Protein AF-R1FIU6-F1 (afdb_monomer_lite)

Foldseek 3Di:
DDDDDDDDPDPLPDPDPPQDAADPCLVVVRDPCPSNDSHDNDDDPPDPPPPPDDQDPQLVVLVVVLVVLVVVLVVCVVVVHDPVSNVVSVVSNVVSVVSNVVSPPPPPPPVPPPVPPPCCVVVLVVVQVLLCVVCPPPLLPPDDPPPDDDPPVVVVVVVVVVVVVVVVVVVVVVVVVVVVVVVVVVVVVVVVVVVVCPPDDDDDDPPDPPPDDDDDDDDDDDDDDDPPPVVVVVVVVVQVVQWDQDPVGIDGPDDDDDDDDDDDPPDPDPPPDDDDSVRVLVCLLPDQAEEQDPSVPCQLSRLSCQVCQSPNRPFGHKYKYQDDQPQVVCVPDAAPVRDRQDDLVSVLVRSCVSDPPFWDWDADPDDDRGIMIIGDGPPPPPPPDDDDPPDPDDD

Radius of gyration: 35.11 Å; chains: 1; bounding box: 104×70×93 Å

Secondary structure (DSSP, 8-state):
-PPPPP-PPPPPPPP-TT--S--TTGGGT--TTGGG-SS---PPPPPPPPPPPPPPHHHHHHHHHHHHHHHHHHHHHHTT--HHHHHHHHHHHHHHHHHHHHHS------SS-------TTTHHHHHHHHHHHHHHHHHTT-----S-S-TTHHHHHHHHHHHHHHHHHHHHHHHHHHHHHHHHHHHHHHHHHHHHGGG--------SSSSS--------------THHHHHHHHHHHHHHTEEEETTEEEE---------------------PPPHHHHHHHHHH-S-EE-SS-TT-HHHHHHHHHTTTT-TTT---EEEE----TTT-TT-B-TTS-B--SHHHHHHHHHTTSTTTEEEEE-SSSSS-EEEEE--------------------

Sequence (395 aa):
MPSEPGTRPTAPRRLDPNRPAVCRHFRKGLCLYGTRCAFSHSEPPPPPPPPPPPPSADLVEAQARYSVLRDRCKSLAASGAPREHLLAAAAALREQGEAVRALRPAKSASRFTERPRVRNKERAGALRRFLIDTYGLERTTARPVAEGSTGVAAVVAVAVAAAVVMAARAVAAAERAVAVAEVAAMAVAAASCLRTLRHWPCLFVASLWEGLLPFLAEPSPCGEGPVGEEAAAAEAAAAASSLRWTDKGLVAVGEGGEEEERGEAAGVGPHSGQPGAAEVWRTLVHCSAVVGMHPDGATEAIVDFALAGGCRPASGKPFAVPCCVYSAYFPTRRDKRGKRVTSYTAFVKYLVDKAPGRIGTRTLPFEGKNIVVYSLPESGGGGEGEGAMLCEPCE

Organism: Emiliania huxleyi (NCBI:txid2903)

pLDDT: mean 71.85, std 21.23, range [31.39, 98.44]

InterPro domains:
  IPR000571 Zinc finger, CCCH-type [PF00642] (21-43)
  IPR000571 Zinc finger, CCCH-type [PS50103] (17-44)
  IPR000571 Zinc finger, CCCH-type [SM00356] (17-43)
  IPR036855 Zinc finger, CCCH-type superfamily [SSF90229] (19-44)

Structure (mmCIF, N/CA/C/O backbone):
data_AF-R1FIU6-F1
#
_entry.id   AF-R1FIU6-F1
#
loop_
_atom_site.group_PDB
_atom_site.id
_atom_site.type_symbol
_atom_site.label_atom_id
_atom_site.label_alt_id
_atom_site.label_comp_id
_atom_site.label_asym_id
_atom_site.label_entity_id
_atom_site.label_seq_id
_atom_site.pdbx_PDB_ins_code
_atom_site.Cartn_x
_atom_site.Cartn_y
_atom_site.Cartn_z
_atom_site.occupancy
_atom_site.B_iso_or_equiv
_atom_site.auth_seq_id
_atom_site.auth_comp_id
_atom_site.auth_asym_id
_atom_site.auth_atom_id
_atom_site.pdbx_PDB_model_num
ATOM 1 N N . MET A 1 1 ? 9.596 6.973 59.087 1.00 46.94 1 MET A N 1
ATOM 2 C CA . MET A 1 1 ? 10.423 5.990 58.357 1.00 46.94 1 MET A CA 1
ATOM 3 C C . MET A 1 1 ? 11.571 6.754 57.713 1.00 46.94 1 MET A C 1
ATOM 5 O O . MET A 1 1 ? 11.277 7.601 56.877 1.00 46.94 1 MET A O 1
ATOM 9 N N . PRO A 1 2 ? 12.825 6.585 58.160 1.00 52.22 2 PRO A N 1
ATOM 10 C CA . PRO A 1 2 ? 13.956 7.281 57.557 1.00 52.22 2 PRO A CA 1
ATOM 11 C C . PRO A 1 2 ? 14.254 6.694 56.172 1.00 52.22 2 PRO A C 1
ATOM 13 O O . PRO A 1 2 ? 14.311 5.481 55.997 1.00 52.22 2 PRO A O 1
ATOM 16 N N . SER A 1 3 ? 14.390 7.581 55.193 1.00 46.31 3 SER A N 1
ATOM 17 C CA . SER A 1 3 ? 14.677 7.293 53.790 1.00 46.31 3 SER A CA 1
ATOM 18 C C . SER A 1 3 ? 16.074 6.683 53.636 1.00 46.31 3 SER A C 1
ATOM 20 O O . SER A 1 3 ? 17.052 7.275 54.093 1.00 46.31 3 SER A O 1
ATOM 22 N N . GLU A 1 4 ? 16.182 5.523 52.985 1.00 52.41 4 GLU A N 1
ATOM 23 C CA . GLU A 1 4 ? 17.476 4.899 52.695 1.00 52.41 4 GLU A CA 1
ATOM 24 C C . GLU A 1 4 ? 18.321 5.759 51.730 1.00 52.41 4 GLU A C 1
ATOM 26 O O . GLU A 1 4 ? 17.792 6.316 50.759 1.00 52.41 4 GLU A O 1
ATOM 31 N N . PRO A 1 5 ? 19.643 5.875 51.957 1.00 59.97 5 PRO A N 1
ATOM 32 C CA . PRO A 1 5 ? 20.538 6.610 51.076 1.00 59.97 5 PRO A CA 1
ATOM 33 C C . PRO A 1 5 ? 20.734 5.855 49.754 1.00 59.97 5 PRO A C 1
ATOM 35 O O . PRO A 1 5 ? 21.245 4.736 49.714 1.00 59.97 5 PRO A O 1
ATOM 38 N N . GLY A 1 6 ? 20.343 6.505 48.655 1.00 50.66 6 GLY A N 1
ATOM 39 C CA . GLY A 1 6 ? 20.410 5.970 47.299 1.00 50.66 6 GLY A CA 1
ATOM 40 C C . GLY A 1 6 ? 21.803 5.472 46.903 1.00 50.66 6 GLY A C 1
ATOM 41 O O . GLY A 1 6 ? 22.773 6.232 46.831 1.00 50.66 6 GLY A O 1
ATOM 42 N N . THR A 1 7 ? 21.879 4.185 46.574 1.00 52.72 7 THR A N 1
ATOM 43 C CA . THR A 1 7 ? 23.019 3.563 45.902 1.00 52.72 7 THR A CA 1
ATOM 44 C C . THR A 1 7 ? 23.144 4.161 44.503 1.00 52.72 7 THR A C 1
ATOM 46 O O . THR A 1 7 ? 22.313 3.933 43.625 1.00 52.72 7 THR A O 1
ATOM 49 N N . ARG A 1 8 ? 24.186 4.971 44.283 1.00 51.91 8 ARG A N 1
ATOM 50 C CA . ARG A 1 8 ? 24.486 5.515 42.953 1.00 51.91 8 ARG A CA 1
ATOM 51 C C . ARG A 1 8 ? 24.735 4.350 41.984 1.00 51.91 8 ARG A C 1
ATOM 53 O O . ARG A 1 8 ? 25.571 3.498 42.296 1.00 51.91 8 ARG A O 1
ATOM 60 N N . PRO A 1 9 ? 24.075 4.306 40.813 1.00 51.12 9 PRO A N 1
ATOM 61 C CA . PRO A 1 9 ? 24.374 3.307 39.799 1.00 51.12 9 PRO A CA 1
ATOM 62 C C . PRO A 1 9 ? 25.833 3.480 39.380 1.00 51.12 9 PRO A C 1
ATOM 64 O O . PRO A 1 9 ? 26.248 4.535 38.895 1.00 51.12 9 PRO A O 1
ATOM 67 N N . THR A 1 10 ? 26.636 2.452 39.636 1.00 57.34 10 THR A N 1
ATOM 68 C CA . THR A 1 10 ? 28.027 2.409 39.199 1.00 57.34 10 THR A CA 1
ATOM 69 C C . THR A 1 10 ? 28.032 2.462 37.678 1.00 57.34 10 THR A C 1
ATOM 71 O O . THR A 1 10 ? 27.415 1.630 37.014 1.00 57.34 10 THR A O 1
ATOM 74 N N . ALA A 1 11 ? 28.683 3.489 37.127 1.00 52.16 11 ALA A N 1
ATOM 75 C CA . ALA A 1 11 ? 28.799 3.672 35.689 1.00 52.16 11 ALA A CA 1
ATOM 76 C C . ALA A 1 11 ? 29.289 2.365 35.035 1.00 52.16 11 ALA A C 1
ATOM 78 O O . ALA A 1 11 ? 30.198 1.723 35.579 1.00 52.16 11 ALA A O 1
ATOM 79 N N . PRO A 1 12 ? 28.712 1.947 33.893 1.00 53.75 12 PRO A N 1
ATOM 80 C CA . PRO A 1 12 ? 29.118 0.720 33.229 1.00 53.75 12 PRO A CA 1
ATOM 81 C C . PRO A 1 12 ? 30.611 0.810 32.911 1.00 53.75 12 PRO A C 1
ATOM 83 O O . PRO A 1 12 ? 31.051 1.690 32.167 1.00 53.75 12 PRO A O 1
ATOM 86 N N . ARG A 1 13 ? 31.407 -0.080 33.520 1.00 57.00 13 ARG A N 1
ATOM 87 C CA . ARG A 1 13 ? 32.837 -0.196 33.220 1.00 57.00 13 ARG A CA 1
ATOM 88 C C . ARG A 1 13 ? 32.971 -0.405 31.713 1.00 57.00 13 ARG A C 1
ATOM 90 O O . ARG A 1 13 ? 32.426 -1.371 31.181 1.00 57.00 13 ARG A O 1
ATOM 97 N N . ARG A 1 14 ? 33.676 0.510 31.038 1.00 52.62 14 ARG A N 1
ATOM 98 C CA . ARG A 1 14 ? 34.052 0.352 29.628 1.00 52.62 14 ARG A CA 1
ATOM 99 C C . ARG A 1 14 ? 34.718 -1.018 29.484 1.00 52.62 14 ARG A C 1
ATOM 101 O O . ARG A 1 14 ? 35.628 -1.337 30.249 1.00 52.62 14 ARG A O 1
ATOM 108 N N . LEU A 1 15 ? 34.194 -1.841 28.576 1.00 58.03 15 LEU A N 1
ATOM 109 C CA . LEU A 1 15 ? 34.738 -3.162 28.279 1.00 58.03 15 LEU A CA 1
ATOM 110 C C . LEU A 1 15 ? 36.184 -2.976 27.822 1.00 58.03 15 LEU A C 1
ATOM 112 O O . LEU A 1 15 ? 36.435 -2.257 26.858 1.00 58.03 15 LEU A O 1
ATOM 116 N N . ASP A 1 16 ? 37.116 -3.573 28.557 1.00 63.19 16 ASP A N 1
ATOM 117 C CA . ASP A 1 16 ? 38.531 -3.558 28.211 1.00 63.19 16 ASP A CA 1
ATOM 118 C C . ASP A 1 16 ? 38.711 -4.331 26.888 1.00 63.19 16 ASP A C 1
ATOM 120 O O . ASP A 1 16 ? 38.405 -5.531 26.850 1.00 63.19 16 ASP A O 1
ATOM 124 N N . PRO A 1 17 ? 39.131 -3.667 25.791 1.00 63.41 17 PRO A N 1
ATOM 125 C CA . PRO A 1 17 ? 39.247 -4.286 24.471 1.00 63.41 17 PRO A CA 1
ATOM 126 C C . PRO A 1 17 ? 40.320 -5.378 24.423 1.00 63.41 17 PRO A C 1
ATOM 128 O O . PRO A 1 17 ? 40.380 -6.120 23.447 1.00 63.41 17 PRO A O 1
ATOM 131 N N . ASN A 1 18 ? 41.134 -5.508 25.475 1.00 67.06 18 ASN A N 1
ATOM 132 C CA . ASN A 1 18 ? 42.192 -6.502 25.575 1.00 67.06 18 ASN A CA 1
ATOM 133 C C . ASN A 1 18 ? 41.809 -7.720 26.436 1.00 67.06 18 ASN A C 1
ATOM 135 O O . ASN A 1 18 ? 42.676 -8.477 26.877 1.00 67.06 18 ASN A O 1
ATOM 139 N N . ARG A 1 19 ? 40.512 -7.920 26.724 1.00 67.62 19 ARG A N 1
ATOM 140 C CA . ARG A 1 19 ? 40.065 -9.094 27.487 1.00 67.62 19 ARG A CA 1
ATOM 141 C C . ARG A 1 19 ? 40.339 -10.397 26.716 1.00 67.62 19 ARG A C 1
ATOM 143 O O . ARG A 1 19 ? 39.987 -10.493 25.541 1.00 67.62 19 ARG A O 1
ATOM 150 N N . PRO A 1 20 ? 40.909 -11.420 27.379 1.00 67.69 20 PRO A N 1
ATOM 151 C CA . PRO A 1 20 ? 41.254 -12.691 26.754 1.00 67.69 20 PRO A CA 1
ATOM 152 C C . PRO A 1 20 ? 40.014 -13.493 26.320 1.00 67.69 20 PRO A C 1
ATOM 154 O O . PRO A 1 20 ? 38.877 -13.145 26.648 1.00 67.69 20 PRO A O 1
ATOM 157 N N . ALA A 1 21 ? 40.290 -14.570 25.570 1.00 78.25 21 ALA A N 1
ATOM 158 C CA . ALA A 1 21 ? 39.394 -15.558 24.956 1.00 78.25 21 ALA A CA 1
ATOM 159 C C . ALA A 1 21 ? 37.959 -15.667 25.522 1.00 78.25 21 ALA A C 1
ATOM 161 O O . ALA A 1 21 ? 37.725 -15.618 26.728 1.00 78.25 21 ALA A O 1
ATOM 162 N N . VAL A 1 22 ? 36.996 -15.908 24.623 1.00 87.38 22 VAL A N 1
ATOM 163 C CA . VAL A 1 22 ? 35.562 -16.081 24.930 1.00 87.38 22 VAL A CA 1
ATOM 164 C C . VAL A 1 22 ? 35.347 -17.036 26.110 1.00 87.38 22 VAL A C 1
ATOM 166 O O . VAL A 1 22 ? 35.902 -18.138 26.151 1.00 87.38 22 VAL A O 1
ATOM 169 N N . CYS A 1 23 ? 34.507 -16.631 27.065 1.00 89.31 23 CYS A N 1
ATOM 170 C CA . CYS A 1 23 ? 34.202 -17.413 28.259 1.00 89.31 23 CYS A CA 1
ATOM 171 C C . CYS A 1 23 ? 33.615 -18.784 27.883 1.00 89.31 23 CYS A C 1
ATOM 173 O O . CYS A 1 23 ? 32.515 -18.878 27.331 1.00 89.31 23 CYS A O 1
ATOM 175 N N . ARG A 1 24 ? 34.308 -19.876 28.237 1.00 90.31 24 ARG A N 1
ATOM 176 C CA . ARG A 1 24 ? 33.847 -21.248 27.941 1.00 90.31 24 ARG A CA 1
ATOM 177 C C . ARG A 1 24 ? 32.496 -21.574 28.590 1.00 90.31 24 ARG A C 1
ATOM 179 O O . ARG A 1 24 ? 31.711 -22.305 27.993 1.00 90.31 24 ARG A O 1
ATOM 186 N N . HIS A 1 25 ? 32.216 -21.036 29.781 1.00 92.88 25 HIS A N 1
ATOM 187 C CA . HIS A 1 25 ? 30.933 -21.225 30.470 1.00 92.88 25 HIS A CA 1
ATOM 188 C C . HIS A 1 25 ? 29.813 -20.392 29.845 1.00 92.88 25 HIS A C 1
ATOM 190 O O . HIS A 1 25 ? 28.683 -20.861 29.771 1.00 92.88 25 HIS A O 1
ATOM 196 N N . PHE A 1 26 ? 30.125 -19.199 29.329 1.00 90.75 26 PHE A N 1
ATOM 197 C CA . PHE A 1 26 ? 29.151 -18.375 28.612 1.00 90.75 26 PHE A CA 1
ATOM 198 C C . PHE A 1 26 ? 28.699 -19.046 27.318 1.00 90.75 26 PHE A C 1
ATOM 200 O O . PHE A 1 26 ? 27.504 -19.148 27.078 1.00 90.75 26 PHE A O 1
ATOM 207 N N . ARG A 1 27 ? 29.636 -19.619 26.548 1.00 86.56 27 ARG A N 1
ATOM 208 C CA . ARG A 1 27 ? 29.319 -20.362 25.316 1.00 86.56 27 ARG A CA 1
ATOM 209 C C . ARG A 1 27 ? 28.417 -21.584 25.551 1.00 86.56 27 ARG A C 1
ATOM 211 O O . ARG A 1 27 ? 27.795 -22.070 24.619 1.00 86.56 27 ARG A O 1
ATOM 218 N N . LYS A 1 28 ? 28.364 -22.096 26.784 1.00 90.38 28 LYS A N 1
ATOM 219 C CA . LYS A 1 28 ? 27.483 -23.200 27.199 1.00 90.38 28 LYS A CA 1
ATOM 220 C C . LYS A 1 28 ? 26.193 -22.727 27.889 1.00 90.38 28 LYS A C 1
ATOM 222 O O . LYS A 1 28 ? 25.416 -23.568 28.315 1.00 90.38 28 LYS A O 1
ATOM 227 N N . GLY A 1 29 ? 25.986 -21.417 28.056 1.00 89.25 29 GLY A N 1
ATOM 228 C CA . GLY A 1 29 ? 24.841 -20.857 28.787 1.00 89.25 29 GLY A CA 1
ATOM 229 C C . GLY A 1 29 ? 24.913 -20.993 30.316 1.00 89.25 29 GLY A C 1
ATOM 230 O O . GLY A 1 29 ? 23.913 -20.788 30.989 1.00 89.25 29 GLY A O 1
ATOM 231 N N . LEU A 1 30 ? 26.080 -21.324 30.883 1.00 94.69 30 LEU A N 1
ATOM 232 C CA . LEU A 1 30 ? 26.264 -21.645 32.311 1.00 94.69 30 LEU A CA 1
ATOM 233 C C . LEU A 1 30 ? 27.061 -20.579 33.089 1.00 94.69 30 LEU A C 1
ATOM 235 O O . LEU A 1 30 ? 27.501 -20.818 34.212 1.00 94.69 30 LEU A O 1
ATOM 239 N N . CYS A 1 31 ? 27.332 -19.410 32.501 1.00 93.31 31 CYS A N 1
ATOM 240 C CA . CYS A 1 31 ? 28.132 -18.387 33.178 1.00 93.31 31 CYS A CA 1
ATOM 241 C C . CYS A 1 31 ? 27.316 -17.636 34.241 1.00 93.31 31 CYS A C 1
ATOM 243 O O . CYS A 1 31 ? 26.487 -16.794 33.908 1.00 93.31 31 CYS A O 1
ATOM 245 N N . LEU A 1 32 ? 27.631 -17.862 35.520 1.00 93.81 32 LEU A N 1
ATOM 246 C CA . LEU A 1 32 ? 26.980 -17.188 36.655 1.00 93.81 32 LEU A CA 1
ATOM 247 C C . LEU A 1 32 ? 27.484 -15.753 36.901 1.00 93.81 32 LEU A C 1
ATOM 249 O O . LEU A 1 32 ? 26.868 -14.986 37.636 1.00 93.81 32 LEU A O 1
ATOM 253 N N . TYR A 1 33 ? 28.611 -15.367 36.296 1.00 90.81 33 TYR A N 1
ATOM 254 C CA . TYR A 1 33 ? 29.261 -14.079 36.565 1.00 90.81 33 TYR A CA 1
ATOM 255 C C . TYR A 1 33 ? 28.715 -12.920 35.719 1.00 90.81 33 TYR A C 1
ATOM 257 O O . TYR A 1 33 ? 29.055 -11.765 35.984 1.00 90.81 33 TYR A O 1
ATOM 265 N N . GLY A 1 34 ? 27.870 -13.195 34.717 1.00 85.50 34 GLY A N 1
ATOM 266 C CA . GLY A 1 34 ? 27.252 -12.171 33.868 1.00 85.50 34 GLY A CA 1
ATOM 267 C C . GLY A 1 34 ? 28.276 -11.180 33.301 1.00 85.50 34 GLY A C 1
ATOM 268 O O . GLY A 1 34 ? 29.336 -11.566 32.817 1.00 85.50 34 GLY A O 1
ATOM 269 N N . THR A 1 35 ? 27.999 -9.883 33.419 1.00 83.69 35 THR A N 1
ATOM 270 C CA . THR A 1 35 ? 28.900 -8.800 32.977 1.00 83.69 35 THR A CA 1
ATOM 271 C C . THR A 1 35 ? 30.177 -8.665 33.816 1.00 83.69 35 THR A C 1
ATOM 273 O O . THR A 1 35 ? 31.130 -8.008 33.392 1.00 83.69 35 THR A O 1
ATOM 276 N N . ARG A 1 36 ? 30.234 -9.307 34.991 1.00 87.50 36 ARG A N 1
ATOM 277 C CA . ARG A 1 36 ? 31.423 -9.356 35.857 1.00 87.50 36 ARG A CA 1
ATOM 278 C C . ARG A 1 36 ? 32.389 -10.476 35.475 1.00 87.50 36 ARG A C 1
ATOM 280 O O . ARG A 1 36 ? 33.444 -10.581 36.093 1.00 87.50 36 ARG A O 1
ATOM 287 N N . CYS A 1 37 ? 32.062 -11.302 34.478 1.00 86.94 37 CYS A N 1
ATOM 288 C CA . CYS A 1 37 ? 32.972 -12.340 34.012 1.00 86.94 37 CYS A CA 1
ATOM 289 C C . CYS A 1 37 ? 34.294 -11.722 33.525 1.00 86.94 37 CYS A C 1
ATOM 291 O O . CYS A 1 37 ? 34.298 -10.699 32.836 1.00 86.94 37 CYS A O 1
ATOM 293 N N . ALA A 1 38 ? 35.418 -12.348 33.885 1.00 87.94 38 ALA A N 1
ATOM 294 C CA . ALA A 1 38 ? 36.751 -11.920 33.456 1.00 87.94 38 ALA A CA 1
ATOM 295 C C . ALA A 1 38 ? 37.009 -12.163 31.952 1.00 87.94 38 ALA A C 1
ATOM 297 O O . ALA A 1 38 ? 37.929 -11.583 31.383 1.00 87.94 38 ALA A O 1
ATOM 298 N N . PHE A 1 39 ? 36.182 -12.992 31.310 1.00 87.44 39 PHE A N 1
ATOM 299 C CA . PHE A 1 39 ? 36.308 -13.428 29.919 1.00 87.44 39 PHE A CA 1
ATOM 300 C C . PHE A 1 39 ? 35.225 -12.794 29.032 1.00 87.44 39 PHE A C 1
ATOM 302 O O . PHE A 1 39 ? 34.170 -12.393 29.529 1.00 87.44 39 PHE A O 1
ATOM 309 N N . SER A 1 40 ? 35.457 -12.710 27.716 1.00 85.25 40 SER A N 1
ATOM 310 C CA . SER A 1 40 ? 34.486 -12.083 26.807 1.00 85.25 40 SER A CA 1
ATOM 311 C C . SER A 1 40 ? 33.185 -12.889 26.672 1.00 85.25 40 SER A C 1
ATOM 313 O O . SER A 1 40 ? 33.207 -14.114 26.538 1.00 85.25 40 SER A O 1
ATOM 315 N N . HIS A 1 41 ? 32.054 -12.179 26.688 1.00 86.31 41 HIS A N 1
ATOM 316 C CA . HIS A 1 41 ? 30.709 -12.680 26.375 1.00 86.31 41 HIS A CA 1
ATOM 317 C C . HIS A 1 41 ? 30.224 -12.208 24.991 1.00 86.31 41 HIS A C 1
ATOM 319 O O . HIS A 1 41 ? 29.053 -12.362 24.656 1.00 86.31 41 HIS A O 1
ATOM 325 N N . SER A 1 42 ? 31.099 -11.614 24.174 1.00 79.56 42 SER A N 1
ATOM 326 C CA . SER A 1 42 ? 30.802 -11.454 22.755 1.00 79.56 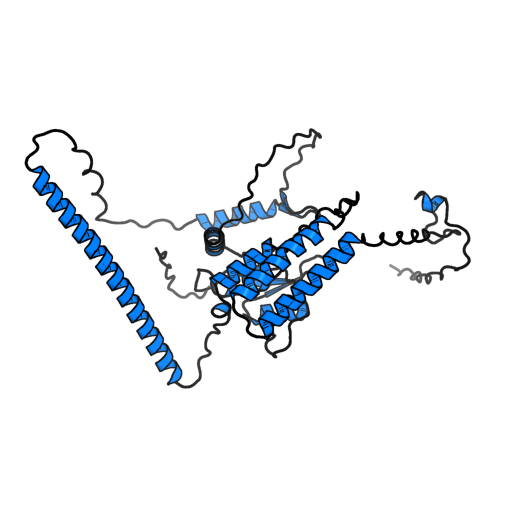42 SER A CA 1
ATOM 327 C C . SER A 1 42 ? 31.108 -12.772 22.056 1.00 79.56 42 SER A C 1
ATOM 329 O O . SER A 1 42 ? 32.257 -13.219 22.005 1.00 79.56 42 SER A O 1
ATOM 331 N N . GLU A 1 43 ? 30.070 -13.425 21.538 1.00 71.94 43 GLU A N 1
ATOM 332 C CA . GLU A 1 43 ? 30.280 -14.424 20.501 1.00 71.94 43 GLU A CA 1
ATOM 333 C C . GLU A 1 43 ? 30.978 -13.699 19.338 1.00 71.94 43 GLU A C 1
ATOM 335 O O . GLU A 1 43 ? 30.530 -12.608 18.959 1.00 71.94 43 GLU A O 1
ATOM 340 N N . PRO A 1 44 ? 32.123 -14.199 18.834 1.00 69.19 44 PRO A N 1
ATOM 341 C CA . PRO A 1 44 ? 32.723 -13.613 17.649 1.00 69.19 44 PRO A CA 1
ATOM 342 C C . PRO A 1 44 ? 31.636 -13.605 16.574 1.00 69.19 44 PRO A C 1
ATOM 344 O O . PRO A 1 44 ? 30.935 -14.614 16.439 1.00 69.19 44 PRO A O 1
ATOM 347 N N . PRO A 1 45 ? 31.436 -12.478 15.867 1.00 76.31 45 PRO A N 1
ATOM 348 C CA . PRO A 1 45 ? 30.396 -12.413 14.857 1.00 76.31 45 PRO A CA 1
ATOM 349 C C . PRO A 1 45 ? 30.582 -13.610 13.921 1.00 76.31 45 PRO A C 1
ATOM 351 O O . PRO A 1 45 ? 31.732 -13.924 13.581 1.00 76.31 45 PRO A O 1
ATOM 354 N N . PRO A 1 46 ? 29.497 -14.316 13.551 1.00 80.12 46 PRO A N 1
ATOM 355 C CA . PRO A 1 46 ? 29.618 -15.415 12.610 1.00 80.12 46 PRO A CA 1
ATOM 356 C C . PRO A 1 46 ? 30.390 -14.903 11.387 1.00 80.12 46 PRO A C 1
ATOM 358 O O . PRO A 1 46 ? 30.186 -13.744 10.996 1.00 80.12 46 PRO A O 1
ATOM 361 N N . PRO A 1 47 ? 31.301 -15.709 10.808 1.00 84.25 47 PRO A N 1
ATOM 362 C CA . PRO A 1 47 ? 31.994 -15.295 9.599 1.00 84.25 47 PRO A CA 1
ATOM 363 C C . PRO A 1 47 ? 30.941 -14.840 8.581 1.00 84.25 47 PRO A C 1
ATOM 365 O O . PRO A 1 47 ? 29.865 -15.452 8.518 1.00 84.25 47 PRO A O 1
ATOM 368 N N . PRO A 1 48 ? 31.196 -13.749 7.834 1.00 86.44 48 PRO A N 1
ATOM 369 C CA . PRO A 1 48 ? 30.230 -13.270 6.860 1.00 86.44 48 PRO A CA 1
ATOM 370 C C . PRO A 1 48 ? 29.846 -14.439 5.945 1.00 86.44 48 PRO A C 1
ATOM 372 O O . PRO A 1 48 ? 30.721 -15.241 5.595 1.00 86.44 48 PRO A O 1
ATOM 375 N N . PRO A 1 49 ? 28.555 -14.583 5.591 1.00 87.31 49 PRO A N 1
ATOM 376 C CA . PRO A 1 49 ? 28.147 -15.648 4.691 1.00 87.31 49 PRO A CA 1
ATOM 377 C C . PRO A 1 49 ? 29.002 -15.570 3.419 1.00 87.31 49 PRO A C 1
ATOM 379 O O . PRO A 1 49 ? 29.312 -14.456 2.974 1.00 87.31 49 PRO A O 1
ATOM 382 N N . PRO A 1 50 ? 29.413 -16.716 2.842 1.00 90.38 50 PRO A N 1
ATOM 383 C CA . PRO A 1 50 ? 30.176 -16.700 1.604 1.00 90.38 50 PRO A CA 1
ATOM 384 C C . PRO A 1 50 ? 29.406 -15.888 0.552 1.00 90.38 50 PRO A C 1
ATOM 386 O O . PRO A 1 50 ? 28.167 -15.923 0.544 1.00 90.38 50 PRO A O 1
ATOM 389 N N . PRO A 1 51 ? 30.104 -15.134 -0.317 1.00 90.06 51 PRO A N 1
ATOM 390 C CA . PRO A 1 51 ? 29.435 -14.389 -1.369 1.00 90.06 51 PRO A CA 1
ATOM 391 C C . PRO A 1 51 ? 28.576 -15.355 -2.199 1.00 90.06 51 PRO A C 1
ATOM 393 O O . PRO A 1 51 ? 28.980 -16.504 -2.409 1.00 90.06 51 PRO A O 1
ATOM 396 N N . PRO A 1 52 ? 27.381 -14.931 -2.651 1.00 88.38 52 PRO A N 1
ATOM 397 C CA . PRO A 1 52 ? 26.559 -15.777 -3.500 1.00 88.38 52 PRO A CA 1
ATOM 398 C C . PRO A 1 52 ? 27.361 -16.178 -4.748 1.00 88.38 52 PRO A C 1
ATOM 400 O O . PRO A 1 52 ? 28.144 -15.362 -5.247 1.00 88.38 52 PRO A O 1
ATOM 403 N N . PRO A 1 53 ? 27.184 -17.409 -5.262 1.00 91.19 53 PRO A N 1
ATOM 404 C CA . PRO A 1 53 ? 27.858 -17.817 -6.484 1.00 91.19 53 PRO A CA 1
ATOM 405 C C . PRO A 1 53 ? 27.488 -16.854 -7.624 1.00 91.19 53 PRO A C 1
ATOM 407 O O . PRO A 1 53 ? 26.357 -16.347 -7.652 1.00 91.19 53 PRO A O 1
ATOM 410 N N . PRO A 1 54 ? 28.414 -16.584 -8.561 1.00 94.12 54 PRO A N 1
ATOM 411 C CA . PRO A 1 54 ? 28.096 -15.772 -9.725 1.00 94.12 54 PRO A CA 1
ATOM 412 C C . PRO A 1 54 ? 26.926 -16.401 -10.506 1.00 94.12 54 PRO A C 1
ATOM 414 O O . PRO A 1 54 ? 26.775 -17.628 -10.505 1.00 94.12 54 PRO A O 1
ATOM 417 N N . PRO A 1 55 ? 26.074 -15.589 -11.161 1.00 94.44 55 PRO A N 1
ATOM 418 C CA . PRO A 1 55 ? 25.018 -16.117 -12.019 1.00 94.44 55 PRO A CA 1
ATOM 419 C C . PRO A 1 55 ? 25.625 -16.967 -13.143 1.00 94.44 55 PRO A C 1
ATOM 421 O O . PRO A 1 55 ? 26.723 -16.677 -13.619 1.00 94.44 55 PRO A O 1
ATOM 424 N N . SER A 1 56 ? 24.903 -17.998 -13.588 1.00 95.88 56 SER A N 1
ATOM 425 C CA . SER A 1 56 ? 25.329 -18.793 -14.743 1.00 95.88 56 SER A CA 1
ATOM 426 C C . SER A 1 56 ? 25.421 -17.925 -16.002 1.00 95.88 56 SER A C 1
ATOM 428 O O . SER A 1 56 ? 24.679 -16.947 -16.144 1.00 95.88 56 SER A O 1
ATOM 430 N N . ALA A 1 57 ? 26.308 -18.298 -16.930 1.00 97.06 57 ALA A N 1
ATOM 431 C CA . ALA A 1 57 ? 26.461 -17.610 -18.213 1.00 97.06 57 ALA A CA 1
ATOM 432 C C . ALA A 1 57 ? 25.119 -17.505 -18.963 1.00 97.06 57 ALA A C 1
ATOM 434 O O . ALA A 1 57 ? 24.754 -16.419 -19.410 1.00 97.06 57 ALA A O 1
ATOM 435 N N . ASP A 1 58 ? 24.329 -18.583 -18.968 1.00 96.94 58 ASP A N 1
ATOM 436 C CA . ASP A 1 58 ? 22.998 -18.621 -19.588 1.00 96.94 58 ASP A CA 1
ATOM 437 C C . ASP A 1 58 ? 22.038 -17.599 -18.971 1.00 96.94 58 ASP A C 1
ATOM 439 O O . ASP A 1 58 ? 21.281 -16.929 -19.675 1.00 96.94 58 ASP A O 1
ATOM 443 N N . LEU A 1 59 ? 22.063 -17.442 -17.642 1.00 96.12 59 LEU A N 1
ATOM 444 C CA . LEU A 1 59 ? 21.222 -16.466 -16.956 1.00 96.12 59 LEU A CA 1
ATOM 445 C C . LEU A 1 59 ? 21.644 -15.035 -17.310 1.00 96.12 59 LEU A C 1
ATOM 447 O O . LEU A 1 59 ? 20.777 -14.175 -17.481 1.00 96.12 59 LEU A O 1
ATOM 451 N N . VAL A 1 60 ? 22.950 -14.776 -17.424 1.00 97.31 60 VAL A N 1
ATOM 452 C CA . VAL A 1 60 ? 23.478 -13.471 -17.848 1.00 97.31 60 VAL A CA 1
ATOM 453 C C . VAL A 1 60 ? 23.044 -13.157 -19.279 1.00 97.31 60 VAL A C 1
ATOM 455 O O . VAL A 1 60 ? 22.507 -12.078 -19.537 1.00 97.31 60 VAL A O 1
ATOM 458 N N . GLU A 1 61 ? 23.190 -14.109 -20.198 1.00 97.88 61 GLU A N 1
ATOM 459 C CA . GLU A 1 61 ? 22.773 -13.943 -21.589 1.00 97.88 61 GLU A CA 1
ATOM 460 C C . GLU A 1 61 ? 21.256 -13.732 -21.706 1.00 97.88 61 GLU A C 1
ATOM 462 O O . GLU A 1 61 ? 20.790 -12.805 -22.377 1.00 97.88 61 GLU A O 1
ATOM 467 N N . ALA A 1 62 ? 20.462 -14.529 -20.990 1.00 97.06 62 ALA A N 1
ATOM 468 C CA . ALA A 1 62 ? 19.013 -14.394 -20.986 1.00 97.06 62 ALA A CA 1
ATOM 469 C C . ALA A 1 62 ? 18.555 -13.026 -20.444 1.00 97.06 62 ALA A C 1
ATOM 471 O O . ALA A 1 62 ? 17.598 -12.442 -20.964 1.00 97.06 62 ALA A O 1
ATOM 472 N N . GLN A 1 63 ? 19.240 -12.485 -19.430 1.00 97.81 63 GLN A N 1
ATOM 473 C CA . GLN A 1 63 ? 18.982 -11.143 -18.896 1.00 97.81 63 GLN A CA 1
ATOM 474 C C . GLN A 1 63 ? 19.367 -10.032 -19.880 1.00 97.81 63 GLN A C 1
ATOM 476 O O . GLN A 1 63 ? 18.651 -9.027 -19.979 1.00 97.81 63 GLN A O 1
ATOM 481 N N . ALA A 1 64 ? 20.458 -10.207 -20.629 1.00 98.00 64 ALA A N 1
ATOM 482 C CA . ALA A 1 64 ? 20.857 -9.276 -21.679 1.00 98.00 64 ALA A CA 1
ATOM 483 C C . ALA A 1 64 ? 19.792 -9.216 -22.786 1.00 98.00 64 ALA A C 1
ATOM 485 O O . ALA A 1 64 ? 19.289 -8.134 -23.098 1.00 98.00 64 ALA A O 1
ATOM 486 N N . ARG A 1 65 ? 19.343 -10.377 -23.289 1.00 98.25 65 ARG A N 1
ATOM 487 C CA . ARG A 1 65 ? 18.252 -10.474 -24.279 1.00 98.25 65 ARG A CA 1
ATOM 488 C C . ARG A 1 65 ? 16.957 -9.829 -23.777 1.00 98.25 65 ARG A C 1
ATOM 490 O O . ARG A 1 65 ? 16.331 -9.054 -24.499 1.00 98.25 65 ARG A O 1
ATOM 497 N N . TYR A 1 66 ? 16.579 -10.084 -22.521 1.00 98.12 66 TYR A N 1
ATOM 498 C CA . TYR A 1 66 ? 15.406 -9.456 -21.901 1.00 98.12 66 TYR A CA 1
ATOM 499 C C . TYR A 1 66 ? 15.512 -7.925 -21.885 1.00 98.12 66 TYR A C 1
ATOM 501 O O . TYR A 1 66 ? 14.541 -7.226 -22.178 1.00 98.12 66 TYR A O 1
ATOM 509 N N . SER A 1 67 ? 16.693 -7.392 -21.562 1.00 97.81 67 SER A N 1
ATOM 510 C CA . SER A 1 67 ? 16.929 -5.945 -21.508 1.00 97.81 67 SER A CA 1
ATOM 511 C C . SER A 1 67 ? 16.786 -5.298 -22.887 1.00 97.81 67 SER A C 1
ATOM 513 O O . SER A 1 67 ? 16.071 -4.306 -23.009 1.00 97.81 67 SER A O 1
ATOM 515 N N . VAL A 1 68 ? 17.345 -5.920 -23.932 1.00 98.12 68 VAL A N 1
ATOM 516 C CA . VAL A 1 68 ? 17.189 -5.473 -25.328 1.00 98.12 68 VAL A CA 1
ATOM 517 C C . VAL A 1 68 ? 15.715 -5.452 -25.748 1.00 98.12 68 VAL A C 1
ATOM 519 O O . VAL A 1 68 ? 15.237 -4.452 -26.286 1.00 98.12 68 VAL A O 1
ATOM 522 N N . LEU A 1 69 ? 14.956 -6.516 -25.463 1.00 97.81 69 LEU A N 1
ATOM 523 C CA . LEU A 1 69 ? 13.523 -6.582 -25.788 1.00 97.81 69 LEU A CA 1
ATOM 524 C C . LEU A 1 69 ? 12.702 -5.532 -25.034 1.00 97.81 69 LEU A C 1
ATOM 526 O O . LEU A 1 69 ? 11.785 -4.929 -25.599 1.00 97.81 69 LEU A O 1
ATOM 530 N N . ARG A 1 70 ? 13.039 -5.279 -23.767 1.00 98.38 70 ARG A N 1
ATOM 531 C CA . ARG A 1 70 ? 12.386 -4.248 -22.956 1.00 98.38 70 ARG A CA 1
ATOM 532 C C . ARG A 1 70 ? 12.614 -2.864 -23.555 1.00 98.38 70 ARG A C 1
ATOM 534 O O . ARG A 1 70 ? 11.673 -2.076 -23.639 1.00 98.38 70 ARG A O 1
ATOM 541 N N . ASP A 1 71 ? 13.841 -2.571 -23.968 1.00 97.94 71 ASP A N 1
ATOM 542 C CA . ASP A 1 71 ? 14.193 -1.270 -24.530 1.00 97.94 71 ASP A CA 1
ATOM 543 C C . ASP A 1 71 ? 13.582 -1.092 -25.930 1.00 97.94 71 ASP A C 1
ATOM 545 O O . ASP A 1 71 ? 13.071 -0.015 -26.242 1.00 97.94 71 ASP A O 1
ATOM 549 N N . ARG A 1 72 ? 13.465 -2.173 -26.715 1.00 98.12 72 ARG A N 1
ATOM 550 C CA . ARG A 1 72 ? 12.674 -2.194 -27.957 1.00 98.12 72 ARG A CA 1
ATOM 551 C C . ARG A 1 72 ? 11.199 -1.864 -27.714 1.00 98.12 72 ARG A C 1
ATOM 553 O O . ARG A 1 72 ? 10.653 -1.026 -28.426 1.00 98.12 72 ARG A O 1
ATOM 560 N N . CYS A 1 73 ? 10.558 -2.473 -26.711 1.00 97.81 73 CYS A N 1
ATOM 561 C CA . CYS A 1 73 ? 9.163 -2.164 -26.364 1.00 97.81 73 CYS A CA 1
ATOM 562 C C . CYS A 1 73 ? 8.985 -0.680 -26.015 1.00 97.81 73 CYS A C 1
ATOM 564 O O . CYS A 1 73 ? 8.042 -0.045 -26.480 1.00 97.81 73 CYS A O 1
ATOM 566 N N . LYS A 1 74 ? 9.909 -0.116 -25.225 1.00 97.38 74 LYS A N 1
ATOM 567 C CA . LYS A 1 74 ? 9.894 1.310 -24.867 1.00 97.38 74 LYS A CA 1
ATOM 568 C C . LYS A 1 74 ? 10.068 2.214 -26.086 1.00 97.38 74 LYS A C 1
ATOM 570 O O . LYS A 1 74 ? 9.334 3.186 -26.214 1.00 97.38 74 LYS A O 1
ATOM 575 N N . SER A 1 75 ? 11.011 1.886 -26.969 1.00 97.94 75 SER A N 1
ATOM 576 C CA . SER A 1 75 ? 11.278 2.657 -28.187 1.00 97.94 75 SER A CA 1
ATOM 577 C C . SER A 1 75 ? 10.065 2.680 -29.123 1.00 97.94 75 SER A C 1
ATOM 579 O O . SER A 1 75 ? 9.633 3.753 -29.533 1.00 97.94 75 SER A O 1
ATOM 581 N N . LEU A 1 76 ? 9.439 1.521 -29.366 1.00 98.19 76 LEU A N 1
ATOM 582 C CA . LEU A 1 76 ? 8.210 1.423 -30.164 1.00 98.19 76 LEU A CA 1
ATOM 583 C C . LEU A 1 76 ? 7.053 2.230 -29.559 1.00 98.19 76 LEU A C 1
ATOM 585 O O . LEU A 1 76 ? 6.282 2.849 -30.287 1.00 98.19 76 LEU A O 1
ATOM 589 N N . ALA A 1 77 ? 6.924 2.229 -28.230 1.00 97.12 77 ALA A N 1
ATOM 590 C CA . ALA A 1 77 ? 5.879 2.995 -27.558 1.00 97.12 77 ALA A CA 1
ATOM 591 C C . ALA A 1 77 ? 6.121 4.504 -27.690 1.00 97.12 77 ALA A C 1
ATOM 593 O O . ALA A 1 77 ? 5.182 5.259 -27.921 1.00 97.12 77 ALA A O 1
ATOM 594 N N . ALA A 1 78 ? 7.380 4.936 -27.583 1.00 96.88 78 ALA A N 1
ATOM 595 C CA . ALA A 1 78 ? 7.763 6.338 -27.709 1.00 96.88 78 ALA A CA 1
ATOM 596 C C . ALA A 1 78 ? 7.615 6.874 -29.141 1.00 96.88 78 ALA A C 1
ATOM 598 O O . ALA A 1 78 ? 7.271 8.038 -29.317 1.00 96.88 78 ALA A O 1
ATOM 599 N N . SER A 1 79 ? 7.848 6.042 -30.160 1.00 98.00 79 SER A N 1
ATOM 600 C CA . SER A 1 79 ? 7.731 6.446 -31.566 1.00 98.00 79 SER A CA 1
ATOM 601 C C . SER A 1 79 ? 6.301 6.420 -32.114 1.00 98.00 79 SER A C 1
ATOM 603 O O . SER A 1 79 ? 6.098 6.759 -33.277 1.00 98.00 79 SER A O 1
ATOM 605 N N . GLY A 1 80 ? 5.312 6.004 -31.314 1.00 97.44 80 GLY A N 1
ATOM 606 C CA . GLY A 1 80 ? 3.938 5.830 -31.788 1.00 97.44 80 GLY A CA 1
ATOM 607 C C . GLY A 1 80 ? 3.801 4.689 -32.799 1.00 97.44 80 GLY A C 1
ATOM 608 O O . GLY A 1 80 ? 2.995 4.778 -33.723 1.00 97.44 80 GLY A O 1
ATOM 609 N N . ALA A 1 81 ? 4.606 3.629 -32.659 1.00 97.75 81 ALA A N 1
ATOM 610 C CA . ALA A 1 81 ? 4.564 2.489 -33.565 1.00 97.75 81 ALA A CA 1
ATOM 611 C C . ALA A 1 81 ? 3.159 1.850 -33.625 1.00 97.75 81 ALA A C 1
ATOM 613 O O . ALA A 1 81 ? 2.426 1.873 -32.628 1.00 97.75 81 ALA A O 1
ATOM 614 N N . PRO A 1 82 ? 2.795 1.211 -34.755 1.00 98.44 82 PRO A N 1
ATOM 615 C CA . PRO A 1 82 ? 1.535 0.490 -34.876 1.00 98.44 82 PRO A CA 1
ATOM 616 C C . PRO A 1 82 ? 1.323 -0.502 -33.728 1.00 98.44 82 PRO A C 1
ATOM 618 O O . PRO A 1 82 ? 2.257 -1.177 -33.279 1.00 98.44 82 PRO A O 1
ATOM 621 N N . ARG A 1 83 ? 0.070 -0.629 -33.276 1.00 97.44 83 ARG A N 1
ATOM 622 C CA . ARG A 1 83 ? -0.318 -1.488 -32.144 1.00 97.44 83 ARG A CA 1
ATOM 623 C C . ARG A 1 83 ? 0.175 -2.930 -32.299 1.00 97.44 83 ARG A C 1
ATOM 625 O O . ARG A 1 83 ? 0.584 -3.541 -31.316 1.00 97.44 83 ARG A O 1
ATOM 632 N N . GLU A 1 84 ? 0.168 -3.461 -33.515 1.00 98.12 84 GLU A N 1
ATOM 633 C CA . GLU A 1 84 ? 0.630 -4.819 -33.818 1.00 98.12 84 GLU A CA 1
ATOM 634 C C . GLU A 1 84 ? 2.108 -5.024 -33.459 1.00 98.12 84 GLU A C 1
ATOM 636 O O . GLU A 1 84 ? 2.460 -6.017 -32.821 1.00 98.12 84 GLU A O 1
ATOM 641 N N . HIS A 1 85 ? 2.969 -4.045 -33.757 1.00 98.06 85 HIS A N 1
ATOM 642 C CA . HIS A 1 85 ? 4.391 -4.102 -33.410 1.00 98.06 85 HIS A CA 1
ATOM 643 C C . HIS A 1 85 ? 4.612 -4.069 -31.895 1.00 98.06 85 HIS A C 1
ATOM 645 O O . HIS A 1 85 ? 5.480 -4.778 -31.380 1.00 98.06 85 HIS A O 1
ATOM 651 N N . LEU A 1 86 ? 3.816 -3.277 -31.169 1.00 97.75 86 LEU A N 1
ATOM 652 C CA . LEU A 1 86 ? 3.853 -3.236 -29.706 1.00 97.75 86 LEU A CA 1
ATOM 653 C C . LEU A 1 86 ? 3.435 -4.574 -29.093 1.00 97.75 86 LEU A C 1
ATOM 655 O O . LEU A 1 86 ? 4.093 -5.055 -28.171 1.00 97.75 86 LEU A O 1
ATOM 659 N N . LEU A 1 87 ? 2.372 -5.190 -29.615 1.00 96.75 87 LEU A N 1
ATOM 660 C CA . LEU A 1 87 ? 1.892 -6.488 -29.142 1.00 96.75 87 LEU A CA 1
ATOM 661 C C . LEU A 1 87 ? 2.911 -7.602 -29.406 1.00 96.75 87 LEU A C 1
ATOM 663 O O . LEU A 1 87 ? 3.182 -8.392 -28.501 1.00 96.75 87 LEU A O 1
ATOM 667 N N . ALA A 1 88 ? 3.521 -7.626 -30.592 1.00 97.88 88 ALA A N 1
ATOM 668 C CA . ALA A 1 88 ? 4.566 -8.590 -30.931 1.00 97.88 88 ALA A CA 1
ATOM 669 C C . ALA A 1 88 ? 5.805 -8.430 -30.031 1.00 97.88 88 ALA A C 1
ATOM 671 O O . ALA A 1 88 ? 6.310 -9.408 -29.479 1.00 97.88 88 ALA A O 1
ATOM 672 N N . ALA A 1 89 ? 6.264 -7.193 -29.809 1.00 97.56 89 ALA A N 1
ATOM 673 C CA . ALA A 1 89 ? 7.391 -6.925 -28.916 1.00 97.56 89 ALA A CA 1
ATOM 674 C C . ALA A 1 89 ? 7.079 -7.306 -27.456 1.00 97.56 89 ALA A C 1
ATOM 676 O O . ALA A 1 89 ? 7.916 -7.906 -26.779 1.00 97.56 89 ALA A O 1
ATOM 677 N N . ALA A 1 90 ? 5.862 -7.021 -26.979 1.00 97.25 90 ALA A N 1
ATOM 678 C CA . ALA A 1 90 ? 5.419 -7.398 -25.640 1.00 97.25 90 ALA A CA 1
ATOM 679 C C . ALA A 1 90 ? 5.316 -8.922 -25.461 1.00 97.25 90 ALA A C 1
ATOM 681 O O . ALA A 1 90 ? 5.652 -9.429 -24.390 1.00 97.25 90 ALA A O 1
ATOM 682 N N . ALA A 1 91 ? 4.881 -9.660 -26.488 1.00 97.81 91 ALA A N 1
ATOM 683 C CA . ALA A 1 91 ? 4.855 -11.120 -26.469 1.00 97.81 91 ALA A CA 1
ATOM 684 C C . ALA A 1 91 ? 6.270 -11.705 -26.331 1.00 97.81 91 ALA A C 1
ATOM 686 O O . ALA A 1 91 ? 6.509 -12.469 -25.396 1.00 97.81 91 ALA A O 1
ATOM 687 N N . ALA A 1 92 ? 7.218 -11.250 -27.157 1.00 98.06 92 ALA A N 1
ATOM 688 C CA . ALA A 1 92 ? 8.620 -11.669 -27.072 1.00 98.06 92 ALA A CA 1
ATOM 689 C C . ALA A 1 92 ? 9.247 -11.344 -25.703 1.00 98.06 92 ALA A C 1
ATOM 691 O O . ALA A 1 92 ? 9.986 -12.145 -25.132 1.00 98.06 92 ALA A O 1
ATOM 692 N N . LEU A 1 93 ? 8.927 -10.177 -25.127 1.00 98.25 93 LEU A N 1
ATOM 693 C CA . LEU A 1 93 ? 9.402 -9.803 -23.793 1.00 98.25 93 LEU A CA 1
ATOM 694 C C . LEU A 1 93 ? 8.868 -10.741 -22.696 1.00 98.25 93 LEU A C 1
ATOM 696 O O . LEU A 1 93 ? 9.601 -11.055 -21.755 1.00 98.25 93 LEU A O 1
ATOM 700 N N . ARG A 1 94 ? 7.606 -11.185 -22.795 1.00 97.56 94 ARG A N 1
ATOM 701 C CA . ARG A 1 94 ? 7.011 -12.137 -21.840 1.00 97.56 94 ARG A CA 1
ATOM 702 C C . ARG A 1 94 ? 7.692 -13.497 -21.907 1.00 97.56 94 ARG A C 1
ATOM 704 O O . ARG A 1 94 ? 8.104 -13.989 -20.859 1.00 97.56 94 ARG A O 1
ATOM 711 N N . GLU A 1 95 ? 7.859 -14.036 -23.111 1.00 97.94 95 GLU A N 1
ATOM 712 C CA . GLU A 1 95 ? 8.539 -15.312 -23.360 1.00 97.94 95 GLU A CA 1
ATOM 713 C C . GLU A 1 95 ? 9.974 -15.289 -22.811 1.00 97.94 95 GLU A C 1
ATOM 715 O O . GLU A 1 95 ? 10.363 -16.132 -22.002 1.00 97.94 95 GLU A O 1
ATOM 720 N N . GLN A 1 96 ? 10.740 -14.237 -23.115 1.00 98.06 96 GLN A N 1
ATOM 721 C CA . GLN A 1 96 ? 12.089 -14.090 -22.568 1.00 98.06 96 GLN A CA 1
ATOM 722 C C . GLN A 1 96 ? 12.085 -13.929 -21.036 1.00 98.06 96 GLN A C 1
ATOM 724 O O . GLN A 1 96 ? 13.002 -14.376 -20.345 1.00 98.06 96 GLN A O 1
ATOM 729 N N . GLY A 1 97 ? 11.048 -13.301 -20.477 1.00 97.06 97 GLY A N 1
ATOM 730 C CA . GLY A 1 97 ? 10.847 -13.210 -19.033 1.00 97.06 97 GLY A CA 1
ATOM 731 C C . GLY A 1 97 ? 10.620 -14.573 -18.370 1.00 97.06 97 GLY A C 1
ATOM 732 O O . GLY A 1 97 ? 11.041 -14.767 -17.228 1.00 97.06 97 GLY A O 1
ATOM 733 N N . GLU A 1 98 ? 9.986 -15.518 -19.064 1.00 96.44 98 GLU A N 1
ATOM 734 C CA . GLU A 1 98 ? 9.832 -16.908 -18.619 1.00 96.44 98 GLU A CA 1
ATOM 735 C C . GLU A 1 98 ? 11.157 -17.661 -18.678 1.00 96.44 98 GLU A C 1
ATOM 737 O O . GLU A 1 98 ? 11.525 -18.286 -17.685 1.00 96.44 98 GLU A O 1
ATOM 742 N N . ALA A 1 99 ? 11.934 -17.497 -19.752 1.00 96.56 99 ALA A N 1
ATOM 743 C CA . ALA A 1 99 ? 13.275 -18.073 -19.858 1.00 96.56 99 ALA A CA 1
ATOM 744 C C . ALA A 1 99 ? 14.198 -17.609 -18.712 1.00 96.56 99 ALA A C 1
ATOM 746 O O . ALA A 1 99 ? 14.842 -18.422 -18.048 1.00 96.56 99 ALA A O 1
ATOM 747 N N . VAL A 1 100 ? 14.199 -16.308 -18.388 1.00 97.19 100 VAL A N 1
ATOM 748 C CA . VAL A 1 100 ? 14.954 -15.775 -17.236 1.00 97.19 100 VAL A CA 1
ATOM 749 C C . VAL A 1 100 ? 14.459 -16.364 -15.910 1.00 97.19 100 VAL A C 1
ATOM 751 O O . VAL A 1 100 ? 15.263 -16.584 -15.003 1.00 97.19 100 VAL A O 1
ATOM 754 N N . ARG A 1 101 ? 13.149 -16.607 -15.755 1.00 95.69 101 ARG A N 1
ATOM 755 C CA . ARG A 1 101 ? 12.597 -17.243 -14.546 1.00 95.69 101 ARG A CA 1
ATOM 756 C C . ARG A 1 101 ? 13.008 -18.709 -14.435 1.00 95.69 101 ARG A C 1
ATOM 758 O O . ARG A 1 101 ? 13.346 -19.118 -13.331 1.00 95.69 101 ARG A O 1
ATOM 765 N N . ALA A 1 102 ? 13.014 -19.449 -15.540 1.00 95.69 102 ALA A N 1
ATOM 766 C CA . ALA A 1 102 ? 13.410 -20.854 -15.581 1.00 95.69 102 ALA A CA 1
ATOM 767 C C . ALA A 1 102 ? 14.897 -21.055 -15.240 1.00 95.69 102 ALA A C 1
ATOM 769 O O . ALA A 1 102 ? 15.245 -22.010 -14.556 1.00 95.69 102 ALA A O 1
ATOM 770 N N . LEU A 1 103 ? 15.765 -20.125 -15.659 1.00 95.75 103 LEU A N 1
ATOM 771 C CA . LEU A 1 103 ? 17.209 -20.175 -15.389 1.00 95.75 103 LEU A CA 1
ATOM 772 C C . LEU A 1 103 ? 17.605 -19.676 -13.995 1.00 95.75 103 LEU A C 1
ATOM 774 O O . LEU A 1 103 ? 18.744 -19.871 -13.567 1.00 95.75 103 LEU A O 1
ATOM 778 N N . ARG A 1 104 ? 16.710 -18.992 -13.272 1.00 94.19 104 ARG A N 1
ATOM 779 C CA . ARG A 1 104 ? 17.013 -18.598 -11.895 1.00 94.19 104 ARG A CA 1
ATOM 780 C C . ARG A 1 104 ? 17.049 -19.860 -11.043 1.00 94.19 104 ARG A C 1
ATOM 782 O O . ARG A 1 104 ? 16.046 -20.573 -11.027 1.00 94.19 104 ARG A O 1
ATOM 789 N N . PRO A 1 105 ? 18.140 -20.111 -10.293 1.00 88.56 105 PRO A N 1
ATOM 790 C CA . PRO A 1 105 ? 18.160 -21.233 -9.374 1.00 88.56 105 PRO A CA 1
ATOM 791 C C . PRO A 1 105 ? 16.938 -21.098 -8.474 1.00 88.56 105 PRO A C 1
ATOM 793 O O . PRO A 1 105 ? 16.681 -20.008 -7.939 1.00 88.56 105 PRO A O 1
ATOM 796 N N . ALA A 1 106 ? 16.160 -22.181 -8.358 1.00 81.94 106 ALA A N 1
ATOM 797 C CA . ALA A 1 106 ? 15.101 -22.260 -7.368 1.00 81.94 106 ALA A CA 1
ATOM 798 C C . ALA A 1 106 ? 15.745 -21.800 -6.069 1.00 81.94 106 ALA A C 1
ATOM 800 O O . ALA A 1 106 ? 16.744 -22.394 -5.658 1.00 81.94 106 ALA A O 1
ATOM 801 N N . LYS A 1 107 ? 15.279 -20.667 -5.516 1.00 78.44 107 LYS A N 1
ATOM 802 C CA . LYS A 1 107 ? 15.839 -20.127 -4.276 1.00 78.44 107 LYS A CA 1
ATOM 803 C C . LYS A 1 107 ? 15.886 -21.311 -3.339 1.00 78.44 107 LYS A C 1
ATOM 805 O O . LYS A 1 107 ? 14.814 -21.834 -3.033 1.00 78.44 107 LYS A O 1
ATOM 810 N N . SER A 1 108 ? 17.096 -21.772 -3.005 1.00 58.31 108 SER A N 1
ATOM 811 C CA . SER A 1 108 ? 17.280 -22.930 -2.142 1.00 58.31 108 SER A CA 1
ATOM 812 C C . SER A 1 108 ? 16.324 -22.695 -0.997 1.00 58.31 108 SER A C 1
ATOM 814 O O . SER A 1 108 ? 16.398 -21.614 -0.401 1.00 58.31 108 SER A O 1
ATOM 816 N N . ALA A 1 109 ? 15.362 -23.598 -0.807 1.00 51.97 109 ALA A N 1
ATOM 817 C CA . ALA A 1 109 ? 14.433 -23.523 0.299 1.00 51.97 109 ALA A CA 1
ATOM 818 C C . ALA A 1 109 ? 15.314 -23.530 1.543 1.00 51.97 109 ALA A C 1
ATOM 820 O O . ALA A 1 109 ? 15.786 -24.576 1.983 1.00 51.97 109 ALA A O 1
ATOM 821 N N . SER A 1 110 ? 15.686 -22.332 1.988 1.00 52.72 110 SER A N 1
ATOM 822 C CA . SER A 1 110 ? 16.521 -22.113 3.143 1.00 52.72 110 SER A CA 1
ATOM 823 C C . SER A 1 110 ? 15.809 -22.889 4.230 1.00 52.72 110 SER A C 1
ATOM 825 O O . SER A 1 110 ? 14.647 -22.618 4.513 1.00 52.72 110 SER A O 1
ATOM 827 N N . ARG A 1 111 ? 16.468 -23.920 4.762 1.00 48.41 111 ARG A N 1
ATOM 828 C CA . ARG A 1 111 ? 15.913 -24.799 5.799 1.00 48.41 111 ARG A CA 1
ATOM 829 C C . ARG A 1 111 ? 15.532 -24.046 7.071 1.00 48.41 111 ARG A C 1
ATOM 831 O O . ARG A 1 111 ? 14.864 -24.615 7.923 1.00 48.41 111 ARG A O 1
ATOM 838 N N . PHE A 1 112 ? 15.893 -22.770 7.189 1.00 46.78 112 PHE A N 1
ATOM 839 C CA . PHE A 1 112 ? 15.122 -21.869 8.022 1.00 46.78 112 PHE A CA 1
ATOM 840 C C . PHE A 1 112 ? 13.797 -21.602 7.334 1.00 46.78 112 PHE A C 1
ATOM 842 O O . PHE A 1 112 ? 13.732 -20.802 6.402 1.00 46.78 112 PHE A O 1
ATOM 849 N N . THR A 1 113 ? 12.762 -22.270 7.834 1.00 47.12 113 THR A N 1
ATOM 850 C CA . THR A 1 113 ? 11.371 -21.844 7.759 1.00 47.12 113 THR A CA 1
ATOM 851 C C . THR A 1 113 ? 11.282 -20.351 8.092 1.00 47.12 113 THR A C 1
ATOM 853 O O . THR A 1 113 ? 10.913 -19.957 9.200 1.00 47.12 113 THR A O 1
ATOM 856 N N . GLU A 1 114 ? 11.579 -19.480 7.129 1.00 43.91 114 GLU A N 1
ATOM 857 C CA . GLU A 1 114 ? 10.818 -18.263 6.980 1.00 43.91 114 GLU A CA 1
ATOM 858 C C . GLU A 1 114 ? 9.405 -18.788 6.786 1.00 43.91 114 GLU A C 1
ATOM 860 O O . GLU A 1 114 ? 9.011 -19.151 5.676 1.00 43.91 114 GLU A O 1
ATOM 865 N N . ARG A 1 115 ? 8.666 -18.918 7.905 1.00 46.69 115 ARG A N 1
ATOM 866 C CA . ARG A 1 115 ? 7.207 -18.971 7.884 1.00 46.69 115 ARG A CA 1
ATOM 867 C C . ARG A 1 115 ? 6.831 -18.002 6.781 1.00 46.69 115 ARG A C 1
ATOM 869 O O . ARG A 1 115 ? 7.297 -16.859 6.889 1.00 46.69 115 ARG A O 1
ATOM 876 N N . PRO A 1 116 ? 6.143 -18.442 5.709 1.00 45.91 116 PRO A N 1
ATOM 877 C CA . PRO A 1 116 ? 5.841 -17.570 4.593 1.00 45.91 116 PRO A CA 1
ATOM 878 C C . PRO A 1 116 ? 5.302 -16.311 5.234 1.00 45.91 116 PRO A C 1
ATOM 880 O O . PRO A 1 116 ? 4.286 -16.376 5.927 1.00 45.91 116 PRO A O 1
ATOM 883 N N . ARG A 1 117 ? 6.060 -15.205 5.151 1.00 47.38 117 ARG A N 1
ATOM 884 C CA . ARG A 1 117 ? 5.562 -13.915 5.612 1.00 47.38 117 ARG A CA 1
ATOM 885 C C . ARG A 1 117 ? 4.259 -13.820 4.868 1.00 47.38 117 ARG A C 1
ATOM 887 O O . ARG A 1 117 ? 4.321 -13.736 3.640 1.00 47.38 117 ARG A O 1
ATOM 894 N N . VAL A 1 118 ? 3.137 -13.966 5.578 1.00 43.06 118 VAL A N 1
ATOM 895 C CA . VAL A 1 118 ? 1.812 -13.910 4.982 1.00 43.06 118 VAL A CA 1
ATOM 896 C C . VAL A 1 118 ? 1.857 -12.606 4.225 1.00 43.06 118 VAL A C 1
ATOM 898 O O . VAL A 1 118 ? 1.967 -11.532 4.821 1.00 43.06 118 VAL A O 1
ATOM 901 N N . ARG A 1 119 ? 1.979 -12.697 2.898 1.00 47.66 119 ARG A N 1
ATOM 902 C CA . ARG A 1 119 ? 2.058 -11.525 2.046 1.00 47.66 119 ARG A CA 1
ATOM 903 C C . ARG A 1 119 ? 0.625 -11.042 2.021 1.00 47.66 119 ARG A C 1
ATOM 905 O O . ARG A 1 119 ? -0.091 -11.250 1.057 1.00 47.66 119 ARG A O 1
ATOM 912 N N . ASN A 1 120 ? 0.225 -10.362 3.089 1.00 49.03 120 ASN A N 1
ATOM 913 C CA . ASN A 1 120 ? -1.069 -9.715 3.257 1.00 49.03 120 ASN A CA 1
ATOM 914 C C . ASN A 1 120 ? -1.242 -8.531 2.284 1.00 49.03 120 ASN A C 1
ATOM 916 O O . ASN A 1 120 ? -2.111 -7.688 2.457 1.00 49.03 120 ASN A O 1
ATOM 920 N N . LYS A 1 121 ? -0.407 -8.462 1.236 1.00 49.97 121 LYS A N 1
ATOM 921 C CA . LYS A 1 121 ? -0.461 -7.459 0.179 1.00 49.97 121 LYS A CA 1
ATOM 922 C C . LYS A 1 121 ? -1.758 -7.546 -0.625 1.00 49.97 121 LYS A C 1
ATOM 924 O O . LYS A 1 121 ? -2.141 -6.542 -1.208 1.00 49.97 121 LYS A O 1
ATOM 929 N N . GLU A 1 122 ? -2.431 -8.698 -0.640 1.00 50.50 122 GLU A N 1
ATOM 930 C CA . GLU A 1 122 ? -3.622 -8.882 -1.477 1.00 50.50 122 GLU A CA 1
ATOM 931 C C . GLU A 1 122 ? -4.946 -8.778 -0.718 1.00 50.50 122 GLU A C 1
ATOM 933 O O . GLU A 1 122 ? -5.896 -8.235 -1.268 1.00 50.50 122 GLU A O 1
ATOM 938 N N . ARG A 1 123 ? -5.035 -9.194 0.554 1.00 54.44 123 ARG A N 1
ATOM 939 C CA . ARG A 1 123 ? -6.329 -9.206 1.270 1.00 54.44 123 ARG A CA 1
ATOM 940 C C . ARG A 1 123 ? -6.849 -7.801 1.577 1.00 54.44 123 ARG A C 1
ATOM 942 O O . ARG A 1 123 ? -7.971 -7.458 1.215 1.00 54.44 123 ARG A O 1
ATOM 949 N N . ALA A 1 124 ? -6.013 -6.952 2.168 1.00 56.19 124 ALA A N 1
ATOM 950 C CA . ALA A 1 124 ? -6.381 -5.555 2.394 1.00 56.19 124 ALA A CA 1
ATOM 951 C C . ALA A 1 124 ? -6.392 -4.727 1.103 1.00 56.19 124 ALA A C 1
ATOM 953 O O . ALA A 1 124 ? -7.159 -3.772 0.984 1.00 56.19 124 ALA A O 1
ATOM 954 N N . GLY A 1 125 ? -5.577 -5.119 0.116 1.00 62.53 125 GLY A N 1
ATOM 955 C CA . GLY A 1 125 ? -5.609 -4.550 -1.227 1.00 62.53 125 GLY A CA 1
ATOM 956 C C . GLY A 1 125 ? -6.960 -4.767 -1.911 1.00 62.53 125 GLY A C 1
ATOM 957 O O . GLY A 1 125 ? -7.494 -3.818 -2.478 1.00 62.53 125 GLY A O 1
ATOM 958 N N . ALA A 1 126 ? -7.534 -5.968 -1.796 1.00 68.62 126 ALA A N 1
ATOM 959 C CA . ALA A 1 126 ? -8.837 -6.320 -2.352 1.00 68.62 126 ALA A CA 1
ATOM 960 C C . ALA A 1 126 ? -9.980 -5.549 -1.679 1.00 68.62 126 ALA A C 1
ATOM 962 O O . ALA A 1 126 ? -10.757 -4.913 -2.384 1.00 68.62 126 ALA A O 1
ATOM 963 N N . LEU A 1 127 ? -10.034 -5.501 -0.337 1.00 69.00 127 LEU A N 1
ATOM 964 C CA . LEU A 1 127 ? -11.040 -4.699 0.378 1.00 69.00 127 LEU A CA 1
ATOM 965 C C . LEU A 1 127 ? -10.924 -3.212 0.020 1.00 69.00 127 LEU A C 1
ATOM 967 O O . LEU A 1 127 ? -11.917 -2.558 -0.280 1.00 69.00 127 LEU A O 1
ATOM 971 N N . ARG A 1 128 ? -9.701 -2.673 -0.007 1.00 72.50 128 ARG A N 1
ATOM 972 C CA . ARG A 1 128 ? -9.455 -1.292 -0.434 1.00 72.50 128 ARG A CA 1
ATOM 973 C C . ARG A 1 128 ? -9.927 -1.058 -1.866 1.00 72.50 128 ARG A C 1
ATOM 975 O O . ARG A 1 128 ? -10.551 -0.036 -2.128 1.00 72.50 128 ARG A O 1
ATOM 982 N N . ARG A 1 129 ? -9.582 -1.950 -2.797 1.00 75.12 129 ARG A N 1
ATOM 983 C CA . ARG A 1 129 ? -9.954 -1.819 -4.207 1.00 75.12 129 ARG A CA 1
ATOM 984 C C . ARG A 1 129 ? -11.468 -1.876 -4.370 1.00 75.12 129 ARG A C 1
ATOM 986 O O . ARG A 1 129 ? -12.005 -1.005 -5.032 1.00 75.12 129 ARG A O 1
ATOM 993 N N . PHE A 1 130 ? -12.134 -2.798 -3.681 1.00 76.62 130 PHE A N 1
ATOM 994 C CA . PHE A 1 130 ? -13.588 -2.880 -3.616 1.00 76.62 130 PHE A CA 1
ATOM 995 C C . PHE A 1 130 ? -14.218 -1.579 -3.097 1.00 76.62 130 PHE A C 1
ATOM 997 O O . PHE A 1 130 ? -15.094 -1.030 -3.756 1.00 76.62 130 PHE A O 1
ATOM 1004 N N . LEU A 1 131 ? -13.749 -1.038 -1.967 1.00 71.44 131 LEU A N 1
ATOM 1005 C CA . LEU A 1 131 ? -14.282 0.215 -1.420 1.00 71.44 131 LEU A CA 1
ATOM 1006 C C . LEU A 1 131 ? -14.055 1.398 -2.378 1.00 71.44 131 LEU A C 1
ATOM 1008 O O . LEU A 1 131 ? -14.957 2.200 -2.594 1.00 71.44 131 LEU A O 1
ATOM 1012 N N . ILE A 1 132 ? -12.876 1.495 -2.998 1.00 69.44 132 ILE A N 1
ATOM 1013 C CA . ILE A 1 132 ? -12.582 2.554 -3.977 1.00 69.44 132 ILE A CA 1
ATOM 1014 C C . ILE A 1 132 ? -13.449 2.411 -5.231 1.00 69.44 132 ILE A C 1
ATOM 1016 O O . ILE A 1 132 ? -13.986 3.409 -5.700 1.00 69.44 132 ILE A O 1
ATOM 1020 N N . ASP A 1 133 ? -13.585 1.202 -5.769 1.00 70.88 133 ASP A N 1
ATOM 1021 C CA . ASP A 1 133 ? -14.324 0.951 -7.008 1.00 70.88 133 ASP A CA 1
ATOM 1022 C C . ASP A 1 133 ? -15.840 1.108 -6.800 1.00 70.88 133 ASP A C 1
ATOM 1024 O O . ASP A 1 133 ? -16.533 1.564 -7.703 1.00 70.88 133 ASP A O 1
ATOM 1028 N N . THR A 1 134 ? -16.352 0.793 -5.604 1.00 66.62 134 THR A N 1
ATOM 1029 C CA . THR A 1 134 ? -17.795 0.847 -5.309 1.00 66.62 134 THR A CA 1
ATOM 1030 C C . THR A 1 134 ? -18.267 2.244 -4.911 1.00 66.62 134 THR A C 1
ATOM 1032 O O . THR A 1 134 ? -19.354 2.664 -5.304 1.00 66.62 134 THR A O 1
ATOM 1035 N N . TYR A 1 135 ? -17.467 2.990 -4.145 1.00 54.22 135 TYR A N 1
ATOM 1036 C CA . TYR A 1 135 ? -17.861 4.322 -3.671 1.00 54.22 135 TYR A CA 1
ATOM 1037 C C . TYR A 1 135 ? -17.245 5.463 -4.485 1.00 54.22 135 TYR A C 1
ATOM 1039 O O . TYR A 1 135 ? -17.772 6.573 -4.462 1.00 54.22 135 TYR A O 1
ATOM 1047 N N . GLY A 1 136 ? -16.183 5.206 -5.252 1.00 44.22 136 GLY A N 1
ATOM 1048 C CA . GLY A 1 136 ? -15.443 6.235 -5.975 1.00 44.22 136 GLY A CA 1
ATOM 1049 C C . GLY A 1 136 ? -14.701 7.194 -5.036 1.00 44.22 136 GLY A C 1
ATOM 1050 O O . GLY A 1 136 ? -15.069 7.402 -3.882 1.00 44.22 136 GLY A O 1
ATOM 1051 N N . LEU A 1 137 ? -13.637 7.826 -5.537 1.00 49.94 137 LEU A N 1
ATOM 1052 C CA . LEU A 1 137 ? -12.950 8.900 -4.804 1.00 49.94 137 LEU A CA 1
ATOM 1053 C C . LEU A 1 137 ? -13.829 10.155 -4.653 1.00 49.94 137 LEU A C 1
ATOM 1055 O O . LEU A 1 137 ? -13.587 10.974 -3.775 1.00 49.94 137 LEU A O 1
ATOM 1059 N N . GLU A 1 138 ? -14.825 10.311 -5.527 1.00 43.09 138 GLU A N 1
ATOM 1060 C CA . GLU A 1 138 ? -15.591 11.548 -5.689 1.00 43.09 138 GLU A CA 1
ATOM 1061 C C . GLU A 1 138 ? -16.795 11.636 -4.739 1.00 43.09 138 GLU A C 1
ATOM 1063 O O . GLU A 1 138 ? -17.091 12.722 -4.236 1.00 43.09 138 GLU A O 1
ATOM 1068 N N . ARG A 1 139 ? -17.446 10.508 -4.399 1.00 42.94 139 ARG A N 1
ATOM 1069 C CA . ARG A 1 139 ? -18.581 10.510 -3.452 1.00 42.94 139 ARG A CA 1
ATOM 1070 C C . ARG A 1 139 ? -18.141 10.669 -1.996 1.00 42.94 139 ARG A C 1
ATOM 1072 O O . ARG A 1 139 ? -18.904 11.196 -1.197 1.00 42.94 139 ARG A O 1
ATOM 1079 N N . THR A 1 140 ? -16.910 10.291 -1.646 1.00 39.50 140 THR A N 1
ATOM 1080 C CA . THR A 1 140 ? -16.361 10.466 -0.286 1.00 39.50 140 THR A CA 1
ATOM 1081 C C . THR A 1 140 ? -15.848 11.885 -0.021 1.00 39.50 140 THR A C 1
ATOM 1083 O O . THR A 1 140 ? -15.649 12.267 1.131 1.00 39.50 140 THR A O 1
ATOM 1086 N N . THR A 1 141 ? -15.664 12.697 -1.068 1.00 41.69 141 THR A N 1
ATOM 1087 C CA . THR A 1 141 ? -15.255 14.109 -0.968 1.00 41.69 141 THR A CA 1
ATOM 1088 C C . THR A 1 141 ? -16.405 15.106 -1.076 1.00 41.69 141 THR A C 1
ATOM 1090 O O . THR A 1 141 ? -16.152 16.312 -1.020 1.00 41.69 141 THR A O 1
ATOM 1093 N N . ALA A 1 142 ? -17.651 14.639 -1.217 1.00 35.94 142 ALA A N 1
ATOM 1094 C CA . ALA A 1 142 ? -18.834 15.493 -1.200 1.00 35.94 142 ALA A CA 1
ATOM 1095 C C . ALA A 1 142 ? -19.003 16.111 0.198 1.00 35.94 142 ALA A C 1
ATOM 1097 O O . ALA A 1 142 ? -19.651 15.581 1.094 1.00 35.94 142 ALA A O 1
ATOM 1098 N N . ARG A 1 143 ? -18.326 17.240 0.391 1.00 38.47 143 ARG A N 1
ATOM 1099 C CA . ARG A 1 143 ? -18.443 18.120 1.546 1.00 38.47 143 ARG A CA 1
ATOM 1100 C C . ARG A 1 143 ? -19.896 18.619 1.598 1.00 38.47 143 ARG A C 1
ATOM 1102 O O . ARG A 1 143 ? -20.388 19.033 0.547 1.00 38.47 143 ARG A O 1
ATOM 1109 N N . PRO A 1 144 ? -20.578 18.641 2.758 1.00 39.34 144 PRO A N 1
ATOM 1110 C CA . PRO A 1 144 ? -21.816 19.399 2.866 1.00 39.34 144 PRO A CA 1
ATOM 1111 C C . PRO A 1 144 ? -21.479 20.846 2.497 1.00 39.34 144 PRO A C 1
ATOM 1113 O O . PRO A 1 144 ? -20.557 21.446 3.062 1.00 39.34 144 PRO A O 1
ATOM 1116 N N . VAL A 1 145 ? -22.136 21.353 1.455 1.00 39.84 145 VAL A N 1
ATOM 1117 C CA . VAL A 1 145 ? -21.991 22.737 1.011 1.00 39.84 145 VAL A CA 1
ATOM 1118 C C . VAL A 1 145 ? -22.428 23.600 2.185 1.00 39.84 145 VAL A C 1
ATOM 1120 O O . VAL A 1 145 ? -23.584 23.558 2.590 1.00 39.84 145 VAL A O 1
ATOM 1123 N N . ALA A 1 146 ? -21.477 24.324 2.773 1.00 40.72 146 ALA A N 1
ATOM 1124 C CA . ALA A 1 146 ? -21.785 25.331 3.769 1.00 40.72 146 ALA A CA 1
ATOM 1125 C C . ALA A 1 146 ? -22.691 26.378 3.110 1.00 40.72 146 ALA A C 1
ATOM 1127 O O . ALA A 1 146 ? -22.327 26.952 2.080 1.00 40.72 146 ALA A O 1
ATOM 1128 N N . GLU A 1 147 ? -23.872 26.577 3.689 1.00 47.72 147 GLU A N 1
ATOM 1129 C CA . GLU A 1 147 ? -24.807 27.628 3.312 1.00 47.72 147 GLU A CA 1
ATOM 1130 C C . GLU A 1 147 ? -24.096 28.981 3.337 1.00 47.72 147 GLU A C 1
ATOM 1132 O O . GLU A 1 147 ? -23.588 29.422 4.367 1.00 47.72 147 GLU A O 1
ATOM 1137 N N . GLY A 1 148 ? -24.043 29.629 2.174 1.00 52.69 148 GLY A N 1
ATOM 1138 C CA . GLY A 1 14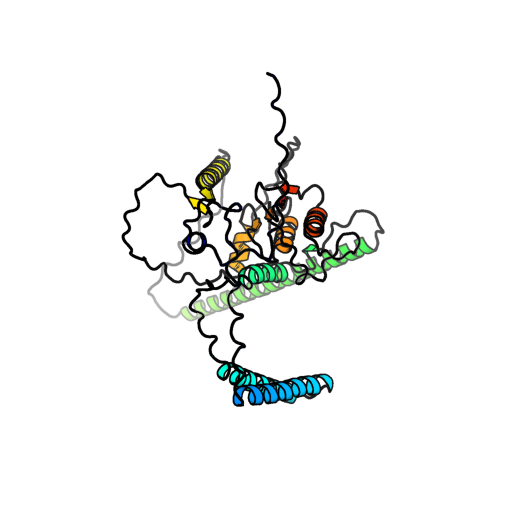8 ? -23.550 30.995 2.054 1.00 52.69 148 GLY A CA 1
ATOM 1139 C C . GLY A 1 148 ? -22.630 31.230 0.863 1.00 52.69 148 GLY A C 1
ATOM 1140 O O . GLY A 1 148 ? -21.459 31.543 1.047 1.00 52.69 148 GLY A O 1
ATOM 1141 N N . SER A 1 149 ? -23.136 31.118 -0.369 1.00 43.56 149 SER A N 1
ATOM 1142 C CA . SER A 1 149 ? -22.826 32.090 -1.438 1.00 43.56 149 SER A CA 1
ATOM 1143 C C . SER A 1 149 ? -23.579 31.806 -2.749 1.00 43.56 149 SER A C 1
ATOM 1145 O O . SER A 1 149 ? -23.590 30.696 -3.266 1.00 43.56 149 SER A O 1
ATOM 1147 N N . THR A 1 150 ? -24.203 32.884 -3.241 1.00 50.44 150 THR A N 1
ATOM 1148 C CA . THR A 1 150 ? -24.664 33.202 -4.608 1.00 50.44 150 THR A CA 1
ATOM 1149 C C . THR A 1 150 ? -25.650 32.239 -5.301 1.00 50.44 150 THR A C 1
ATOM 1151 O O . THR A 1 150 ? -25.307 31.313 -6.035 1.00 50.44 150 THR A O 1
ATOM 1154 N N . GLY A 1 151 ? -26.938 32.570 -5.147 1.00 52.09 151 GLY A N 1
ATOM 1155 C CA . GLY A 1 151 ? -28.128 31.837 -5.602 1.00 52.09 151 GLY A CA 1
ATOM 1156 C C . GLY A 1 151 ? -28.349 31.652 -7.109 1.00 52.09 151 GLY A C 1
ATOM 1157 O O . GLY A 1 151 ? -29.470 31.367 -7.502 1.00 52.09 151 GLY A O 1
ATOM 1158 N N . VAL A 1 152 ? -27.330 31.760 -7.962 1.00 57.34 152 VAL A N 1
ATOM 1159 C CA . VAL A 1 152 ? -27.463 31.408 -9.392 1.00 57.34 152 VAL A CA 1
ATOM 1160 C C . VAL A 1 152 ? -26.894 30.014 -9.661 1.00 57.34 152 VAL A C 1
ATOM 1162 O O . VAL A 1 152 ? -27.533 29.207 -10.331 1.00 57.34 152 VAL A O 1
ATOM 1165 N N . ALA A 1 153 ? -25.750 29.667 -9.063 1.00 51.91 153 ALA A N 1
ATOM 1166 C CA . ALA A 1 153 ? -25.151 28.342 -9.236 1.00 51.91 153 ALA A CA 1
ATOM 1167 C C . ALA A 1 153 ? -25.966 27.239 -8.537 1.00 51.91 153 ALA A C 1
ATOM 1169 O O . ALA A 1 153 ? -26.121 26.149 -9.082 1.00 51.91 153 ALA A O 1
ATOM 1170 N N . ALA A 1 154 ? -26.549 27.540 -7.370 1.00 51.81 154 ALA A N 1
ATOM 1171 C CA . ALA A 1 154 ? -27.421 26.613 -6.650 1.00 51.81 154 ALA A CA 1
ATOM 1172 C C . ALA A 1 154 ? -28.727 26.330 -7.413 1.00 51.81 154 ALA A C 1
ATOM 1174 O O . ALA A 1 154 ? -29.146 25.181 -7.500 1.00 51.81 154 ALA A O 1
ATOM 1175 N N . VAL A 1 155 ? -29.332 27.349 -8.034 1.00 61.09 155 VAL A N 1
ATOM 1176 C CA . VAL A 1 155 ? -30.555 27.182 -8.839 1.00 61.09 155 VAL A CA 1
ATOM 1177 C C . VAL A 1 155 ? -30.274 26.352 -10.092 1.00 61.09 155 VAL A C 1
ATOM 1179 O O . VAL A 1 155 ? -31.051 25.457 -10.412 1.00 61.09 155 VAL A O 1
ATOM 1182 N N . VAL A 1 156 ? -29.132 26.570 -10.755 1.00 65.31 156 VAL A N 1
ATOM 1183 C CA . VAL A 1 156 ? -28.715 25.747 -11.903 1.00 65.31 156 VAL A CA 1
ATOM 1184 C C . VAL A 1 156 ? -28.429 24.304 -11.475 1.00 65.31 156 VAL A C 1
ATOM 1186 O O . VAL A 1 156 ? -28.875 23.378 -12.146 1.00 65.31 156 VAL A O 1
ATOM 1189 N N . ALA A 1 157 ? -27.758 24.083 -10.341 1.00 58.16 157 ALA A N 1
ATOM 1190 C CA . ALA A 1 157 ? -27.485 22.736 -9.838 1.00 58.16 157 ALA A CA 1
ATOM 1191 C C . ALA A 1 157 ? -28.770 21.978 -9.460 1.00 58.16 157 ALA A C 1
ATOM 1193 O O . ALA A 1 157 ? -28.916 20.809 -9.817 1.00 58.16 157 ALA A O 1
ATOM 1194 N N . VAL A 1 158 ? -29.728 22.645 -8.804 1.00 63.75 158 VAL A N 1
ATOM 1195 C CA . VAL A 1 158 ? -31.038 22.063 -8.470 1.00 63.75 158 VAL A CA 1
ATOM 1196 C C . VAL A 1 158 ? -31.853 21.780 -9.734 1.00 63.75 158 VAL A C 1
ATOM 1198 O O . VAL A 1 158 ? -32.446 20.710 -9.842 1.00 63.75 158 VAL A O 1
ATOM 1201 N N . ALA A 1 159 ? -31.835 22.675 -10.726 1.00 68.00 159 ALA A N 1
ATOM 1202 C CA . ALA A 1 159 ? -32.525 22.465 -12.000 1.00 68.00 159 ALA A CA 1
ATOM 1203 C C . ALA A 1 159 ? -31.933 21.289 -12.799 1.00 68.00 159 ALA A C 1
ATOM 1205 O O . ALA A 1 159 ? -32.680 20.471 -13.335 1.00 68.00 159 ALA A O 1
ATOM 1206 N N . VAL A 1 160 ? -30.602 21.156 -12.836 1.00 70.06 160 VAL A N 1
ATOM 1207 C CA . VAL A 1 160 ? -29.922 20.025 -13.488 1.00 70.06 160 VAL A CA 1
ATOM 1208 C C . VAL A 1 160 ? -30.214 18.718 -12.748 1.00 70.06 160 VAL A C 1
ATOM 1210 O O . VAL A 1 160 ? -30.543 17.722 -13.388 1.00 70.06 160 VAL A O 1
ATOM 1213 N N . ALA A 1 161 ? -30.177 18.714 -11.413 1.00 63.03 161 ALA A N 1
ATOM 1214 C CA . ALA A 1 161 ? -30.533 17.540 -10.619 1.00 63.03 161 ALA A CA 1
ATOM 1215 C C . ALA A 1 161 ? -31.998 17.122 -10.841 1.00 63.03 161 ALA A C 1
ATOM 1217 O O . ALA A 1 161 ? -32.276 15.942 -11.052 1.00 63.03 161 ALA A O 1
ATOM 1218 N N . ALA A 1 162 ? -32.927 18.081 -10.883 1.00 70.12 162 ALA A N 1
ATOM 1219 C CA . ALA A 1 162 ? -34.331 17.823 -11.187 1.00 70.12 162 ALA A CA 1
ATOM 1220 C C . ALA A 1 162 ? -34.518 17.257 -12.606 1.00 70.12 162 ALA A C 1
ATOM 1222 O O . ALA A 1 162 ? -35.247 16.283 -12.778 1.00 70.12 162 ALA A O 1
ATOM 1223 N N . ALA A 1 163 ? -33.818 17.794 -13.611 1.00 71.00 163 ALA A N 1
ATOM 1224 C CA . ALA A 1 163 ? -33.864 17.284 -14.982 1.00 71.00 163 ALA A CA 1
ATOM 1225 C C . ALA A 1 163 ? -33.318 15.849 -15.093 1.00 71.00 163 ALA A C 1
ATOM 1227 O O . ALA A 1 163 ? -33.912 15.020 -15.779 1.00 71.00 163 ALA A O 1
ATOM 1228 N N . VAL A 1 164 ? -32.238 15.526 -14.372 1.00 67.50 164 VAL A N 1
ATOM 1229 C CA . VAL A 1 164 ? -31.679 14.165 -14.315 1.00 67.50 164 VAL A CA 1
ATOM 1230 C C . VAL A 1 164 ? -32.653 13.195 -13.643 1.00 67.50 164 VAL A C 1
ATOM 1232 O O . VAL A 1 164 ? -32.862 12.097 -14.155 1.00 67.50 164 VAL A O 1
ATOM 1235 N N . VAL A 1 165 ? -33.308 13.594 -12.548 1.00 67.88 165 VAL A N 1
ATOM 1236 C CA . VAL A 1 165 ? -34.332 12.765 -11.888 1.00 67.88 165 VAL A CA 1
ATOM 1237 C C . VAL A 1 165 ? -35.548 12.560 -12.796 1.00 67.88 165 VAL A C 1
ATOM 1239 O O . VAL A 1 165 ? -36.067 11.448 -12.880 1.00 67.88 165 VAL A O 1
ATOM 1242 N N . MET A 1 166 ? -35.988 13.593 -13.519 1.00 73.75 166 MET A N 1
ATOM 1243 C CA . MET A 1 166 ? -37.087 13.485 -14.485 1.00 73.75 166 MET A CA 1
ATOM 1244 C C . MET A 1 166 ? -36.725 12.573 -15.665 1.00 73.75 166 MET A C 1
ATOM 1246 O O . MET A 1 166 ? -37.542 11.743 -16.057 1.00 73.75 166 MET A O 1
ATOM 1250 N N . ALA A 1 167 ? -35.494 12.654 -16.178 1.00 63.41 167 ALA A N 1
ATOM 1251 C CA . ALA A 1 167 ? -34.997 11.759 -17.220 1.00 63.41 167 ALA A CA 1
ATOM 1252 C C . ALA A 1 167 ? -34.897 10.307 -16.726 1.00 63.41 167 ALA A C 1
ATOM 1254 O O . ALA A 1 167 ? -35.355 9.398 -17.412 1.00 63.41 167 ALA A O 1
ATOM 1255 N N . ALA A 1 168 ? -34.388 10.077 -15.512 1.00 61.62 168 ALA A N 1
ATOM 1256 C CA . ALA A 1 168 ? -34.329 8.745 -14.910 1.00 61.62 168 ALA A CA 1
ATOM 1257 C C . ALA A 1 168 ? -35.731 8.150 -14.692 1.00 61.62 168 ALA A C 1
ATOM 1259 O O . ALA A 1 168 ? -35.960 6.977 -14.976 1.00 61.62 168 ALA A O 1
ATOM 1260 N N . ARG A 1 169 ? -36.702 8.969 -14.261 1.00 76.44 169 ARG A N 1
ATOM 1261 C CA . ARG A 1 169 ? -38.111 8.560 -14.151 1.00 76.44 169 ARG A CA 1
ATOM 1262 C C . ARG A 1 169 ? -38.730 8.245 -15.511 1.00 76.44 169 ARG A C 1
ATOM 1264 O O . ARG A 1 169 ? -39.487 7.285 -15.600 1.00 76.44 169 ARG A O 1
ATOM 1271 N N . ALA A 1 170 ? -38.397 9.004 -16.555 1.00 71.94 170 ALA A N 1
ATOM 1272 C CA . ALA A 1 170 ? -38.851 8.737 -17.918 1.00 71.94 170 ALA A CA 1
ATOM 1273 C C . ALA A 1 170 ? -38.255 7.435 -18.479 1.00 71.94 170 ALA A C 1
ATOM 1275 O O . ALA A 1 170 ? -38.984 6.656 -19.086 1.00 71.94 170 ALA A O 1
ATOM 1276 N N . VAL A 1 171 ? -36.975 7.150 -18.213 1.00 71.12 171 VAL A N 1
ATOM 1277 C CA . VAL A 1 171 ? -36.331 5.876 -18.580 1.00 71.12 171 VAL A CA 1
ATOM 1278 C C . VAL A 1 171 ? -36.975 4.709 -17.829 1.00 71.12 171 VAL A C 1
ATOM 1280 O O . VAL A 1 171 ? -37.398 3.751 -18.462 1.00 71.12 171 VAL A O 1
ATOM 1283 N N . ALA A 1 172 ? -37.182 4.823 -16.515 1.00 68.00 172 ALA A N 1
ATOM 1284 C CA . ALA A 1 172 ? -37.863 3.790 -15.729 1.00 68.00 172 ALA A CA 1
ATOM 1285 C C . ALA A 1 172 ? -39.349 3.613 -16.112 1.00 68.00 172 ALA A C 1
ATOM 1287 O O . ALA A 1 172 ? -39.932 2.547 -15.911 1.00 68.00 172 ALA A O 1
ATOM 1288 N N . ALA A 1 173 ? -40.006 4.657 -16.626 1.00 72.44 173 ALA A N 1
ATOM 1289 C CA . ALA A 1 173 ? -41.353 4.562 -17.188 1.00 72.44 173 ALA A CA 1
ATOM 1290 C C . ALA A 1 173 ? -41.342 3.884 -18.567 1.00 72.44 173 ALA A C 1
ATOM 1292 O O . ALA A 1 173 ? -42.226 3.079 -18.846 1.00 72.44 173 ALA A O 1
ATOM 1293 N N . ALA A 1 174 ? -40.329 4.150 -19.397 1.00 69.44 174 ALA A N 1
ATOM 1294 C CA . ALA A 1 174 ? -40.138 3.491 -20.685 1.00 69.44 174 ALA A CA 1
ATOM 1295 C C . ALA A 1 174 ? -39.804 2.000 -20.518 1.00 69.44 174 ALA A C 1
ATOM 1297 O O . ALA A 1 174 ? -40.406 1.173 -21.192 1.00 69.44 174 ALA A O 1
ATOM 1298 N N . GLU A 1 175 ? -38.934 1.635 -19.573 1.00 75.38 175 GLU A N 1
ATOM 1299 C CA . GLU A 1 175 ? -38.635 0.235 -19.239 1.00 75.38 175 GLU A CA 1
ATOM 1300 C C . GLU A 1 175 ? -39.878 -0.502 -18.727 1.00 75.38 175 GLU A C 1
ATOM 1302 O O . GLU A 1 175 ? -40.157 -1.621 -19.153 1.00 75.38 175 GLU A O 1
ATOM 1307 N N . ARG A 1 176 ? -40.698 0.153 -17.890 1.00 75.56 176 ARG A N 1
ATOM 1308 C CA . ARG A 1 176 ? -41.998 -0.393 -17.472 1.00 75.56 176 ARG A CA 1
ATOM 1309 C C . ARG A 1 176 ? -42.978 -0.528 -18.635 1.00 75.56 176 ARG A C 1
ATOM 1311 O O . ARG A 1 176 ? -43.695 -1.520 -18.693 1.00 75.56 176 ARG A O 1
ATOM 1318 N N . ALA A 1 177 ? -43.002 0.415 -19.574 1.00 71.62 177 ALA A N 1
ATOM 1319 C CA . ALA A 1 177 ? -43.839 0.318 -20.769 1.00 71.62 177 ALA A CA 1
ATOM 1320 C C . ALA A 1 177 ? -43.399 -0.835 -21.688 1.00 71.62 177 ALA A C 1
ATOM 1322 O O . ALA A 1 177 ? -44.256 -1.528 -22.232 1.00 71.62 177 ALA A O 1
ATOM 1323 N N . VAL A 1 178 ? -42.090 -1.087 -21.810 1.00 75.44 178 VAL A N 1
ATOM 1324 C CA . VAL A 1 178 ? -41.543 -2.242 -22.542 1.00 75.44 178 VAL A CA 1
ATOM 1325 C C . VAL A 1 178 ? -41.915 -3.550 -21.843 1.00 75.44 178 VAL A C 1
ATOM 1327 O O . VAL A 1 178 ? -42.434 -4.447 -22.499 1.00 75.44 178 VAL A O 1
ATOM 1330 N N . ALA A 1 179 ? -41.773 -3.636 -20.517 1.00 67.50 179 ALA A N 1
ATOM 1331 C CA . ALA A 1 179 ? -42.179 -4.819 -19.755 1.00 67.50 179 ALA A CA 1
ATOM 1332 C C . ALA A 1 179 ? -43.693 -5.091 -19.859 1.00 67.50 179 ALA A C 1
ATOM 1334 O O . ALA A 1 179 ? -44.113 -6.230 -20.045 1.00 67.50 179 ALA A O 1
ATOM 1335 N N . VAL A 1 180 ? -44.532 -4.048 -19.807 1.00 72.69 180 VAL A N 1
ATOM 1336 C CA . VAL A 1 180 ? -45.986 -4.178 -20.007 1.00 72.69 180 VAL A CA 1
ATOM 1337 C C . VAL A 1 180 ? -46.312 -4.600 -21.442 1.00 72.69 180 VAL A C 1
ATOM 1339 O O . VAL A 1 180 ? -47.214 -5.413 -21.637 1.00 72.69 180 VAL A O 1
ATOM 1342 N N . ALA A 1 181 ? -45.576 -4.113 -22.444 1.00 73.38 181 ALA A N 1
ATOM 1343 C CA . ALA A 1 181 ? -45.741 -4.534 -23.833 1.00 73.38 181 ALA A CA 1
ATOM 1344 C C . ALA A 1 181 ? -45.326 -6.000 -24.053 1.00 73.38 181 ALA A C 1
ATOM 1346 O O . ALA A 1 181 ? -46.015 -6.714 -24.779 1.00 73.38 181 ALA A O 1
ATOM 1347 N N . GLU A 1 182 ? -44.265 -6.476 -23.396 1.00 74.44 182 GLU A N 1
ATOM 1348 C CA . GLU A 1 182 ? -43.851 -7.885 -23.429 1.00 74.44 182 GLU A CA 1
ATOM 1349 C C . GLU A 1 182 ? -44.868 -8.794 -22.733 1.00 74.44 182 GLU A C 1
ATOM 1351 O O . GLU A 1 182 ? -45.261 -9.815 -23.296 1.00 74.44 182 GLU A O 1
ATOM 1356 N N . VAL A 1 183 ? -45.382 -8.398 -21.564 1.00 68.56 183 VAL A N 1
ATOM 1357 C CA . VAL A 1 183 ? -46.450 -9.136 -20.868 1.00 68.56 183 VAL A CA 1
ATOM 1358 C C . VAL A 1 183 ? -47.742 -9.137 -21.691 1.00 68.56 183 VAL A C 1
ATOM 1360 O O . VAL A 1 183 ? -48.401 -10.170 -21.796 1.00 68.56 183 VAL A O 1
ATOM 1363 N N . ALA A 1 184 ? -48.088 -8.025 -22.345 1.00 72.25 184 ALA A N 1
ATOM 1364 C CA . ALA A 1 184 ? -49.228 -7.957 -23.255 1.00 72.25 184 ALA A CA 1
ATOM 1365 C C . ALA A 1 184 ? -49.022 -8.842 -24.496 1.00 72.25 184 ALA A C 1
ATOM 1367 O O . ALA A 1 184 ? -49.944 -9.549 -24.899 1.00 72.25 184 ALA A O 1
ATOM 1368 N N . ALA A 1 185 ? -47.818 -8.875 -25.074 1.00 72.81 185 ALA A N 1
ATOM 1369 C CA . ALA A 1 185 ? -47.482 -9.759 -26.188 1.00 72.81 185 ALA A CA 1
ATOM 1370 C C . ALA A 1 185 ? -47.542 -11.239 -25.778 1.00 72.81 185 ALA A C 1
ATOM 1372 O O . ALA A 1 185 ? -48.102 -12.053 -26.514 1.00 72.81 185 ALA A O 1
ATOM 1373 N N . MET A 1 186 ? -47.057 -11.584 -24.580 1.00 71.56 186 MET A N 1
ATOM 1374 C CA . MET A 1 186 ? -47.200 -12.922 -24.000 1.00 71.56 186 MET A CA 1
ATOM 1375 C C . MET A 1 186 ? -48.669 -13.279 -23.751 1.00 71.56 186 MET A C 1
ATOM 1377 O O . MET A 1 186 ? -49.076 -14.400 -24.048 1.00 71.56 186 MET A O 1
ATOM 1381 N N . ALA A 1 187 ? -49.489 -12.336 -23.282 1.00 66.94 187 ALA A N 1
ATOM 1382 C CA . ALA A 1 187 ? -50.921 -12.547 -23.080 1.00 66.94 187 ALA A CA 1
ATOM 1383 C C . ALA A 1 187 ? -51.674 -12.742 -24.408 1.00 66.94 187 ALA A C 1
ATOM 1385 O O . ALA A 1 187 ? -52.534 -13.617 -24.504 1.00 66.94 187 ALA A O 1
ATOM 1386 N N . VAL A 1 188 ? -51.327 -11.993 -25.463 1.00 76.00 188 VAL A N 1
ATOM 1387 C CA . VAL A 1 188 ? -51.892 -12.185 -26.811 1.00 76.00 188 VAL A CA 1
ATOM 1388 C C . VAL A 1 188 ? -51.436 -13.517 -27.412 1.00 76.00 188 VAL A C 1
ATOM 1390 O O . VAL A 1 188 ? -52.256 -14.230 -27.993 1.00 76.00 188 VAL A O 1
ATOM 1393 N N . ALA A 1 189 ? -50.169 -13.899 -27.234 1.00 67.50 189 ALA A N 1
ATOM 1394 C CA . ALA A 1 189 ? -49.655 -15.198 -27.664 1.00 67.50 189 ALA A CA 1
ATOM 1395 C C . ALA A 1 189 ? -50.354 -16.353 -26.927 1.00 67.50 189 ALA A C 1
ATOM 1397 O O . ALA A 1 189 ? -50.797 -17.307 -27.567 1.00 67.50 189 ALA A O 1
ATOM 1398 N N . ALA A 1 190 ? -50.550 -16.232 -25.610 1.00 65.25 190 ALA A N 1
ATOM 1399 C CA . ALA A 1 190 ? -51.300 -17.192 -24.804 1.00 65.25 190 ALA A CA 1
ATOM 1400 C C . ALA A 1 190 ? -52.771 -17.284 -25.247 1.00 65.25 190 ALA A C 1
ATOM 1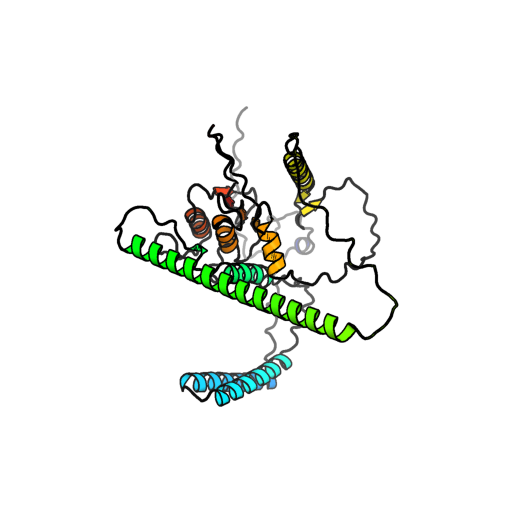402 O O . ALA A 1 190 ? -53.290 -18.383 -25.434 1.00 65.25 190 ALA A O 1
ATOM 1403 N N . ALA A 1 191 ? -53.432 -16.153 -25.511 1.00 67.06 191 ALA A N 1
ATOM 1404 C CA . ALA A 1 191 ? -54.807 -16.119 -26.011 1.00 67.06 191 ALA A CA 1
ATOM 1405 C C . ALA A 1 191 ? -54.947 -16.708 -27.428 1.00 67.06 191 ALA A C 1
ATOM 1407 O O . ALA A 1 191 ? -55.963 -17.333 -27.742 1.00 67.06 191 ALA A O 1
ATOM 1408 N N . SER A 1 192 ? -53.932 -16.540 -28.282 1.00 68.81 192 SER A N 1
ATOM 1409 C CA . SER A 1 192 ? -53.869 -17.163 -29.610 1.00 68.81 192 SER A CA 1
ATOM 1410 C C . SER A 1 192 ? -53.677 -18.681 -29.505 1.00 68.81 192 SER A C 1
ATOM 1412 O O . SER A 1 192 ? -54.380 -19.437 -30.173 1.00 68.81 192 SER A O 1
ATOM 1414 N N . CYS A 1 193 ? -52.824 -19.130 -28.577 1.00 58.53 193 CYS A N 1
ATOM 1415 C CA . CYS A 1 193 ? -52.612 -20.545 -28.265 1.00 58.53 193 CYS A CA 1
ATOM 1416 C C . CYS A 1 193 ? -53.891 -21.210 -27.714 1.00 58.53 193 CYS A C 1
ATOM 1418 O O . CYS A 1 193 ? -54.252 -22.319 -28.096 1.00 58.53 193 CYS A O 1
ATOM 1420 N N . LEU A 1 194 ? -54.662 -20.496 -26.888 1.00 62.16 194 LEU A N 1
ATOM 1421 C CA . LEU A 1 194 ? -55.965 -20.965 -26.399 1.00 62.16 194 LEU A CA 1
ATOM 1422 C C . LEU A 1 194 ? -57.037 -21.041 -27.503 1.00 62.16 194 LEU A C 1
ATOM 1424 O O . LEU A 1 194 ? -57.965 -21.843 -27.396 1.00 62.16 194 LEU A O 1
ATOM 1428 N N . ARG A 1 195 ? -56.926 -20.253 -28.586 1.00 63.97 195 ARG A N 1
ATOM 1429 C CA . ARG A 1 195 ? -57.828 -20.363 -29.750 1.00 63.97 195 ARG A CA 1
ATOM 1430 C C . ARG A 1 195 ? -57.496 -21.553 -30.641 1.00 63.97 195 ARG A C 1
ATOM 1432 O O . ARG A 1 195 ? -58.426 -22.170 -31.154 1.00 63.97 195 ARG A O 1
ATOM 1439 N N . THR A 1 196 ? -56.223 -21.904 -30.807 1.00 57.59 196 THR A N 1
ATOM 1440 C CA . THR A 1 196 ? -55.815 -23.100 -31.564 1.00 57.59 196 THR A CA 1
ATOM 1441 C C . THR A 1 196 ? -56.102 -24.404 -30.815 1.00 57.59 196 THR A C 1
ATOM 1443 O O . THR A 1 196 ? -56.287 -25.438 -31.450 1.00 57.59 196 THR A O 1
ATOM 1446 N N . LEU A 1 197 ? -56.256 -24.358 -29.488 1.00 54.25 197 LEU A N 1
ATOM 1447 C CA . LEU A 1 197 ? -56.630 -25.511 -28.658 1.00 54.25 197 LEU A CA 1
ATOM 1448 C C . LEU A 1 197 ? -58.139 -25.850 -28.663 1.00 54.25 197 LEU A C 1
ATOM 1450 O O . LEU A 1 197 ? -58.540 -26.847 -28.068 1.00 54.25 197 LEU A O 1
ATOM 1454 N N . ARG A 1 198 ? -58.992 -25.099 -29.381 1.00 50.06 198 ARG A N 1
ATOM 1455 C CA . ARG A 1 198 ? -60.449 -25.364 -29.476 1.00 50.06 198 ARG A CA 1
ATOM 1456 C C . ARG A 1 198 ? -60.853 -26.624 -30.264 1.00 50.06 198 ARG A C 1
ATOM 1458 O O . ARG A 1 198 ? -62.045 -26.905 -30.354 1.00 50.06 198 ARG A O 1
ATOM 1465 N N . HIS A 1 199 ? -59.907 -27.395 -30.802 1.00 50.97 199 HIS A N 1
ATOM 1466 C CA . HIS A 1 199 ? -60.193 -28.639 -31.534 1.00 50.97 199 HIS A CA 1
ATOM 1467 C C . HIS A 1 199 ? -59.661 -29.920 -30.876 1.00 50.97 199 HIS A C 1
ATOM 1469 O O . HIS A 1 199 ? -59.652 -30.966 -31.519 1.00 50.97 199 HIS A O 1
ATOM 1475 N N . TRP A 1 200 ? -59.256 -29.882 -29.604 1.00 42.12 200 TRP A N 1
ATOM 1476 C CA . TRP A 1 200 ? -58.834 -31.084 -28.874 1.00 42.12 200 TRP A CA 1
ATOM 1477 C C . TRP A 1 200 ? -59.818 -31.412 -27.743 1.00 42.12 200 TRP A C 1
ATOM 1479 O O . TRP A 1 200 ? -59.954 -30.613 -26.814 1.00 42.12 200 TRP A O 1
ATOM 1489 N N . PRO A 1 201 ? -60.530 -32.555 -27.790 1.00 44.62 201 PRO A N 1
ATOM 1490 C CA . PRO A 1 201 ? -61.385 -32.958 -26.692 1.00 44.62 201 PRO A CA 1
ATOM 1491 C C . PRO A 1 201 ? -60.549 -33.623 -25.589 1.00 44.62 201 PRO A C 1
ATOM 1493 O O . PRO A 1 201 ? -59.815 -34.571 -25.838 1.00 44.62 201 PRO A O 1
ATOM 1496 N N . CYS A 1 202 ? -60.736 -33.115 -24.369 1.00 39.53 202 CYS A N 1
ATOM 1497 C CA . CYS A 1 202 ? -60.720 -33.843 -23.098 1.00 39.53 202 CYS A CA 1
ATOM 1498 C C . CYS A 1 202 ? -59.482 -34.700 -22.760 1.00 39.53 202 CYS A C 1
ATOM 1500 O O . CYS A 1 202 ? -59.388 -35.843 -23.192 1.00 39.53 202 CYS A O 1
ATOM 1502 N N . LEU A 1 203 ? -58.635 -34.199 -21.847 1.00 40.94 203 LEU A N 1
ATOM 1503 C CA . LEU A 1 203 ? -58.247 -34.817 -20.557 1.00 40.94 203 LEU A CA 1
ATOM 1504 C C . LEU A 1 203 ? -57.017 -34.083 -19.981 1.00 40.94 203 LEU A C 1
ATOM 1506 O O . LEU A 1 203 ? -56.048 -33.888 -20.704 1.00 40.94 203 LEU A O 1
ATOM 1510 N N . PHE A 1 204 ? -57.053 -33.748 -18.678 1.00 39.31 204 PHE A N 1
ATOM 1511 C CA . PHE A 1 204 ? -55.966 -33.143 -17.870 1.00 39.31 204 PHE A CA 1
ATOM 1512 C C . PHE A 1 204 ? -55.587 -31.696 -18.278 1.00 39.31 204 PHE A C 1
ATOM 1514 O O . PHE A 1 204 ? -55.198 -31.439 -19.403 1.00 39.31 204 PHE A O 1
ATOM 1521 N N . VAL A 1 205 ? -55.671 -30.652 -17.447 1.00 37.81 205 VAL A N 1
ATOM 1522 C CA . VAL A 1 205 ? -55.135 -30.495 -16.087 1.00 37.81 205 VAL A CA 1
ATOM 1523 C C . VAL A 1 205 ? -55.937 -29.406 -15.356 1.00 37.81 205 VAL A C 1
ATOM 1525 O O . VAL A 1 205 ? -55.963 -28.254 -15.781 1.00 37.81 205 VAL A O 1
ATOM 1528 N N . ALA A 1 206 ? -56.550 -29.768 -14.230 1.00 38.97 206 ALA A N 1
ATOM 1529 C CA . ALA A 1 206 ? -57.257 -28.881 -13.304 1.00 38.97 206 ALA A CA 1
ATOM 1530 C C . ALA A 1 206 ? -56.451 -28.695 -12.001 1.00 38.97 206 ALA A C 1
ATOM 1532 O O . ALA A 1 206 ? -56.932 -29.002 -10.916 1.00 38.97 206 ALA A O 1
ATOM 1533 N N . SER A 1 207 ? -55.193 -28.247 -12.082 1.00 43.47 207 SER A N 1
ATOM 1534 C CA . SER A 1 207 ? -54.331 -28.141 -10.883 1.00 43.47 207 SER A CA 1
ATOM 1535 C C . SER A 1 207 ? -53.420 -26.913 -10.841 1.00 43.47 207 SER A C 1
ATOM 1537 O O . SER A 1 207 ? -52.372 -26.953 -10.211 1.00 43.47 207 SER A O 1
ATOM 1539 N N . LEU A 1 208 ? -53.799 -25.807 -11.485 1.00 36.59 208 LEU A N 1
ATOM 1540 C CA . LEU A 1 208 ? -52.972 -24.589 -11.488 1.00 36.59 208 LEU A CA 1
ATOM 1541 C C . LEU A 1 208 ? -53.719 -23.299 -11.121 1.00 36.59 208 LEU A C 1
ATOM 1543 O O . LEU A 1 208 ? -53.158 -22.220 -11.275 1.00 36.59 208 LEU A O 1
ATOM 1547 N N . TRP A 1 209 ? -54.951 -23.389 -10.603 1.00 38.88 209 TRP A N 1
ATOM 1548 C CA . TRP A 1 209 ? -55.786 -22.203 -10.345 1.00 38.88 209 TRP A CA 1
ATOM 1549 C C . TRP A 1 209 ? -56.256 -22.012 -8.888 1.00 38.88 209 TRP A C 1
ATOM 1551 O O . TRP A 1 209 ? -56.991 -21.073 -8.616 1.00 38.88 209 TRP A O 1
ATOM 1561 N N . GLU A 1 210 ? -55.806 -22.814 -7.917 1.00 38.91 210 GLU A N 1
ATOM 1562 C CA . GLU A 1 210 ? -56.179 -22.613 -6.494 1.00 38.91 210 GLU A CA 1
ATOM 1563 C C . GLU A 1 210 ? -55.117 -21.892 -5.638 1.00 38.91 210 GLU A C 1
ATOM 1565 O O . GLU A 1 210 ? -55.290 -21.727 -4.437 1.00 38.91 210 GLU A O 1
ATOM 1570 N N . GLY A 1 211 ? -54.021 -21.406 -6.226 1.00 41.19 211 GLY A N 1
ATOM 1571 C CA . GLY A 1 211 ? -52.882 -20.888 -5.452 1.00 41.19 211 GLY A CA 1
ATOM 1572 C C . GLY A 1 211 ? -52.799 -19.375 -5.218 1.00 41.19 211 GLY A C 1
ATOM 1573 O O . GLY A 1 211 ? -51.801 -18.938 -4.657 1.00 41.19 211 GLY A O 1
ATOM 1574 N N . LEU A 1 212 ? -53.749 -18.552 -5.681 1.00 34.72 212 LEU A N 1
ATOM 1575 C CA . LEU A 1 212 ? -53.478 -17.108 -5.846 1.00 34.72 212 LEU A CA 1
ATOM 1576 C C . LEU A 1 212 ? -54.557 -16.135 -5.351 1.00 34.72 212 LEU A C 1
ATOM 1578 O O . LEU A 1 212 ? -54.572 -14.981 -5.766 1.00 34.72 212 LEU A O 1
ATOM 1582 N N . LEU A 1 213 ? -55.420 -16.564 -4.430 1.00 43.16 213 LEU A N 1
ATOM 1583 C CA . LEU A 1 213 ? -56.409 -15.703 -3.768 1.00 43.16 213 LEU A CA 1
ATOM 1584 C C . LEU A 1 213 ? -56.580 -16.158 -2.311 1.00 43.16 213 LEU A C 1
ATOM 1586 O O . LEU A 1 213 ? -57.475 -16.947 -2.014 1.00 43.16 213 LEU A O 1
ATOM 1590 N N . PRO A 1 214 ? -55.682 -15.730 -1.406 1.00 36.16 214 PRO A N 1
ATOM 1591 C CA . PRO A 1 214 ? -56.151 -14.793 -0.382 1.00 36.16 214 PRO A CA 1
ATOM 1592 C C . PRO A 1 214 ? -55.030 -13.883 0.147 1.00 36.16 214 PRO A C 1
ATOM 1594 O O . PRO A 1 214 ? -54.204 -14.340 0.920 1.00 36.16 214 PRO A O 1
ATOM 1597 N N . PHE A 1 215 ? -55.011 -12.597 -0.208 1.00 34.31 215 PHE A N 1
ATOM 1598 C CA . PHE A 1 215 ? -54.374 -11.559 0.624 1.00 34.31 215 PHE A CA 1
ATOM 1599 C C . PHE A 1 215 ? -54.867 -10.169 0.199 1.00 34.31 215 PHE A C 1
ATOM 1601 O O . PHE A 1 215 ? -54.126 -9.353 -0.335 1.00 34.31 215 PHE A O 1
ATOM 1608 N N . LEU A 1 216 ? -56.160 -9.908 0.405 1.00 31.39 216 LEU A N 1
ATOM 1609 C CA . LEU A 1 216 ? -56.713 -8.554 0.460 1.00 31.39 216 LEU A CA 1
ATOM 1610 C C . LEU A 1 216 ? -57.791 -8.509 1.559 1.00 31.39 216 LEU A C 1
ATOM 1612 O O . LEU A 1 216 ? -58.734 -9.293 1.487 1.00 31.39 216 LEU A O 1
ATOM 1616 N N . ALA A 1 217 ? -57.626 -7.553 2.494 1.00 31.98 217 ALA A N 1
ATOM 1617 C CA . ALA A 1 217 ? -58.548 -7.064 3.548 1.00 31.98 217 ALA A CA 1
ATOM 1618 C C . ALA A 1 217 ? -58.746 -7.950 4.811 1.00 31.98 217 ALA A C 1
ATOM 1620 O O . ALA A 1 217 ? -59.069 -9.120 4.669 1.00 31.98 217 ALA A O 1
ATOM 1621 N N . GLU A 1 218 ? -58.655 -7.527 6.090 1.00 36.09 218 GLU A N 1
ATOM 1622 C CA . GLU A 1 218 ? -58.247 -6.313 6.860 1.00 36.09 218 GLU A CA 1
ATOM 1623 C C . GLU A 1 218 ? -57.933 -6.750 8.354 1.00 36.09 218 GLU A C 1
ATOM 1625 O O . GLU A 1 218 ? -57.492 -7.883 8.520 1.00 36.09 218 GLU A O 1
ATOM 1630 N N . PRO A 1 219 ? -58.136 -5.975 9.460 1.00 47.28 219 PRO A N 1
ATOM 1631 C CA . PRO A 1 219 ? -57.124 -5.217 10.227 1.00 47.28 219 PRO A CA 1
ATOM 1632 C C . PRO A 1 219 ? -56.913 -5.630 11.724 1.00 47.28 219 PRO A C 1
ATOM 1634 O O . PRO A 1 219 ? -57.805 -6.206 12.328 1.00 47.28 219 PRO A O 1
ATOM 1637 N N . SER A 1 220 ? -55.775 -5.197 12.320 1.00 39.59 220 SER A N 1
ATOM 1638 C CA . SER A 1 220 ? -55.437 -4.893 13.756 1.00 39.59 220 SER A CA 1
ATOM 1639 C C . SER A 1 220 ? -55.733 -5.918 14.894 1.00 39.59 220 SER A C 1
ATOM 1641 O O . SER A 1 220 ? -56.771 -6.568 14.865 1.00 39.59 220 SER A O 1
ATOM 1643 N N . PRO A 1 221 ? -54.900 -6.039 15.969 1.00 47.91 221 PRO A N 1
ATOM 1644 C CA . PRO A 1 221 ? -54.677 -4.954 16.937 1.00 47.91 221 PRO A CA 1
ATOM 1645 C C . PRO A 1 221 ? -53.245 -4.809 17.506 1.00 47.91 221 PRO A C 1
ATOM 1647 O O . PRO A 1 221 ? -52.386 -5.678 17.403 1.00 47.91 221 PRO A O 1
ATOM 1650 N N . CYS A 1 222 ? -53.039 -3.657 18.142 1.00 36.22 222 CYS A N 1
ATOM 1651 C CA . CYS A 1 222 ? -51.885 -3.215 18.921 1.00 36.22 222 CYS A CA 1
ATOM 1652 C C . CYS A 1 222 ? -51.356 -4.243 19.942 1.00 36.22 222 CYS A C 1
ATOM 1654 O O . CYS A 1 222 ? -52.148 -4.840 20.669 1.00 36.22 222 CYS A O 1
ATOM 1656 N N . GLY A 1 223 ? -50.030 -4.314 20.119 1.00 38.75 223 GLY A N 1
ATOM 1657 C CA . GLY A 1 223 ? -49.425 -4.893 21.323 1.00 38.75 223 GLY A CA 1
ATOM 1658 C C . GLY A 1 223 ? -47.961 -5.317 21.183 1.00 38.75 223 GLY A C 1
ATOM 1659 O O . GLY A 1 223 ? -47.658 -6.204 20.401 1.00 38.75 223 GLY A O 1
ATOM 1660 N N . GLU A 1 224 ? -47.116 -4.723 22.031 1.00 37.84 224 GLU A N 1
ATOM 1661 C CA . GLU A 1 224 ? -45.786 -5.184 22.479 1.00 37.84 224 GLU A CA 1
ATOM 1662 C C . GLU A 1 224 ? -44.568 -4.866 21.583 1.00 37.84 224 GLU A C 1
ATOM 1664 O O . GLU A 1 224 ? -44.361 -5.403 20.499 1.00 37.84 224 GLU A O 1
ATOM 1669 N N . GLY A 1 225 ? -43.736 -3.939 22.080 1.00 44.69 225 GLY A N 1
ATOM 1670 C CA . GLY A 1 225 ? -42.468 -3.533 21.473 1.00 44.69 225 GLY A CA 1
ATOM 1671 C C . GLY A 1 225 ? -41.348 -4.572 21.647 1.00 44.69 225 GLY A C 1
ATOM 1672 O O . GLY A 1 225 ? -41.455 -5.478 22.476 1.00 44.69 225 GLY A O 1
ATOM 1673 N N . PRO A 1 226 ? -40.249 -4.465 20.877 1.00 44.53 226 PRO A N 1
ATOM 1674 C CA . PRO A 1 226 ? -39.270 -5.535 20.772 1.00 44.53 226 PRO A CA 1
ATOM 1675 C C . PRO A 1 226 ? -38.291 -5.537 21.955 1.00 44.53 226 PRO A C 1
ATOM 1677 O O . PRO A 1 226 ? -37.323 -4.787 21.994 1.00 44.53 226 PRO A O 1
ATOM 1680 N N . VAL A 1 227 ? -38.481 -6.490 22.865 1.00 51.69 227 VAL A N 1
ATOM 1681 C CA . VAL A 1 227 ? -37.508 -6.922 23.893 1.00 51.69 227 VAL A CA 1
ATOM 1682 C C . VAL A 1 227 ? -36.270 -7.639 23.305 1.00 51.69 227 VAL A C 1
ATOM 1684 O O . VAL A 1 227 ? -35.403 -8.106 24.039 1.00 51.69 227 VAL A O 1
ATOM 1687 N N . GLY A 1 228 ? -36.162 -7.744 21.974 1.00 49.00 228 GLY A N 1
ATOM 1688 C CA . GLY A 1 228 ? -35.147 -8.558 21.294 1.00 49.00 228 GLY A CA 1
ATOM 1689 C C . GLY A 1 228 ? -33.783 -7.894 21.074 1.00 49.00 228 GLY A C 1
ATOM 1690 O O . GLY A 1 228 ? -32.770 -8.590 21.073 1.00 49.00 228 GLY A O 1
ATOM 1691 N N . GLU A 1 229 ? -33.712 -6.569 20.905 1.00 46.47 229 GLU A N 1
ATOM 1692 C CA . GLU A 1 229 ? -32.432 -5.906 20.587 1.00 46.47 229 GLU A CA 1
ATOM 1693 C C . GLU A 1 229 ? -31.501 -5.798 21.803 1.00 46.47 229 GLU A C 1
ATOM 1695 O O . GLU A 1 229 ? -30.286 -5.954 21.669 1.00 46.47 229 GLU A O 1
ATOM 1700 N N . GLU A 1 230 ? -32.058 -5.601 22.998 1.00 49.62 230 GLU A N 1
ATOM 1701 C CA . GLU A 1 230 ? -31.276 -5.508 24.235 1.00 49.62 230 GLU A CA 1
ATOM 1702 C C . GLU A 1 230 ? -30.708 -6.876 24.645 1.00 49.62 230 GLU A C 1
ATOM 1704 O O . GLU A 1 230 ? -29.546 -6.977 25.044 1.00 49.62 230 GLU A O 1
ATOM 1709 N N . ALA A 1 231 ? -31.482 -7.948 24.439 1.00 51.50 231 ALA A N 1
ATOM 1710 C CA . ALA A 1 231 ? -31.037 -9.323 24.656 1.00 51.50 231 ALA A CA 1
ATOM 1711 C C . ALA A 1 231 ? -29.917 -9.725 23.679 1.00 51.50 231 ALA A C 1
ATOM 1713 O O . ALA A 1 231 ? -28.897 -10.264 24.106 1.00 51.50 231 ALA A O 1
ATOM 1714 N N . ALA A 1 232 ? -30.048 -9.384 22.391 1.00 47.62 232 ALA A N 1
ATOM 1715 C CA . ALA A 1 232 ? -29.023 -9.670 21.386 1.00 47.62 232 ALA A CA 1
ATOM 1716 C C . ALA A 1 232 ? -27.719 -8.883 21.631 1.00 47.62 232 ALA A C 1
ATOM 1718 O O . ALA A 1 232 ? -26.620 -9.407 21.432 1.00 47.62 232 ALA A O 1
ATOM 1719 N N . ALA A 1 233 ? -27.815 -7.633 22.098 1.00 48.19 233 ALA A N 1
ATOM 1720 C CA . ALA A 1 233 ? -26.651 -6.832 22.471 1.00 48.19 233 ALA A CA 1
ATOM 1721 C C . ALA A 1 233 ? -25.952 -7.373 23.732 1.00 48.19 233 ALA A C 1
ATOM 1723 O O . ALA A 1 233 ? -24.719 -7.422 23.776 1.00 48.19 233 ALA A O 1
ATOM 1724 N N . ALA A 1 234 ? -26.719 -7.817 24.733 1.00 54.09 234 ALA A N 1
ATOM 1725 C CA . ALA A 1 234 ? -26.189 -8.442 25.942 1.00 54.09 234 ALA A CA 1
ATOM 1726 C C . ALA A 1 234 ? -25.507 -9.788 25.644 1.00 54.09 234 ALA A C 1
ATOM 1728 O O . ALA A 1 234 ? -24.423 -10.054 26.163 1.00 54.09 234 ALA A O 1
ATOM 1729 N N . GLU A 1 235 ? -26.080 -10.600 24.754 1.00 55.03 235 GLU A N 1
ATOM 1730 C CA . GLU A 1 235 ? -25.502 -11.875 24.319 1.00 55.03 235 GLU A CA 1
ATOM 1731 C C . GLU A 1 235 ? -24.201 -11.669 23.527 1.00 55.03 235 GLU A C 1
ATOM 1733 O O . GLU A 1 235 ? -23.192 -12.323 23.799 1.00 55.03 235 GLU A O 1
ATOM 1738 N N . ALA A 1 236 ? -24.165 -10.687 22.619 1.00 51.12 236 ALA A N 1
ATOM 1739 C CA . ALA A 1 236 ? -22.946 -10.323 21.898 1.00 51.12 236 ALA A CA 1
ATOM 1740 C C . ALA A 1 236 ? -21.847 -9.779 22.834 1.00 51.12 236 ALA A C 1
ATOM 1742 O O . ALA A 1 236 ? -20.667 -10.087 22.650 1.00 51.12 236 ALA A O 1
ATOM 1743 N N . ALA A 1 237 ? -22.214 -9.000 23.858 1.00 55.66 237 ALA A N 1
ATOM 1744 C CA . ALA A 1 237 ? -21.280 -8.509 24.870 1.00 55.66 237 ALA A CA 1
ATOM 1745 C C . ALA A 1 237 ? -20.745 -9.643 25.763 1.00 55.66 237 ALA A C 1
ATOM 1747 O O . ALA A 1 237 ? -19.544 -9.692 26.037 1.00 55.66 237 ALA A O 1
ATOM 1748 N N . ALA A 1 238 ? -21.604 -10.587 26.158 1.00 61.28 238 ALA A N 1
ATOM 1749 C CA . ALA A 1 238 ? -21.218 -11.775 26.914 1.00 61.28 238 ALA A CA 1
ATOM 1750 C C . ALA A 1 238 ? -20.262 -12.668 26.104 1.00 61.28 238 ALA A C 1
ATOM 1752 O O . ALA A 1 238 ? -19.196 -13.036 26.602 1.00 61.28 238 ALA A O 1
ATOM 1753 N N . ALA A 1 239 ? -20.567 -12.916 24.827 1.00 59.97 239 ALA A N 1
ATOM 1754 C CA . ALA A 1 239 ? -19.706 -13.664 23.910 1.00 59.97 239 ALA A CA 1
ATOM 1755 C C . ALA A 1 239 ? -18.362 -12.963 23.643 1.00 59.97 239 ALA A C 1
ATOM 1757 O O . ALA A 1 239 ? -17.340 -13.622 23.482 1.00 59.97 239 ALA A O 1
ATOM 1758 N N . ALA A 1 240 ? -18.324 -11.628 23.628 1.00 59.84 240 ALA A N 1
ATOM 1759 C CA . ALA A 1 240 ? -17.071 -10.883 23.521 1.00 59.84 240 ALA A CA 1
ATOM 1760 C C . ALA A 1 240 ? -16.236 -10.954 24.812 1.00 59.84 240 ALA A C 1
ATOM 1762 O O . ALA A 1 240 ? -15.006 -10.972 24.753 1.00 59.84 240 ALA A O 1
ATOM 1763 N N . SER A 1 241 ? -16.891 -11.004 25.976 1.00 65.69 241 SER A N 1
ATOM 1764 C CA . SER A 1 241 ? -16.230 -11.047 27.286 1.00 65.69 241 SER A CA 1
ATOM 1765 C C . SER A 1 241 ? -15.570 -12.394 27.607 1.00 65.69 241 SER A C 1
ATOM 1767 O O . SER A 1 241 ? -14.617 -12.436 28.384 1.00 65.69 241 SER A O 1
ATOM 1769 N N . SER A 1 242 ? -16.010 -13.480 26.963 1.00 68.31 242 SER A N 1
ATOM 1770 C CA . SER A 1 242 ? -15.411 -14.815 27.082 1.00 68.31 242 SER A CA 1
ATOM 1771 C C . SER A 1 242 ? -14.200 -15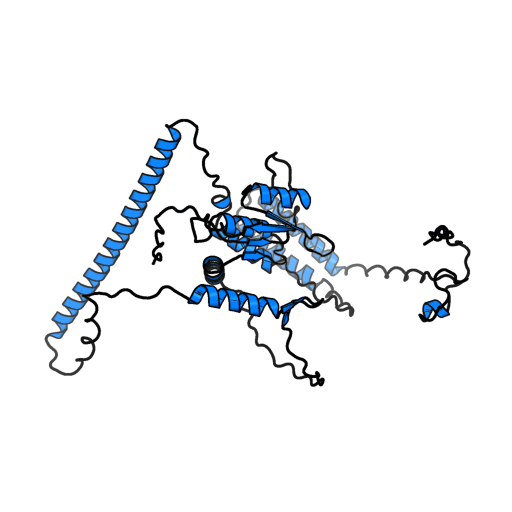.027 26.165 1.00 68.31 242 SER A C 1
ATOM 1773 O O . SER A 1 242 ? -13.624 -16.115 26.134 1.00 68.31 242 SER A O 1
ATOM 1775 N N . LEU A 1 243 ? -13.772 -13.999 25.426 1.00 63.53 243 LEU A N 1
ATOM 1776 C CA . LEU A 1 243 ? -12.622 -14.058 24.529 1.00 63.53 243 LEU A CA 1
ATOM 1777 C C . LEU A 1 243 ? -11.394 -13.421 25.192 1.00 63.53 243 LEU A C 1
ATOM 1779 O O . LEU A 1 243 ? -11.402 -12.253 25.581 1.00 63.53 243 LEU A O 1
ATOM 1783 N N . ARG A 1 244 ? -10.294 -14.174 25.283 1.00 65.38 244 ARG A N 1
ATOM 1784 C CA . ARG A 1 244 ? -9.011 -13.696 25.810 1.00 65.38 244 ARG A CA 1
ATOM 1785 C C . ARG A 1 244 ? -8.003 -13.510 24.688 1.00 65.38 244 ARG A C 1
ATOM 1787 O O . ARG A 1 244 ? -7.838 -14.357 23.811 1.00 65.38 244 ARG A O 1
ATOM 1794 N N . TRP A 1 245 ? -7.283 -12.395 24.743 1.00 52.69 245 TRP A N 1
ATOM 1795 C CA . TRP A 1 245 ? -6.195 -12.122 23.813 1.00 52.69 245 TRP A CA 1
ATOM 1796 C C . TRP A 1 245 ? -4.916 -12.848 24.246 1.00 52.69 245 TRP A C 1
ATOM 1798 O O . TRP A 1 245 ? -4.449 -12.668 25.372 1.00 52.69 245 TRP A O 1
ATOM 1808 N N . THR A 1 246 ? -4.340 -13.648 23.349 1.00 68.38 246 THR A N 1
ATOM 1809 C CA . THR A 1 246 ? -3.033 -14.304 23.521 1.00 68.38 246 THR A CA 1
ATOM 1810 C C . THR A 1 246 ? -2.033 -13.803 22.481 1.00 68.38 246 THR A C 1
ATOM 1812 O O . THR A 1 246 ? -2.386 -13.118 21.520 1.00 68.38 246 THR A O 1
ATOM 1815 N N . ASP A 1 247 ? -0.769 -14.179 22.644 1.00 40.12 247 ASP A N 1
ATOM 1816 C CA . ASP A 1 247 ? 0.300 -13.970 21.663 1.00 40.12 247 ASP A CA 1
ATOM 1817 C C . ASP A 1 247 ? 0.039 -14.667 20.311 1.00 40.12 247 ASP A C 1
ATOM 1819 O O . ASP A 1 247 ? 0.650 -14.308 19.302 1.00 40.12 247 ASP A O 1
ATOM 1823 N N . LYS A 1 248 ? -0.907 -15.617 20.264 1.00 42.97 248 LYS A N 1
ATOM 1824 C CA . LYS A 1 248 ? -1.347 -16.328 19.052 1.00 42.97 248 LYS A CA 1
ATOM 1825 C C . LYS A 1 248 ? -2.693 -15.849 18.492 1.00 42.97 248 LYS A C 1
ATOM 1827 O O . LYS A 1 248 ? -3.111 -16.346 17.449 1.00 42.97 248 LYS A O 1
ATOM 1832 N N . GLY A 1 249 ? -3.344 -14.874 19.129 1.00 45.44 249 GLY A N 1
ATOM 1833 C CA . GLY A 1 249 ? -4.638 -14.330 18.707 1.00 45.44 249 GLY A CA 1
ATOM 1834 C C . GLY A 1 249 ? -5.742 -14.484 19.754 1.00 45.44 249 GLY A C 1
ATOM 1835 O O . GLY A 1 249 ? -5.478 -14.729 20.932 1.00 45.44 249 GLY A O 1
ATOM 1836 N N . LEU A 1 250 ? -6.984 -14.280 19.314 1.00 48.28 250 LEU A N 1
ATOM 1837 C CA . LEU A 1 250 ? -8.179 -14.315 20.154 1.00 48.28 250 LEU A CA 1
ATOM 1838 C C . LEU A 1 250 ? -8.616 -15.772 20.372 1.00 48.28 250 LEU A C 1
ATOM 1840 O O . LEU A 1 250 ? -8.882 -16.478 19.402 1.00 48.28 250 LEU A O 1
ATOM 1844 N N . VAL A 1 251 ? -8.676 -16.219 21.625 1.00 72.56 251 VAL A N 1
ATOM 1845 C CA . VAL A 1 251 ? -9.120 -17.570 22.007 1.00 72.56 251 VAL A CA 1
ATOM 1846 C C . VAL A 1 251 ? -10.292 -17.478 22.976 1.00 72.56 251 VAL A C 1
ATOM 1848 O O . VAL A 1 251 ? -10.307 -16.610 23.849 1.00 72.56 251 VAL A O 1
ATOM 1851 N N . ALA A 1 252 ? -11.275 -18.364 22.819 1.00 71.56 252 ALA A N 1
ATOM 1852 C CA . ALA A 1 252 ? -12.368 -18.505 23.773 1.00 71.56 252 ALA A CA 1
ATOM 1853 C C . ALA A 1 252 ? -11.848 -19.141 25.065 1.00 71.56 252 ALA A C 1
ATOM 1855 O O . ALA A 1 252 ? -11.098 -20.116 25.029 1.00 71.56 252 ALA A O 1
ATOM 1856 N N . VAL A 1 253 ? -12.227 -18.573 26.205 1.00 68.56 253 VAL A N 1
ATOM 1857 C CA . VAL A 1 253 ? -11.932 -19.130 27.523 1.00 68.56 253 VAL A CA 1
ATOM 1858 C C . VAL A 1 253 ? -12.931 -20.260 27.771 1.00 68.56 253 VAL A C 1
ATOM 1860 O O . VAL A 1 253 ? -14.018 -20.032 28.290 1.00 68.56 253 VAL A O 1
ATOM 1863 N N . GLY A 1 254 ? -12.588 -21.467 27.323 1.00 64.88 254 GLY A N 1
ATOM 1864 C CA . GLY A 1 254 ? -13.267 -22.696 27.731 1.00 64.88 254 GLY A CA 1
ATOM 1865 C C . GLY A 1 254 ? -12.689 -23.201 29.052 1.00 64.88 254 GLY A C 1
ATOM 1866 O O . GLY A 1 254 ? -11.472 -23.171 29.241 1.00 64.88 254 GLY A O 1
ATOM 1867 N N . GLU A 1 255 ? -13.561 -23.623 29.967 1.00 47.06 255 GLU A N 1
ATOM 1868 C CA . GLU A 1 255 ? -13.189 -24.248 31.238 1.00 47.06 255 GLU A CA 1
ATOM 1869 C C . GLU A 1 255 ? -12.290 -25.470 31.008 1.00 47.06 255 GLU A C 1
ATOM 1871 O O . GLU A 1 255 ? -12.443 -26.208 30.034 1.00 47.06 255 GLU A O 1
ATOM 1876 N N . GLY A 1 256 ? -11.301 -25.625 31.888 1.00 50.31 256 GLY A N 1
ATOM 1877 C CA . GLY A 1 256 ? -10.161 -26.513 31.701 1.00 50.31 256 GLY A CA 1
ATOM 1878 C C . GLY A 1 256 ? -10.550 -27.970 31.466 1.00 50.31 256 GLY A C 1
ATOM 1879 O O . GLY A 1 256 ? -11.043 -28.641 32.367 1.00 50.31 256 GLY A O 1
ATOM 1880 N N . GLY A 1 257 ? -10.241 -28.459 30.270 1.00 42.94 257 GLY A N 1
ATOM 1881 C CA . GLY A 1 257 ? -9.988 -29.868 30.007 1.00 42.94 257 GLY A CA 1
ATOM 1882 C C . GLY A 1 257 ? -8.489 -30.048 29.806 1.00 42.94 257 GLY A C 1
ATOM 1883 O O . GLY A 1 257 ? -7.886 -29.344 28.999 1.00 42.94 257 GLY A O 1
ATOM 1884 N N . GLU A 1 258 ? -7.885 -30.942 30.580 1.00 47.22 258 GLU A N 1
ATOM 1885 C CA . GLU A 1 258 ? -6.494 -31.363 30.426 1.00 47.22 258 GLU A CA 1
ATOM 1886 C C . GLU A 1 258 ? -6.288 -31.910 29.000 1.00 47.22 258 GLU A C 1
ATOM 1888 O O . GLU A 1 258 ? -6.914 -32.891 28.603 1.00 47.22 258 GLU A O 1
ATOM 1893 N N . GLU A 1 259 ? -5.456 -31.238 28.198 1.00 45.91 259 GLU A N 1
ATOM 1894 C CA . GLU A 1 259 ? -5.130 -31.663 26.833 1.00 45.91 259 GLU A CA 1
ATOM 1895 C C . GLU A 1 259 ? -4.181 -32.872 26.871 1.00 45.91 259 GLU A C 1
ATOM 1897 O O . GLU A 1 259 ? -2.972 -32.741 27.066 1.00 45.91 259 GLU A O 1
ATOM 1902 N N . GLU A 1 260 ? -4.743 -34.062 26.657 1.00 45.25 260 GLU A N 1
ATOM 1903 C CA . GLU A 1 260 ? -4.017 -35.244 26.198 1.00 45.25 260 GLU A CA 1
ATOM 1904 C C . GLU A 1 260 ? -3.652 -35.048 24.715 1.00 45.25 260 GLU A C 1
ATOM 1906 O O . GLU A 1 260 ? -4.515 -34.922 23.843 1.00 45.25 260 GLU A O 1
ATOM 1911 N N . GLU A 1 261 ? -2.349 -34.998 24.420 1.00 49.25 261 GLU A N 1
ATOM 1912 C CA . GLU A 1 261 ? -1.805 -34.975 23.061 1.00 49.25 261 GLU A CA 1
ATOM 1913 C C . GLU A 1 261 ? -2.200 -36.256 22.305 1.00 49.25 261 GLU A C 1
ATOM 1915 O O . GLU A 1 261 ? -1.504 -37.272 22.342 1.00 49.25 261 GLU A O 1
ATOM 1920 N N . ARG A 1 262 ? -3.290 -36.200 21.535 1.00 40.62 262 ARG A N 1
ATOM 1921 C CA . ARG A 1 262 ? -3.530 -37.146 20.443 1.00 40.62 262 ARG A CA 1
ATOM 1922 C C . ARG A 1 262 ? -3.785 -36.391 19.152 1.00 40.62 262 ARG A C 1
ATOM 1924 O O . ARG A 1 262 ? -4.844 -35.818 18.920 1.00 40.62 262 ARG A O 1
ATOM 1931 N N . GLY A 1 263 ? -2.751 -36.374 18.317 1.00 48.62 263 GLY A N 1
ATOM 1932 C CA . GLY A 1 263 ? -2.804 -35.808 16.983 1.00 48.62 263 GLY A CA 1
ATOM 1933 C C . GLY A 1 263 ? -3.800 -36.553 16.104 1.00 48.62 263 GLY A C 1
ATOM 1934 O O . GLY A 1 263 ? -3.595 -37.716 15.779 1.00 48.62 263 GLY A O 1
ATOM 1935 N N . GLU A 1 264 ? -4.822 -35.839 15.650 1.00 38.09 264 GLU A N 1
ATOM 1936 C CA . GLU A 1 264 ? -5.537 -36.171 14.428 1.00 38.09 264 GLU A CA 1
ATOM 1937 C C . GLU A 1 264 ? -6.018 -34.861 13.804 1.00 38.09 264 GLU A C 1
ATOM 1939 O O . GLU A 1 264 ? -6.965 -34.218 14.253 1.00 38.09 264 GLU A O 1
ATOM 1944 N N . ALA A 1 265 ? -5.270 -34.400 12.801 1.00 43.03 265 ALA A N 1
ATOM 1945 C CA . ALA A 1 265 ? -5.619 -33.231 12.017 1.00 43.03 265 ALA A CA 1
ATOM 1946 C C . ALA A 1 265 ? -6.858 -33.562 11.176 1.00 43.03 265 ALA A C 1
ATOM 1948 O O . ALA A 1 265 ? -6.744 -34.008 10.034 1.00 43.03 265 ALA A O 1
ATOM 1949 N N . ALA A 1 266 ? -8.043 -33.340 11.745 1.00 42.66 266 ALA A N 1
ATOM 1950 C CA . ALA A 1 266 ? -9.272 -33.253 10.979 1.00 42.66 266 ALA A CA 1
ATOM 1951 C C . ALA A 1 266 ? -9.090 -32.135 9.943 1.00 42.66 266 ALA A C 1
ATOM 1953 O O . ALA A 1 266 ? -8.980 -30.952 10.278 1.00 42.66 266 ALA A O 1
ATOM 1954 N N . GLY A 1 267 ? -8.965 -32.533 8.678 1.00 39.28 267 GLY A N 1
ATOM 1955 C CA . GLY A 1 267 ? -8.801 -31.629 7.554 1.00 39.28 267 GLY A CA 1
ATOM 1956 C C . GLY A 1 267 ? -9.998 -30.696 7.456 1.00 39.28 267 GLY A C 1
ATOM 1957 O O . GLY A 1 267 ? -11.041 -31.066 6.924 1.00 39.28 267 GLY A O 1
ATOM 1958 N N . VAL A 1 268 ? -9.831 -29.468 7.942 1.00 45.69 268 VAL A N 1
ATOM 1959 C CA . VAL A 1 268 ? -10.700 -28.351 7.579 1.00 45.69 268 VAL A CA 1
ATOM 1960 C C . VAL A 1 268 ? -10.574 -28.199 6.064 1.00 45.69 268 VAL A C 1
ATOM 1962 O O . VAL A 1 268 ? -9.505 -27.860 5.552 1.00 45.69 268 VAL A O 1
ATOM 1965 N N . GLY A 1 269 ? -11.640 -28.552 5.345 1.00 43.56 269 GLY A N 1
ATOM 1966 C CA . GLY A 1 269 ? -11.686 -28.511 3.887 1.00 43.56 269 GLY A CA 1
ATOM 1967 C C . GLY A 1 269 ? -11.367 -27.117 3.326 1.00 43.56 269 GLY A C 1
ATOM 1968 O O . GLY A 1 269 ? -11.383 -26.121 4.056 1.00 43.56 269 GLY A O 1
ATOM 1969 N N . PRO A 1 270 ? -11.070 -27.009 2.020 1.00 41.84 270 PRO A N 1
ATOM 1970 C CA . PRO A 1 270 ? -10.702 -25.750 1.392 1.00 41.84 270 PRO A CA 1
ATOM 1971 C C . PRO A 1 270 ? -11.924 -24.824 1.286 1.00 41.84 270 PRO A C 1
ATOM 1973 O O . PRO A 1 270 ? -12.541 -24.702 0.234 1.00 41.84 270 PRO A O 1
ATOM 1976 N N . HIS A 1 271 ? -12.251 -24.100 2.356 1.00 49.25 271 HIS A N 1
ATOM 1977 C CA . HIS A 1 271 ? -13.029 -22.866 2.254 1.00 49.25 271 HIS A CA 1
ATOM 1978 C C . HIS A 1 271 ? -12.115 -21.772 1.676 1.00 49.25 271 HIS A C 1
ATOM 1980 O O . HIS A 1 271 ? -11.650 -20.879 2.379 1.00 49.25 271 HIS A O 1
ATOM 1986 N N . SER A 1 272 ? -11.760 -21.897 0.394 1.00 57.16 272 SER A N 1
ATOM 1987 C CA . SER A 1 272 ? -10.832 -20.998 -0.310 1.00 57.16 272 SER A CA 1
ATOM 1988 C C . SER A 1 272 ? -11.517 -20.056 -1.306 1.00 57.16 272 SER A C 1
ATOM 1990 O O . SER A 1 272 ? -10.838 -19.409 -2.103 1.00 57.16 272 SER A O 1
ATOM 1992 N N . GLY A 1 273 ? -12.842 -19.913 -1.243 1.00 74.44 273 GLY A N 1
ATOM 1993 C CA . GLY A 1 273 ? -13.542 -18.838 -1.940 1.00 74.44 273 GLY A CA 1
ATOM 1994 C C . GLY A 1 273 ? -13.395 -17.538 -1.158 1.00 74.44 273 GLY A C 1
ATOM 1995 O O . GLY A 1 273 ? -13.934 -17.415 -0.063 1.00 74.44 273 GLY A O 1
ATOM 1996 N N . GLN A 1 274 ? -12.657 -16.562 -1.689 1.00 74.19 274 GLN A N 1
ATOM 1997 C CA . GLN A 1 274 ? -12.815 -15.192 -1.200 1.00 74.19 274 GLN A CA 1
ATOM 1998 C C . GLN A 1 274 ? -14.266 -14.757 -1.462 1.00 74.19 274 GLN A C 1
ATOM 2000 O O . GLN A 1 274 ? -14.767 -15.033 -2.555 1.00 74.19 274 GLN A O 1
ATOM 2005 N N . PRO A 1 275 ? -14.937 -14.096 -0.501 1.00 83.38 275 PRO A N 1
ATOM 2006 C CA . PRO A 1 275 ? -16.307 -13.642 -0.699 1.00 83.38 275 PRO A CA 1
ATOM 2007 C C . PRO A 1 275 ? -16.376 -12.704 -1.905 1.00 83.38 275 PRO A C 1
ATOM 2009 O O . PRO A 1 275 ? -15.488 -11.870 -2.121 1.00 83.38 275 PRO A O 1
ATOM 2012 N N . GLY A 1 276 ? -17.428 -12.850 -2.708 1.00 89.19 276 GLY A N 1
ATOM 2013 C CA . GLY A 1 276 ? -17.656 -11.990 -3.866 1.00 89.19 276 GLY A CA 1
ATOM 2014 C C . GLY A 1 276 ? -17.948 -10.544 -3.449 1.00 89.19 276 GLY A C 1
ATOM 2015 O O . GLY A 1 276 ? -18.385 -10.277 -2.331 1.00 89.19 276 GLY A O 1
ATOM 2016 N N . ALA A 1 277 ? -17.773 -9.589 -4.365 1.00 84.31 277 ALA A N 1
ATOM 2017 C CA . ALA A 1 277 ? -18.020 -8.166 -4.099 1.00 84.31 277 ALA A CA 1
ATOM 2018 C C . ALA A 1 277 ? -19.435 -7.887 -3.539 1.00 84.31 277 ALA A C 1
ATOM 2020 O O . ALA A 1 277 ? -19.589 -7.108 -2.601 1.00 84.31 277 ALA A O 1
ATOM 2021 N N . ALA A 1 278 ? -20.459 -8.570 -4.062 1.00 84.31 278 ALA A N 1
ATOM 2022 C CA . ALA A 1 278 ? -21.843 -8.433 -3.600 1.00 84.31 278 ALA A CA 1
ATOM 2023 C C . ALA A 1 278 ? -22.059 -8.949 -2.163 1.00 84.31 278 ALA A C 1
ATOM 2025 O O . ALA A 1 278 ? -22.850 -8.389 -1.406 1.00 84.31 278 ALA A O 1
ATOM 2026 N N . GLU A 1 279 ? -21.341 -9.998 -1.770 1.00 89.75 279 GLU A N 1
ATOM 2027 C CA . GLU A 1 279 ? -21.406 -10.569 -0.423 1.00 89.75 279 GLU A CA 1
ATOM 2028 C C . GLU A 1 279 ? -20.699 -9.667 0.596 1.00 89.75 279 GLU A C 1
ATOM 2030 O O . GLU A 1 279 ? -21.235 -9.393 1.675 1.00 89.75 279 GLU A O 1
ATOM 2035 N N . VAL A 1 280 ? -19.533 -9.127 0.218 1.00 88.12 280 VAL A N 1
ATOM 2036 C CA . VAL A 1 280 ? -18.811 -8.128 1.016 1.00 88.12 280 VAL A CA 1
ATOM 2037 C C . VAL A 1 280 ? -19.671 -6.880 1.202 1.00 88.12 280 VAL A C 1
ATOM 2039 O O . VAL A 1 280 ? -19.791 -6.389 2.323 1.00 88.12 280 VAL A O 1
ATOM 2042 N N . TRP A 1 281 ? -20.317 -6.402 0.133 1.00 87.00 281 TRP A N 1
ATOM 2043 C CA . TRP A 1 281 ? -21.262 -5.288 0.203 1.00 87.00 281 TRP A CA 1
ATOM 2044 C C . TRP A 1 281 ? -22.377 -5.561 1.209 1.00 87.00 281 TRP A C 1
ATOM 2046 O O . TRP A 1 281 ? -22.552 -4.793 2.151 1.00 87.00 281 TRP A O 1
ATOM 2056 N N . ARG A 1 282 ? -23.096 -6.679 1.049 1.00 88.25 282 ARG A N 1
ATOM 2057 C CA . ARG A 1 282 ? -24.209 -7.061 1.926 1.00 88.25 282 ARG A CA 1
ATOM 2058 C C . ARG A 1 282 ? -23.765 -7.102 3.388 1.00 88.25 282 ARG A C 1
ATOM 2060 O O . ARG A 1 282 ? -24.401 -6.498 4.246 1.00 88.25 282 ARG A O 1
ATOM 2067 N N . THR A 1 283 ? -22.620 -7.720 3.660 1.00 91.12 283 THR A N 1
ATOM 2068 C CA . THR A 1 283 ? -22.046 -7.780 5.010 1.00 91.12 283 THR A CA 1
ATOM 2069 C C . THR A 1 283 ? -21.763 -6.388 5.575 1.00 91.12 283 THR A C 1
ATOM 2071 O O . THR A 1 283 ? -22.180 -6.070 6.688 1.00 91.12 283 THR A O 1
ATOM 2074 N N . LEU A 1 284 ? -21.092 -5.526 4.805 1.00 90.00 284 LEU A N 1
ATOM 2075 C CA . LEU A 1 284 ? -20.765 -4.164 5.232 1.00 90.00 284 LEU A CA 1
ATOM 2076 C C . LEU A 1 284 ? -22.008 -3.294 5.429 1.00 90.00 284 LEU A C 1
ATOM 2078 O O . LEU A 1 284 ? -22.016 -2.414 6.288 1.00 90.00 284 LEU A O 1
ATOM 2082 N N . VAL A 1 285 ? -23.065 -3.528 4.656 1.00 87.31 285 VAL A N 1
ATOM 2083 C CA . VAL A 1 285 ? -24.334 -2.804 4.749 1.00 87.31 285 VAL A CA 1
ATOM 2084 C C . VAL A 1 285 ? -25.131 -3.204 5.983 1.00 87.31 285 VAL A C 1
ATOM 2086 O O . VAL A 1 285 ? -25.647 -2.321 6.670 1.00 87.31 285 VAL A O 1
ATOM 2089 N N . HIS A 1 286 ? -25.154 -4.489 6.328 1.00 88.69 286 HIS A N 1
ATOM 2090 C CA . HIS A 1 286 ? -25.950 -4.994 7.447 1.00 88.69 286 HIS A CA 1
ATOM 2091 C C . HIS A 1 286 ? -25.201 -5.063 8.785 1.00 88.69 286 HIS A C 1
ATOM 2093 O O . HIS A 1 286 ? -25.847 -5.205 9.816 1.00 88.69 286 HIS A O 1
ATOM 2099 N N . CYS A 1 287 ? -23.871 -4.917 8.823 1.00 91.75 287 CYS A N 1
ATOM 2100 C CA . CYS A 1 287 ? -23.147 -4.938 10.100 1.00 91.75 287 CYS A CA 1
ATOM 2101 C C . CYS A 1 287 ? -23.489 -3.732 10.998 1.00 91.75 287 CYS A C 1
ATOM 2103 O O . CYS A 1 287 ? -23.766 -2.642 10.506 1.00 91.75 287 CYS A O 1
ATOM 2105 N N . SER A 1 288 ? -23.413 -3.874 12.320 1.00 91.12 288 SER A N 1
ATOM 2106 C CA . SER A 1 288 ? -23.679 -2.752 13.240 1.00 91.12 288 SER A CA 1
ATOM 2107 C C . SER A 1 288 ? -22.491 -1.796 13.382 1.00 91.12 288 SER A C 1
ATOM 2109 O O . SER A 1 288 ? -22.666 -0.631 13.724 1.00 91.12 288 SER A O 1
ATOM 2111 N N . ALA A 1 289 ? -21.277 -2.272 13.097 1.00 92.56 289 ALA A N 1
ATOM 2112 C CA . ALA A 1 289 ? -20.046 -1.494 13.157 1.00 92.56 289 ALA A CA 1
ATOM 2113 C C . ALA A 1 289 ? -18.991 -2.052 12.191 1.00 92.56 289 ALA A C 1
ATOM 2115 O O . ALA A 1 289 ? -19.066 -3.207 11.765 1.00 92.56 289 ALA A O 1
ATOM 2116 N N . VAL A 1 290 ? -17.979 -1.243 11.869 1.00 93.88 290 VAL A N 1
ATOM 2117 C CA . VAL A 1 290 ? -16.819 -1.673 11.072 1.00 93.88 290 VAL A CA 1
ATOM 2118 C C . VAL A 1 290 ? -15.543 -1.576 11.897 1.00 93.88 290 VAL A C 1
ATOM 2120 O O . VAL A 1 290 ? -15.094 -0.488 12.258 1.00 93.88 290 VAL A O 1
ATOM 2123 N N . VAL A 1 291 ? -14.916 -2.721 12.164 1.00 94.81 291 VAL A N 1
ATOM 2124 C CA . VAL A 1 291 ? -13.643 -2.787 12.890 1.00 94.81 291 VAL A CA 1
ATOM 2125 C C . VAL A 1 291 ? -12.544 -3.255 11.948 1.00 94.81 291 VAL A C 1
ATOM 2127 O O . VAL A 1 291 ? -12.570 -4.371 11.437 1.00 94.81 291 VAL A O 1
ATOM 2130 N N . GLY A 1 292 ? -11.557 -2.396 11.704 1.00 91.19 292 GLY A N 1
ATOM 2131 C CA . GLY A 1 292 ? -10.431 -2.727 10.834 1.00 91.19 292 GLY A CA 1
ATOM 2132 C C . GLY A 1 292 ? -9.216 -3.162 11.634 1.00 91.19 292 GLY A C 1
ATOM 2133 O O . GLY A 1 292 ? -8.402 -2.315 11.971 1.00 91.19 292 GLY A O 1
ATOM 2134 N N . MET A 1 293 ? -9.039 -4.455 11.909 1.00 85.62 293 MET A N 1
ATOM 2135 C CA . MET A 1 293 ? -7.837 -4.965 12.586 1.00 85.62 293 MET A CA 1
ATOM 2136 C C . MET A 1 293 ? -6.728 -5.241 11.565 1.00 85.62 293 MET A C 1
ATOM 2138 O O . MET A 1 293 ? -6.837 -6.173 10.780 1.00 85.62 293 MET A O 1
ATOM 2142 N N . HIS A 1 294 ? -5.660 -4.437 11.569 1.00 82.56 294 HIS A N 1
ATOM 2143 C CA . HIS A 1 294 ? -4.609 -4.457 10.532 1.00 82.56 294 HIS A CA 1
ATOM 2144 C C . HIS A 1 294 ? -5.163 -4.244 9.116 1.00 82.56 294 HIS A C 1
ATOM 2146 O O . HIS A 1 294 ? -4.981 -5.072 8.226 1.00 82.56 294 HIS A O 1
ATOM 2152 N N . PRO A 1 295 ? -5.834 -3.109 8.866 1.00 79.19 295 PRO A N 1
ATOM 2153 C CA . PRO A 1 295 ? -6.519 -2.889 7.603 1.00 79.19 295 PRO A CA 1
ATOM 2154 C C . PRO A 1 295 ? -5.545 -2.605 6.443 1.00 79.19 295 PRO A C 1
ATOM 2156 O O . PRO A 1 295 ? -6.010 -2.247 5.376 1.00 79.19 295 PRO A O 1
ATOM 2159 N N . ASP A 1 296 ? -4.219 -2.704 6.635 1.00 81.31 296 ASP A N 1
ATOM 2160 C CA . ASP A 1 296 ? -3.147 -2.675 5.621 1.00 81.31 296 ASP A CA 1
ATOM 2161 C C . ASP A 1 296 ? -3.420 -1.776 4.387 1.00 81.31 296 ASP A C 1
ATOM 2163 O O . ASP A 1 296 ? -3.344 -2.196 3.234 1.00 81.31 296 ASP A O 1
ATOM 2167 N N . GLY A 1 297 ? -3.740 -0.498 4.633 1.00 86.25 297 GLY A N 1
ATOM 2168 C CA . GLY A 1 297 ? -4.034 0.507 3.598 1.00 86.25 297 GLY A CA 1
ATOM 2169 C C . GLY A 1 297 ? -5.523 0.813 3.385 1.00 86.25 297 GLY A C 1
ATOM 2170 O O . GLY A 1 297 ? -5.850 1.825 2.775 1.00 86.25 297 GLY A O 1
ATOM 2171 N N . ALA A 1 298 ? -6.435 0.017 3.931 1.00 91.56 298 ALA A N 1
ATOM 2172 C CA . ALA A 1 298 ? -7.877 0.252 3.901 1.00 91.56 298 ALA A CA 1
ATOM 2173 C C . ALA A 1 298 ? -8.384 1.149 5.048 1.00 91.56 298 ALA A C 1
ATOM 2175 O O . ALA A 1 298 ? -9.561 1.484 5.052 1.00 91.56 298 ALA A O 1
ATOM 2176 N N . THR A 1 299 ? -7.527 1.578 5.994 1.00 93.75 299 THR A N 1
ATOM 2177 C CA . THR A 1 299 ? -7.924 2.430 7.141 1.00 93.75 299 THR A CA 1
ATOM 2178 C C . THR A 1 299 ? -8.780 3.617 6.705 1.00 93.75 299 THR A C 1
ATOM 2180 O O . THR A 1 299 ? -9.849 3.841 7.251 1.00 93.75 299 THR A O 1
ATOM 2183 N N . GLU A 1 300 ? -8.307 4.375 5.714 1.00 94.56 300 GLU A N 1
ATOM 2184 C CA . GLU A 1 300 ? -9.003 5.570 5.239 1.00 94.56 300 GLU A CA 1
ATOM 2185 C C . GLU A 1 300 ? -10.330 5.229 4.554 1.00 94.56 300 GLU A C 1
ATOM 2187 O O . GLU A 1 300 ? -11.329 5.877 4.825 1.00 94.56 300 GLU A O 1
ATOM 2192 N N . ALA A 1 301 ? -10.363 4.169 3.745 1.00 93.12 301 ALA A N 1
ATOM 2193 C CA . ALA A 1 301 ? -11.577 3.735 3.062 1.00 93.12 301 ALA A CA 1
ATOM 2194 C C . ALA A 1 301 ? -12.650 3.229 4.042 1.00 93.12 301 ALA A C 1
ATOM 2196 O O . ALA A 1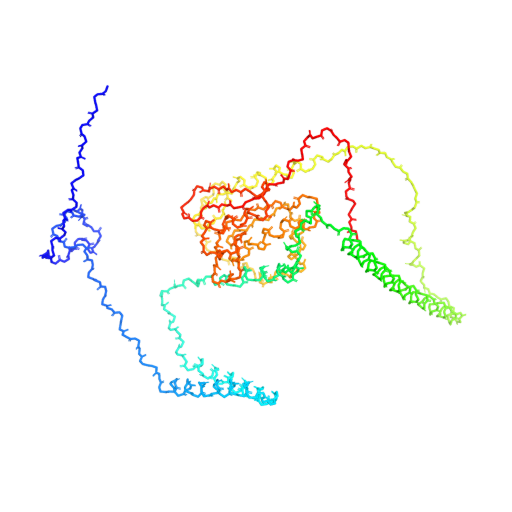 301 ? -13.831 3.457 3.814 1.00 93.12 301 ALA A O 1
ATOM 2197 N N . ILE A 1 302 ? -12.250 2.583 5.146 1.00 93.94 302 ILE A N 1
ATOM 2198 C CA . ILE A 1 302 ? -13.166 2.193 6.230 1.00 93.94 302 ILE A CA 1
ATOM 2199 C C . ILE A 1 302 ? -13.786 3.435 6.875 1.00 93.94 302 ILE A C 1
ATOM 2201 O O . ILE A 1 302 ? -14.998 3.478 7.060 1.00 93.94 302 ILE A O 1
ATOM 2205 N N . VAL A 1 303 ? -12.964 4.443 7.193 1.00 94.56 303 VAL A N 1
ATOM 2206 C CA . VAL A 1 303 ? -13.441 5.715 7.759 1.00 94.56 303 VAL A CA 1
ATOM 2207 C C . VAL A 1 303 ? -14.403 6.395 6.788 1.00 94.56 303 VAL A C 1
ATOM 2209 O O . VAL A 1 303 ? -15.488 6.793 7.192 1.00 94.56 303 VAL A O 1
ATOM 2212 N N . ASP A 1 304 ? -14.045 6.478 5.509 1.00 93.56 304 ASP A N 1
ATOM 2213 C CA . ASP A 1 304 ? -14.871 7.134 4.496 1.00 93.56 304 ASP A CA 1
ATOM 2214 C C . ASP A 1 304 ? -16.200 6.403 4.277 1.00 93.56 304 ASP A C 1
ATOM 2216 O O . ASP A 1 304 ? -17.246 7.045 4.247 1.00 93.56 304 ASP A O 1
ATOM 2220 N N . PHE A 1 305 ? -16.184 5.068 4.204 1.00 91.94 305 PHE A N 1
ATOM 2221 C CA . PHE A 1 305 ? -17.396 4.249 4.125 1.00 91.94 305 PHE A CA 1
ATOM 2222 C C . PHE A 1 305 ? -18.326 4.488 5.322 1.00 91.94 305 PHE A C 1
ATOM 2224 O O . PHE A 1 305 ? -19.527 4.700 5.161 1.00 91.94 305 PHE A O 1
ATOM 2231 N N . ALA A 1 306 ? -17.758 4.478 6.526 1.00 92.25 306 ALA A N 1
ATOM 2232 C CA . ALA A 1 306 ? -18.496 4.656 7.764 1.00 92.25 306 ALA A CA 1
ATOM 2233 C C . ALA A 1 306 ? -19.092 6.072 7.902 1.00 92.25 306 ALA A C 1
ATOM 2235 O O . ALA A 1 306 ? -20.243 6.233 8.325 1.00 92.25 306 ALA A O 1
ATOM 2236 N N . LEU A 1 307 ? -18.332 7.098 7.498 1.00 90.62 307 LEU A N 1
ATOM 2237 C CA . LEU A 1 307 ? -18.774 8.492 7.493 1.00 90.62 307 LEU A CA 1
ATOM 2238 C C . LEU A 1 307 ? -19.850 8.767 6.445 1.00 90.62 307 LEU A C 1
ATOM 2240 O O . LEU A 1 307 ? -20.800 9.478 6.764 1.00 90.62 307 LEU A O 1
ATOM 2244 N N . ALA A 1 308 ? -19.722 8.187 5.247 1.00 88.50 308 ALA A N 1
ATOM 2245 C CA . ALA A 1 308 ? -20.655 8.356 4.132 1.00 88.50 308 ALA A CA 1
ATOM 2246 C C . ALA A 1 308 ? -22.055 7.774 4.394 1.00 88.50 308 ALA A C 1
ATOM 2248 O O . ALA A 1 308 ? -22.918 7.849 3.527 1.00 88.50 308 ALA A O 1
ATOM 2249 N N . GLY A 1 309 ? -22.291 7.183 5.568 1.00 73.81 309 GLY A N 1
ATOM 2250 C CA . GLY A 1 309 ? -23.593 6.643 5.947 1.00 73.81 309 GLY A CA 1
ATOM 2251 C C . GLY A 1 309 ? -23.704 5.130 5.778 1.00 73.81 309 GLY A C 1
ATOM 2252 O O . GLY A 1 309 ? -24.608 4.508 6.328 1.00 73.81 309 GLY A O 1
ATOM 2253 N N . GLY A 1 310 ? -22.802 4.491 5.026 1.00 65.44 310 GLY A N 1
ATOM 2254 C CA . GLY A 1 310 ? -23.103 3.171 4.468 1.00 65.44 310 GLY A CA 1
ATOM 2255 C C . GLY A 1 310 ? -24.482 3.188 3.786 1.00 65.44 310 GLY A C 1
ATOM 2256 O O . GLY A 1 310 ? -24.730 4.047 2.947 1.00 65.44 310 GLY A O 1
ATOM 2257 N N . CYS A 1 311 ? -25.393 2.292 4.186 1.00 53.59 311 CYS A N 1
ATOM 2258 C CA . CYS A 1 311 ? -26.813 2.334 3.793 1.00 53.59 311 CYS A CA 1
ATOM 2259 C C . CYS A 1 311 ? -27.753 2.934 4.855 1.00 53.59 311 CYS A C 1
ATOM 2261 O O . CYS A 1 311 ? -28.962 2.882 4.666 1.00 53.59 311 CYS A O 1
ATOM 2263 N N . ARG A 1 312 ? -27.242 3.476 5.972 1.00 59.69 312 ARG A N 1
ATOM 2264 C CA . ARG A 1 312 ? -28.044 4.213 6.966 1.00 59.69 312 ARG A CA 1
ATOM 2265 C C . ARG A 1 312 ? -27.739 5.716 6.853 1.00 59.69 312 ARG A C 1
ATOM 2267 O O . ARG A 1 312 ? -26.720 6.168 7.377 1.00 59.69 312 ARG A O 1
ATOM 2274 N N . PRO A 1 313 ? -28.595 6.501 6.175 1.00 56.97 313 PRO A N 1
ATOM 2275 C CA . PRO A 1 313 ? -28.248 7.852 5.737 1.00 56.97 313 PRO A CA 1
ATOM 2276 C C . PRO A 1 313 ? -28.116 8.898 6.855 1.00 56.97 313 PRO A C 1
ATOM 2278 O O . PRO A 1 313 ? -27.512 9.936 6.613 1.00 56.97 313 PRO A O 1
ATOM 2281 N N . ALA A 1 314 ? -28.660 8.661 8.054 1.00 66.81 314 ALA A N 1
ATOM 2282 C CA . ALA A 1 314 ? -28.765 9.714 9.070 1.00 66.81 314 ALA A CA 1
ATOM 2283 C C . ALA A 1 314 ? -27.530 9.849 9.983 1.00 66.81 314 ALA A C 1
ATOM 2285 O O . ALA A 1 314 ? -27.023 10.950 10.152 1.00 66.81 314 ALA A O 1
ATOM 2286 N N . SER A 1 315 ? -27.002 8.751 10.537 1.00 70.81 315 SER A N 1
ATOM 2287 C CA . SER A 1 315 ? -25.963 8.797 11.591 1.00 70.81 315 SER A CA 1
ATOM 2288 C C . SER A 1 315 ? -24.645 8.110 11.215 1.00 70.81 315 SER A C 1
ATOM 2290 O O . SER A 1 315 ? -23.674 8.132 11.977 1.00 70.81 315 SER A O 1
ATOM 2292 N N . GLY A 1 316 ? -24.594 7.508 10.020 1.00 84.25 316 GLY A N 1
ATOM 2293 C CA . GLY A 1 316 ? -23.554 6.598 9.536 1.00 84.25 316 GLY A CA 1
ATOM 2294 C C . GLY A 1 316 ? -23.155 5.481 10.495 1.00 84.25 316 GLY A C 1
ATOM 2295 O O . GLY A 1 316 ? -23.815 5.223 11.497 1.00 84.25 316 GLY A O 1
ATOM 2296 N N . LYS A 1 317 ? -22.112 4.730 10.135 1.00 91.19 317 LYS A N 1
ATOM 2297 C CA . LYS A 1 317 ? -21.801 3.469 10.817 1.00 91.19 317 LYS A CA 1
ATOM 2298 C C . LYS A 1 317 ? -20.685 3.658 11.851 1.00 91.19 317 LYS A C 1
ATOM 2300 O O . LYS A 1 317 ? -19.639 4.195 11.489 1.00 91.19 317 LYS A O 1
ATOM 2305 N N . PRO A 1 318 ? -20.851 3.210 13.108 1.00 94.38 318 PRO A N 1
ATOM 2306 C CA . PRO A 1 318 ? -19.761 3.187 14.077 1.00 94.38 318 PRO A CA 1
ATOM 2307 C C . PRO A 1 318 ? -18.548 2.435 13.526 1.00 94.38 318 PRO A C 1
ATOM 2309 O O . PRO A 1 318 ? -18.686 1.422 12.830 1.00 94.38 318 PRO A O 1
ATOM 2312 N N . PHE A 1 319 ? -17.345 2.909 13.838 1.00 95.62 319 PHE A N 1
ATOM 2313 C CA . PHE A 1 319 ? -16.123 2.251 13.381 1.00 95.62 319 PHE A CA 1
ATOM 2314 C C . PHE A 1 319 ? -14.990 2.353 14.394 1.00 95.62 319 PHE A C 1
ATOM 2316 O O . PHE A 1 319 ? -14.950 3.277 15.204 1.00 95.62 319 PHE A O 1
ATOM 2323 N N . ALA A 1 320 ? -14.028 1.436 14.293 1.00 96.69 320 ALA A N 1
ATOM 2324 C CA . ALA A 1 320 ? -12.767 1.494 15.022 1.00 96.69 320 ALA A CA 1
ATOM 2325 C C . ALA A 1 320 ? -11.622 0.943 14.163 1.00 96.69 320 ALA A C 1
ATOM 2327 O O . ALA A 1 320 ? -11.679 -0.187 13.674 1.00 96.69 320 ALA A O 1
ATOM 2328 N N . VAL A 1 321 ? -10.561 1.730 13.972 1.00 94.44 321 VAL A N 1
ATOM 2329 C CA . VAL A 1 321 ? -9.412 1.332 13.147 1.00 94.44 321 VAL A CA 1
ATOM 2330 C C . VAL A 1 321 ? -8.073 1.688 13.813 1.00 94.44 321 VAL A C 1
ATOM 2332 O O . VAL A 1 321 ? -7.809 2.864 14.082 1.00 94.44 321 VAL A O 1
ATOM 2335 N N . PRO A 1 322 ? -7.168 0.719 14.058 1.00 84.81 322 PRO A N 1
ATOM 2336 C CA . PRO A 1 322 ? -5.738 0.980 14.168 1.00 84.81 322 PRO A CA 1
ATOM 2337 C C . PRO A 1 322 ? -5.204 1.597 12.874 1.00 84.81 322 PRO A C 1
ATOM 2339 O O . PRO A 1 322 ? -5.507 1.150 11.762 1.00 84.81 322 PRO A O 1
ATOM 2342 N N . CYS A 1 323 ? -4.388 2.639 13.008 1.00 74.38 323 CYS A N 1
ATOM 2343 C CA . CYS A 1 323 ? -3.916 3.395 11.857 1.00 74.38 323 CYS A CA 1
ATOM 2344 C C . CYS A 1 323 ? -2.453 3.086 11.502 1.00 74.38 323 CYS A C 1
ATOM 2346 O O . CYS A 1 323 ? -1.510 3.301 12.258 1.00 74.38 323 CYS A O 1
ATOM 2348 N N . CYS A 1 324 ? -2.237 2.630 10.272 1.00 81.12 324 CYS A N 1
ATOM 2349 C CA . CYS A 1 324 ? -0.921 2.599 9.646 1.00 81.12 324 CYS A CA 1
ATOM 2350 C C . CYS A 1 324 ? -0.912 3.587 8.477 1.00 81.12 324 CYS A C 1
ATOM 2352 O O . CYS A 1 324 ? -1.839 3.627 7.677 1.00 81.12 324 CYS A O 1
ATOM 2354 N N . VAL A 1 325 ? 0.137 4.409 8.377 1.00 86.88 325 VAL A N 1
ATOM 2355 C CA . VAL A 1 325 ? 0.159 5.551 7.442 1.00 86.88 325 VAL A CA 1
ATOM 2356 C C . VAL A 1 325 ? 0.212 5.111 5.982 1.00 86.88 325 VAL A C 1
ATOM 2358 O O . VAL A 1 325 ? -0.459 5.701 5.139 1.00 86.88 325 VAL A O 1
ATOM 2361 N N . TYR A 1 326 ? 1.051 4.113 5.677 1.00 89.56 326 TYR A N 1
ATOM 2362 C CA . TYR A 1 326 ? 1.346 3.658 4.312 1.00 89.56 326 TYR A CA 1
ATOM 2363 C C . TYR A 1 326 ? 1.641 4.809 3.331 1.00 89.56 326 TYR A C 1
ATOM 2365 O O . TYR A 1 326 ? 1.183 4.802 2.193 1.00 89.56 326 TYR A O 1
ATOM 2373 N N . SER A 1 327 ? 2.432 5.804 3.748 1.00 88.88 327 SER A N 1
AT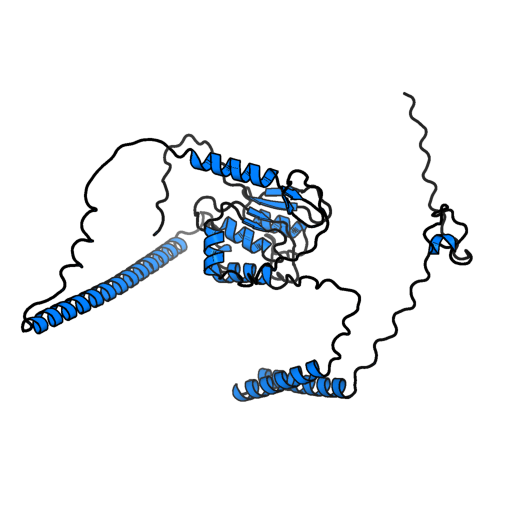OM 2374 C CA . SER A 1 327 ? 2.662 7.048 2.988 1.00 88.88 327 SER A CA 1
ATOM 2375 C C . SER A 1 327 ? 3.191 6.843 1.561 1.00 88.88 327 SER A C 1
ATOM 2377 O O . SER A 1 327 ? 2.910 7.661 0.686 1.00 88.88 327 SER A O 1
ATOM 2379 N N . ALA A 1 328 ? 3.910 5.744 1.308 1.00 89.88 328 ALA A N 1
ATOM 2380 C CA . ALA A 1 328 ? 4.363 5.359 -0.029 1.00 89.88 328 ALA A CA 1
ATOM 2381 C C . ALA A 1 328 ? 3.209 4.946 -0.966 1.00 89.88 328 ALA A C 1
ATOM 2383 O O . ALA A 1 328 ? 3.280 5.205 -2.162 1.00 89.88 328 ALA A O 1
ATOM 2384 N N . TYR A 1 329 ? 2.142 4.344 -0.430 1.00 89.31 329 TYR A N 1
ATOM 2385 C CA . TYR A 1 329 ? 0.962 3.916 -1.192 1.00 89.31 329 TYR A CA 1
ATOM 2386 C C . TYR A 1 329 ? -0.076 5.032 -1.372 1.00 89.31 329 TYR A C 1
ATOM 2388 O O . TYR A 1 329 ? -0.910 4.951 -2.269 1.00 89.31 329 TYR A O 1
ATOM 2396 N N . PHE A 1 330 ? -0.017 6.084 -0.548 1.00 91.12 330 PHE A N 1
ATOM 2397 C CA . PHE A 1 330 ? -0.940 7.226 -0.595 1.00 91.12 330 PHE A CA 1
ATOM 2398 C C . PHE A 1 330 ? -0.192 8.553 -0.794 1.00 91.12 330 PHE A C 1
ATOM 2400 O O . PHE A 1 330 ? -0.305 9.466 0.031 1.00 91.12 330 PHE A O 1
ATOM 2407 N N . PRO A 1 331 ? 0.592 8.703 -1.881 1.00 93.56 331 PRO A N 1
ATOM 2408 C CA . PRO A 1 331 ? 1.423 9.883 -2.089 1.00 93.56 331 PRO A CA 1
ATOM 2409 C C . PRO A 1 331 ? 0.608 11.160 -2.318 1.00 93.56 331 PRO A C 1
ATOM 2411 O O . PRO A 1 331 ? 1.161 12.247 -2.147 1.00 93.56 331 PRO A O 1
ATOM 2414 N N . THR A 1 332 ? -0.677 11.046 -2.668 1.00 95.00 332 THR A N 1
ATOM 2415 C CA . THR A 1 332 ? -1.633 12.138 -2.914 1.00 95.00 332 THR A CA 1
ATOM 2416 C C . THR A 1 332 ? -2.367 12.614 -1.660 1.00 95.00 332 THR A C 1
ATOM 2418 O O . THR A 1 332 ? -2.956 13.687 -1.698 1.00 95.00 332 THR A O 1
ATOM 2421 N N . ARG A 1 333 ? -2.274 11.911 -0.522 1.00 94.44 333 ARG A N 1
ATOM 2422 C CA . ARG A 1 333 ? -2.935 12.331 0.724 1.00 94.44 333 ARG A CA 1
ATOM 2423 C C . ARG A 1 333 ? -2.382 13.676 1.211 1.00 94.44 333 ARG A C 1
ATOM 2425 O O . ARG A 1 333 ? -1.158 13.847 1.308 1.00 94.44 333 ARG A O 1
ATOM 2432 N N . ARG A 1 334 ? -3.268 14.630 1.506 1.00 96.69 334 ARG A N 1
ATOM 2433 C CA . ARG A 1 334 ? -2.938 15.975 2.002 1.00 96.69 334 ARG A CA 1
ATOM 2434 C C . ARG A 1 334 ? -3.771 16.308 3.232 1.00 96.69 334 ARG A C 1
ATOM 2436 O O . ARG A 1 334 ? -4.938 15.944 3.285 1.00 96.69 334 ARG A O 1
ATOM 2443 N N . ASP A 1 335 ? -3.173 16.983 4.206 1.00 94.88 335 ASP A N 1
ATOM 2444 C CA . ASP A 1 335 ? -3.924 17.569 5.316 1.00 94.88 335 ASP A CA 1
ATOM 2445 C C . ASP A 1 335 ? -4.688 18.832 4.872 1.00 94.88 335 ASP A C 1
ATOM 2447 O O . ASP A 1 335 ? -4.565 19.288 3.733 1.00 94.88 335 ASP A O 1
ATOM 2451 N N . LYS A 1 336 ? -5.459 19.431 5.789 1.00 93.38 336 LYS A N 1
ATOM 2452 C CA . LYS A 1 336 ? -6.214 20.675 5.543 1.00 93.38 336 LYS A CA 1
ATOM 2453 C C . LYS A 1 336 ? -5.336 21.863 5.115 1.00 93.38 336 LYS A C 1
ATOM 2455 O O . LYS A 1 336 ? -5.859 22.839 4.595 1.00 93.38 336 LYS A O 1
ATOM 2460 N N . ARG A 1 337 ? -4.019 21.802 5.343 1.00 95.44 337 ARG A N 1
ATOM 2461 C CA . ARG A 1 337 ? -3.042 22.835 4.964 1.00 95.44 337 ARG A CA 1
ATOM 2462 C C . ARG A 1 337 ? -2.330 22.505 3.647 1.00 95.44 337 ARG A C 1
ATOM 2464 O O . ARG A 1 337 ? -1.394 23.202 3.274 1.00 95.44 337 ARG A O 1
ATOM 2471 N N . GLY A 1 338 ? -2.719 21.426 2.965 1.00 96.50 338 GLY A N 1
ATOM 2472 C CA . GLY A 1 338 ? -2.072 20.971 1.737 1.00 96.50 338 GLY A CA 1
ATOM 2473 C C . GLY A 1 338 ? -0.729 20.264 1.958 1.00 96.50 338 GLY A C 1
ATOM 2474 O O . GLY A 1 338 ? -0.024 19.983 0.988 1.00 96.50 338 GLY A O 1
ATOM 2475 N N . LYS A 1 339 ? -0.343 19.937 3.199 1.00 97.06 339 LYS A N 1
ATOM 2476 C CA . LYS A 1 339 ? 0.904 19.214 3.487 1.00 97.06 339 LYS A CA 1
ATOM 2477 C C . LYS A 1 339 ? 0.707 17.713 3.298 1.00 97.06 339 LYS A C 1
ATOM 2479 O O . LYS A 1 339 ? -0.335 17.151 3.630 1.00 97.06 339 LYS A O 1
ATOM 2484 N N . ARG A 1 340 ? 1.734 17.028 2.784 1.00 97.31 340 ARG A N 1
ATOM 2485 C CA . ARG A 1 340 ? 1.733 15.560 2.657 1.00 97.31 340 ARG A CA 1
ATOM 2486 C C . ARG A 1 340 ? 1.609 14.882 4.021 1.00 97.31 340 ARG A C 1
ATOM 2488 O O . ARG A 1 340 ? 2.366 15.183 4.943 1.00 97.31 340 ARG A O 1
ATOM 2495 N N . VAL A 1 341 ? 0.718 13.898 4.105 1.00 96.56 341 VAL A N 1
ATOM 2496 C CA . VAL A 1 341 ? 0.502 13.093 5.314 1.00 96.56 341 VAL A CA 1
ATOM 2497 C C . VAL A 1 341 ? 1.462 11.901 5.314 1.00 96.56 341 VAL A C 1
ATOM 2499 O O . VAL A 1 341 ? 1.178 10.851 4.740 1.00 96.56 341 VAL A O 1
ATOM 2502 N N . THR A 1 342 ? 2.639 12.077 5.918 1.00 95.62 342 THR A N 1
ATOM 2503 C CA . THR A 1 342 ? 3.723 11.073 5.901 1.00 95.62 342 THR A CA 1
ATOM 2504 C C . THR A 1 342 ? 4.025 10.442 7.257 1.00 95.62 342 THR A C 1
ATOM 2506 O O . THR A 1 342 ? 4.652 9.383 7.290 1.00 95.62 342 THR A O 1
ATOM 2509 N N . SER A 1 343 ? 3.570 11.041 8.361 1.00 95.25 343 SER A N 1
ATOM 2510 C CA . SER A 1 343 ? 3.789 10.542 9.722 1.00 95.25 343 SER A CA 1
ATOM 2511 C C . SER A 1 343 ? 2.519 9.954 10.339 1.00 95.25 343 SER A C 1
ATOM 2513 O O . SER A 1 343 ? 1.402 10.219 9.897 1.00 95.25 343 SER A O 1
ATOM 2515 N N . TYR A 1 344 ? 2.706 9.145 11.383 1.00 94.25 344 TYR A N 1
ATOM 2516 C CA . TYR A 1 344 ? 1.622 8.507 12.131 1.00 94.25 344 TYR A CA 1
ATOM 2517 C C . TYR A 1 344 ? 0.683 9.529 12.776 1.00 94.25 344 TYR A C 1
ATOM 2519 O O . TYR A 1 344 ? -0.521 9.492 12.546 1.00 94.25 344 TYR A O 1
ATOM 2527 N N . THR A 1 345 ? 1.248 10.506 13.482 1.00 95.00 345 THR A N 1
ATOM 2528 C CA . THR A 1 345 ? 0.497 11.593 14.121 1.00 95.00 345 THR A CA 1
ATOM 2529 C C . THR A 1 345 ? -0.252 12.459 13.109 1.00 95.00 345 THR A C 1
ATOM 2531 O O . THR A 1 345 ? -1.412 12.799 13.334 1.00 95.00 345 THR A O 1
ATOM 2534 N N . ALA A 1 346 ? 0.363 12.760 11.958 1.00 95.88 346 ALA A N 1
ATOM 2535 C CA . ALA A 1 346 ? -0.305 13.489 10.883 1.00 95.88 346 ALA A CA 1
ATOM 2536 C C . ALA A 1 346 ? -1.467 12.685 10.288 1.00 95.88 346 ALA A C 1
ATOM 2538 O O . ALA A 1 346 ? -2.478 13.275 9.923 1.00 95.88 346 ALA A O 1
ATOM 2539 N N . PHE A 1 347 ? -1.346 11.356 10.200 1.00 95.94 347 PHE A N 1
ATOM 2540 C CA . PHE A 1 347 ? -2.414 10.508 9.676 1.00 95.94 347 PHE A CA 1
ATOM 2541 C C . PHE A 1 347 ? -3.595 10.378 10.638 1.00 95.94 347 PHE A C 1
ATOM 2543 O O . PHE A 1 347 ? -4.729 10.526 10.199 1.00 95.94 347 PHE A O 1
ATOM 2550 N N . VAL A 1 348 ? -3.345 10.200 11.939 1.00 96.06 348 VAL A N 1
ATOM 2551 C CA . VAL A 1 348 ? -4.403 10.256 12.965 1.00 96.06 348 VAL A CA 1
ATOM 2552 C C . VAL A 1 348 ? -5.154 11.582 12.868 1.00 96.06 348 VAL A C 1
ATOM 2554 O O . VAL A 1 348 ? -6.375 11.592 12.735 1.00 96.06 348 VAL A O 1
ATOM 2557 N N . LYS A 1 349 ? -4.420 12.703 12.852 1.00 96.44 349 LYS A N 1
ATOM 2558 C CA . LYS A 1 349 ? -5.017 14.034 12.726 1.00 96.44 349 LYS A CA 1
ATOM 2559 C C . LYS A 1 349 ? -5.821 14.187 11.434 1.00 96.44 349 LYS A C 1
ATOM 2561 O O . LYS A 1 349 ? -6.930 14.701 11.482 1.00 96.44 349 LYS A O 1
ATOM 2566 N N . TYR A 1 350 ? -5.277 13.726 10.309 1.00 96.81 350 TYR A N 1
ATOM 2567 C CA . TYR A 1 350 ? -5.948 13.738 9.011 1.00 96.81 350 TYR A CA 1
ATOM 2568 C C . TYR A 1 350 ? -7.303 13.016 9.048 1.00 96.81 350 TYR A C 1
ATOM 2570 O O . TYR A 1 350 ? -8.270 13.536 8.501 1.00 96.81 350 TYR A O 1
ATOM 2578 N N . LEU A 1 351 ? -7.387 11.857 9.713 1.00 96.44 351 LEU A N 1
ATOM 2579 C CA . LEU A 1 351 ? -8.638 11.107 9.846 1.00 96.44 351 LEU A CA 1
ATOM 2580 C C . LEU A 1 351 ? -9.643 11.822 10.757 1.00 96.44 351 LEU A C 1
ATOM 2582 O O . LEU A 1 351 ? -10.790 11.988 10.362 1.00 96.44 351 LEU A O 1
ATOM 2586 N N . VAL A 1 352 ? -9.213 12.307 11.928 1.00 96.56 352 VAL A N 1
ATOM 2587 C CA . VAL A 1 352 ? -10.069 13.098 12.840 1.00 96.56 352 VAL A CA 1
ATOM 2588 C C . VAL A 1 352 ? -10.610 14.349 12.144 1.00 96.56 352 VAL A C 1
ATOM 2590 O O . VAL A 1 352 ? -11.764 14.733 12.314 1.00 96.56 352 VAL A O 1
ATOM 2593 N N . ASP A 1 353 ? -9.785 14.968 11.301 1.00 96.19 353 ASP A N 1
ATOM 2594 C CA . ASP A 1 353 ? -10.138 16.162 10.547 1.00 96.19 353 ASP A CA 1
ATOM 2595 C C . ASP A 1 353 ? -11.238 15.942 9.494 1.00 96.19 353 ASP A C 1
ATOM 2597 O O . ASP A 1 353 ? -11.812 16.949 9.064 1.00 96.19 353 ASP A O 1
ATOM 2601 N N . LYS A 1 354 ? -11.539 14.690 9.097 1.00 94.81 354 LYS A N 1
ATOM 2602 C CA . LYS A 1 354 ? -12.611 14.363 8.137 1.00 94.81 354 LYS A CA 1
ATOM 2603 C C . LYS A 1 354 ? -14.011 14.628 8.700 1.00 94.81 354 LYS A C 1
ATOM 2605 O O . LYS A 1 354 ? -14.869 15.083 7.954 1.00 94.81 354 LYS A O 1
ATOM 2610 N N . ALA A 1 355 ? -14.225 14.402 9.996 1.00 93.62 355 ALA A N 1
ATOM 2611 C CA . ALA A 1 355 ? -15.485 14.707 10.679 1.00 93.62 355 ALA A CA 1
ATOM 2612 C C . ALA A 1 355 ? -15.219 15.132 12.140 1.00 93.62 355 ALA A C 1
ATOM 2614 O O . ALA A 1 355 ? -15.333 14.314 13.062 1.00 93.62 355 ALA A O 1
ATOM 2615 N N . PRO A 1 356 ? -14.822 16.403 12.363 1.00 92.62 356 PRO A N 1
ATOM 2616 C CA . PRO A 1 356 ? -14.568 16.934 13.700 1.00 92.62 356 PRO A CA 1
ATOM 2617 C C . PRO A 1 356 ? -15.799 16.792 14.601 1.00 92.62 356 PRO A C 1
ATOM 2619 O O . PRO A 1 356 ? -16.916 17.027 14.155 1.00 92.62 356 PRO A O 1
ATOM 2622 N N . GLY A 1 357 ? -15.599 16.399 15.858 1.00 90.88 357 GLY A N 1
ATOM 2623 C CA . GLY A 1 357 ? -16.686 16.163 16.819 1.00 90.88 357 GLY A CA 1
ATOM 2624 C C . GLY A 1 357 ? -17.312 14.767 16.734 1.00 90.88 357 GLY A C 1
ATOM 2625 O O . GLY A 1 357 ? -17.762 14.258 17.753 1.00 90.88 357 GLY A O 1
ATOM 2626 N N . ARG A 1 358 ? -17.255 14.107 15.570 1.00 91.38 358 ARG A N 1
ATOM 2627 C CA . ARG A 1 358 ? -17.748 12.730 15.382 1.00 91.38 358 ARG A CA 1
ATOM 2628 C C . ARG A 1 358 ? -16.657 11.672 15.538 1.00 91.38 358 ARG A C 1
ATOM 2630 O O . ARG A 1 358 ? -16.918 10.572 16.020 1.00 91.38 358 ARG A O 1
ATOM 2637 N N . ILE A 1 359 ? -15.432 11.988 15.115 1.00 95.44 359 ILE A N 1
ATOM 2638 C CA . ILE A 1 359 ? -14.295 11.065 15.194 1.00 95.44 359 ILE A CA 1
ATOM 2639 C C . ILE A 1 359 ? -13.468 11.344 16.449 1.00 95.44 359 ILE A C 1
ATOM 2641 O O . ILE A 1 359 ? -12.907 12.428 16.614 1.00 95.44 359 ILE A O 1
ATOM 2645 N N . GLY A 1 360 ? -13.345 10.322 17.293 1.00 96.00 360 GLY A N 1
ATOM 2646 C CA . GLY A 1 360 ? -12.502 10.300 18.480 1.00 96.00 360 GLY A CA 1
ATOM 2647 C C . GLY A 1 360 ? -11.209 9.507 18.288 1.00 96.00 360 GLY A C 1
ATOM 2648 O O . GLY A 1 360 ? -11.022 8.751 17.330 1.00 96.00 360 GLY A O 1
ATOM 2649 N N . THR A 1 361 ? -10.301 9.664 19.251 1.00 97.50 361 THR A N 1
ATOM 2650 C CA . THR A 1 361 ? -9.071 8.868 19.354 1.00 97.50 361 THR A CA 1
ATOM 2651 C C . THR A 1 361 ? -8.914 8.311 20.756 1.00 97.50 361 THR A C 1
ATOM 2653 O O . THR A 1 361 ? -9.219 9.007 21.723 1.00 97.50 361 THR A O 1
ATOM 2656 N N . ARG A 1 362 ? -8.414 7.082 20.889 1.00 97.12 362 ARG A N 1
ATOM 2657 C CA . ARG A 1 362 ? -8.079 6.489 22.190 1.00 97.12 362 ARG A CA 1
ATOM 2658 C C . ARG A 1 362 ? -6.730 5.788 22.113 1.00 97.12 362 ARG A C 1
ATOM 2660 O O . ARG A 1 362 ? -6.424 5.139 21.116 1.00 97.12 362 ARG A O 1
ATOM 2667 N N . THR A 1 363 ? -5.931 5.925 23.163 1.00 96.06 363 THR A N 1
ATOM 2668 C CA . THR A 1 363 ? -4.683 5.173 23.317 1.00 96.06 363 THR A CA 1
ATOM 2669 C C . THR A 1 363 ? -5.000 3.826 23.950 1.00 96.06 363 THR A C 1
ATOM 2671 O O . THR A 1 363 ? -5.628 3.763 25.006 1.00 96.06 363 THR A O 1
ATOM 2674 N N . LEU A 1 364 ? -4.596 2.751 23.288 1.00 91.44 364 LEU A N 1
ATOM 2675 C CA . LEU A 1 364 ? -4.745 1.382 23.757 1.00 91.44 364 LEU A CA 1
ATOM 2676 C C . LEU A 1 364 ? -3.523 0.983 24.609 1.00 91.44 364 LEU A C 1
ATOM 2678 O O . LEU A 1 364 ? -2.419 1.467 24.346 1.00 91.44 364 LEU A O 1
ATOM 2682 N N . PRO A 1 365 ? -3.686 0.115 25.624 1.00 92.50 365 PRO A N 1
ATOM 2683 C CA . PRO A 1 365 ? -2.635 -0.210 26.592 1.00 92.50 365 PRO A CA 1
ATOM 2684 C C . PRO A 1 365 ? -1.636 -1.248 26.045 1.00 92.50 365 PRO A C 1
ATOM 2686 O O . PRO A 1 365 ? -1.430 -2.301 26.639 1.00 92.50 365 PRO A O 1
ATOM 2689 N N . PHE A 1 366 ? -1.026 -0.968 24.892 1.00 87.19 366 PHE A N 1
ATOM 2690 C CA . PHE A 1 366 ? 0.049 -1.780 24.316 1.00 87.19 366 PHE A CA 1
ATOM 2691 C C . PHE A 1 366 ? 1.123 -0.909 23.653 1.00 87.19 366 PHE A C 1
ATOM 2693 O O . PHE A 1 366 ? 0.894 0.265 23.350 1.00 87.19 366 PHE A O 1
ATOM 2700 N N . GLU A 1 367 ? 2.309 -1.480 23.444 1.00 84.50 367 GLU A N 1
ATOM 2701 C CA . GLU A 1 367 ? 3.468 -0.777 22.889 1.00 84.50 367 GLU A CA 1
ATOM 2702 C C . GLU A 1 367 ? 3.379 -0.542 21.370 1.00 84.50 367 GLU A C 1
ATOM 2704 O O . GLU A 1 367 ? 2.765 -1.296 20.617 1.00 84.50 367 GLU A O 1
ATOM 2709 N N . GLY A 1 368 ? 4.057 0.501 20.887 1.00 87.62 368 GLY A N 1
ATOM 2710 C CA . GLY A 1 368 ? 4.121 0.830 19.464 1.00 87.62 368 GLY A CA 1
ATOM 2711 C C . GLY A 1 368 ? 3.003 1.771 19.009 1.00 87.62 368 GLY A C 1
ATOM 2712 O O . GLY A 1 368 ? 2.711 2.773 19.656 1.00 87.62 368 GLY A O 1
ATOM 2713 N N . LYS A 1 369 ? 2.419 1.507 17.834 1.00 87.25 369 LYS A N 1
ATOM 2714 C CA . LYS A 1 369 ? 1.344 2.337 17.260 1.00 87.25 369 LYS A CA 1
ATOM 2715 C C . LYS A 1 369 ? 0.004 1.912 17.851 1.00 87.25 369 LYS A C 1
ATOM 2717 O O . LYS A 1 369 ? -0.634 0.996 17.344 1.00 87.25 369 LYS A O 1
ATOM 2722 N N . ASN A 1 370 ? -0.395 2.585 18.921 1.00 92.12 370 ASN A N 1
ATOM 2723 C CA . ASN A 1 370 ? -1.490 2.174 19.798 1.00 92.12 370 ASN A CA 1
ATOM 2724 C C . ASN A 1 370 ? -2.664 3.169 19.855 1.00 92.12 370 ASN A C 1
ATOM 2726 O O . ASN A 1 370 ? -3.478 3.109 20.767 1.00 92.12 370 ASN A O 1
ATOM 2730 N N . ILE A 1 371 ? -2.771 4.089 18.897 1.00 94.75 371 ILE A N 1
ATOM 2731 C CA . ILE A 1 371 ? -3.896 5.028 18.808 1.00 94.75 371 ILE A CA 1
ATOM 2732 C C . ILE A 1 371 ? -4.937 4.417 17.877 1.00 94.75 371 ILE A C 1
ATOM 2734 O O . ILE A 1 371 ? -4.680 4.219 16.685 1.00 94.75 371 ILE A O 1
ATOM 2738 N N . VAL A 1 372 ? -6.118 4.147 18.425 1.00 95.75 372 VAL A N 1
ATOM 2739 C CA . VAL A 1 372 ? -7.306 3.803 17.646 1.00 95.75 372 VAL A CA 1
ATOM 2740 C C . VAL A 1 372 ? -8.061 5.076 17.287 1.00 95.75 372 VAL A C 1
ATOM 2742 O O . VAL A 1 372 ? -8.256 5.950 18.134 1.00 95.75 372 VAL A O 1
ATOM 2745 N N . VAL A 1 373 ? -8.473 5.179 16.025 1.00 96.56 373 VAL A N 1
ATOM 2746 C CA . VAL A 1 373 ? -9.412 6.198 15.544 1.00 96.56 373 VAL A CA 1
ATOM 2747 C C . VAL A 1 373 ? -10.788 5.549 15.489 1.00 96.56 373 VAL A C 1
ATOM 2749 O O . VAL A 1 373 ? -10.917 4.463 14.918 1.00 96.56 373 VAL A O 1
ATOM 2752 N N . TYR A 1 374 ? -11.792 6.173 16.098 1.00 96.94 374 TYR A N 1
ATOM 2753 C CA . TYR A 1 374 ? -13.125 5.587 16.218 1.00 96.94 374 TYR A CA 1
ATOM 2754 C C . TYR A 1 374 ? -14.239 6.621 16.055 1.00 96.94 374 TYR A C 1
ATOM 2756 O O . TYR A 1 374 ? -14.015 7.817 16.226 1.00 96.94 374 TYR A O 1
ATOM 2764 N N . SER A 1 375 ? -15.444 6.148 15.754 1.00 95.38 375 SER A N 1
ATOM 2765 C CA . SER A 1 375 ? -16.687 6.898 15.949 1.00 95.38 375 SER A CA 1
ATOM 2766 C C . SER A 1 375 ? -17.676 6.035 16.721 1.00 95.38 375 SER A C 1
ATOM 2768 O O . SER A 1 375 ? -17.695 4.810 16.570 1.00 95.38 375 SER A O 1
ATOM 2770 N N . LEU A 1 376 ? -18.459 6.678 17.579 1.00 92.00 376 LEU A N 1
ATOM 2771 C CA . LEU A 1 376 ? -19.559 6.049 18.299 1.00 92.00 376 LEU A CA 1
ATOM 2772 C C . LEU A 1 376 ? -20.863 6.308 17.537 1.00 92.00 376 LEU A C 1
ATOM 2774 O O . LEU A 1 376 ? -20.916 7.265 16.757 1.00 92.00 376 LEU A O 1
ATOM 2778 N N . PRO A 1 377 ? -21.902 5.474 17.731 1.00 86.12 377 PRO A N 1
ATOM 2779 C CA . PRO A 1 377 ? -23.238 5.867 17.311 1.00 86.12 377 PRO A CA 1
ATOM 2780 C C . PRO A 1 377 ? -23.561 7.215 17.955 1.00 86.12 377 PRO A C 1
ATOM 2782 O O . PRO A 1 377 ? -23.147 7.472 19.088 1.00 86.12 377 PRO A O 1
ATOM 2785 N N . GLU A 1 378 ? -24.270 8.079 17.234 1.00 78.38 378 GLU A N 1
ATOM 2786 C CA . GLU A 1 378 ? -24.881 9.240 17.869 1.00 78.38 378 GLU A CA 1
ATOM 2787 C C . GLU A 1 378 ? -25.792 8.677 18.955 1.00 78.38 378 GLU A C 1
ATOM 2789 O O . GLU A 1 378 ? -26.777 8.004 18.654 1.00 78.38 378 GLU A O 1
ATOM 2794 N N . SER A 1 379 ? -25.395 8.837 20.220 1.00 65.50 379 SER A N 1
ATOM 2795 C CA . SER A 1 379 ? -26.277 8.589 21.348 1.00 65.50 379 SER A CA 1
ATOM 2796 C C . SER A 1 379 ? -27.438 9.516 21.078 1.00 65.50 379 SER A C 1
ATOM 2798 O O . SER A 1 379 ? -27.239 10.726 21.182 1.00 65.50 379 SER A O 1
ATOM 2800 N N . GLY A 1 380 ? -28.562 8.962 20.601 1.00 57.38 380 GLY A N 1
ATOM 2801 C CA . GLY A 1 380 ? -29.750 9.727 20.261 1.00 57.38 380 GLY A CA 1
ATOM 2802 C C . GLY A 1 380 ? -29.955 10.685 21.408 1.00 57.38 380 GLY A C 1
ATOM 2803 O O . GLY A 1 380 ? -30.198 10.246 22.534 1.00 57.38 380 GLY A O 1
ATOM 2804 N N . GLY A 1 381 ? -29.658 11.963 21.163 1.00 48.88 381 GLY A N 1
ATOM 2805 C CA . GLY A 1 381 ? -29.795 12.960 22.198 1.00 48.88 381 GLY A CA 1
ATOM 2806 C C . GLY A 1 381 ? -31.222 12.793 22.668 1.00 48.88 381 GLY A C 1
ATOM 2807 O O . GLY A 1 381 ? -32.122 12.795 21.830 1.00 48.88 381 GLY A O 1
ATOM 2808 N N . GLY A 1 382 ? -31.421 12.566 23.964 1.00 44.09 382 GLY A N 1
ATOM 2809 C CA . GLY A 1 382 ? -32.732 12.641 24.589 1.00 44.09 382 GLY A CA 1
ATOM 2810 C C . GLY A 1 382 ? -33.246 14.076 24.518 1.00 44.09 382 GLY A C 1
ATOM 2811 O O . GLY A 1 382 ? -33.466 14.706 25.542 1.00 44.09 382 GLY A O 1
ATOM 2812 N N . GLY A 1 383 ? -33.350 14.627 23.309 1.00 45.72 383 GLY A N 1
ATOM 2813 C CA . GLY A 1 383 ? -34.268 15.690 23.006 1.00 45.72 383 GLY A CA 1
ATOM 2814 C C . GLY A 1 383 ? -35.636 15.049 23.078 1.00 45.72 383 GLY A C 1
ATOM 2815 O O . GLY A 1 383 ? -36.014 14.271 22.207 1.00 45.72 383 GLY A O 1
ATOM 2816 N N . GLU A 1 384 ? -36.340 15.340 24.161 1.00 46.59 384 GLU A N 1
ATOM 2817 C CA . GLU A 1 384 ? -37.792 15.297 24.213 1.00 46.59 384 GLU A CA 1
ATOM 2818 C C . GLU A 1 384 ? -38.310 16.061 22.980 1.00 46.59 384 GLU A C 1
ATOM 2820 O O . GLU A 1 384 ? -38.291 17.289 22.930 1.00 46.59 384 GLU A O 1
ATOM 2825 N N . GLY A 1 385 ? -38.635 15.336 21.914 1.00 47.81 385 GLY A N 1
ATOM 2826 C CA . GLY A 1 385 ? -38.963 15.911 20.616 1.00 47.81 385 GLY A CA 1
ATOM 2827 C C . GLY A 1 385 ? -39.532 14.835 19.709 1.00 47.81 385 GLY A C 1
ATOM 2828 O O . GLY A 1 385 ? -38.791 14.054 19.122 1.00 47.81 385 GLY A O 1
ATOM 2829 N N . GLU A 1 386 ? -40.862 14.780 19.669 1.00 49.12 386 GLU A N 1
ATOM 2830 C CA . GLU A 1 386 ? -41.700 13.885 18.872 1.00 49.12 386 GLU A CA 1
ATOM 2831 C C . GLU A 1 386 ? -41.202 13.658 17.436 1.00 49.12 386 GLU A C 1
ATOM 2833 O O . GLU A 1 386 ? -40.889 14.601 16.711 1.00 49.12 386 GLU A O 1
ATOM 2838 N N . GLY A 1 387 ? -41.249 12.394 16.997 1.00 45.94 387 GLY A N 1
ATOM 2839 C CA . GLY A 1 387 ? -41.264 12.043 15.575 1.00 45.94 387 GLY A CA 1
ATOM 2840 C C . GLY A 1 387 ? -40.229 11.006 15.147 1.00 45.94 387 GLY A C 1
ATOM 2841 O O . GLY A 1 387 ? -39.420 11.275 14.262 1.00 45.94 387 GLY A O 1
ATOM 2842 N N . ALA A 1 388 ? -40.264 9.798 15.720 1.00 40.00 388 ALA A N 1
ATOM 2843 C CA . ALA A 1 388 ? -39.558 8.651 15.154 1.00 40.00 388 ALA A CA 1
ATOM 2844 C C . ALA A 1 388 ? -40.204 8.263 13.811 1.00 40.00 388 ALA A C 1
ATOM 2846 O O . ALA A 1 388 ? -41.159 7.491 13.758 1.00 40.00 388 ALA A O 1
ATOM 2847 N N . MET A 1 389 ? -39.697 8.826 12.714 1.00 42.16 389 MET A N 1
ATOM 2848 C CA . MET A 1 389 ? -40.020 8.366 11.368 1.00 42.16 389 MET A CA 1
ATOM 2849 C C . MET A 1 389 ? -39.289 7.039 11.147 1.00 42.16 389 MET A C 1
ATOM 2851 O O . MET A 1 389 ? -38.085 7.008 10.886 1.00 42.16 389 MET A O 1
ATOM 2855 N N . LEU A 1 390 ? -40.010 5.932 11.327 1.00 41.62 390 LEU A N 1
ATOM 2856 C CA . LEU A 1 390 ? -39.551 4.603 10.939 1.00 41.62 390 LEU A CA 1
ATOM 2857 C C . LEU A 1 390 ? -39.206 4.638 9.446 1.00 41.62 390 LEU A C 1
ATOM 2859 O O . LEU A 1 390 ? -40.043 4.954 8.604 1.00 41.62 390 LEU A O 1
ATOM 2863 N N . CYS A 1 391 ? -37.942 4.371 9.131 1.00 36.88 391 CYS A N 1
ATOM 2864 C CA . CYS A 1 391 ? -37.479 4.239 7.760 1.00 36.88 391 CYS A CA 1
ATOM 2865 C C . CYS A 1 391 ? -38.023 2.908 7.229 1.00 36.88 391 CYS A C 1
ATOM 2867 O O . CYS A 1 391 ? -37.610 1.850 7.708 1.00 36.88 391 CYS A O 1
ATOM 2869 N N . GLU A 1 392 ? -38.980 2.962 6.300 1.00 37.50 392 GLU A N 1
ATOM 2870 C CA . GLU A 1 392 ? -39.445 1.763 5.603 1.00 37.50 392 GLU A CA 1
ATOM 2871 C C . GLU A 1 392 ? -38.278 1.095 4.856 1.00 37.50 392 GLU A C 1
ATOM 2873 O O . GLU A 1 392 ? -37.397 1.788 4.330 1.00 37.50 392 GLU A O 1
ATOM 2878 N N . PRO A 1 393 ? -38.230 -0.247 4.818 1.00 37.28 393 PRO A N 1
ATOM 2879 C CA . PRO A 1 393 ? -37.225 -0.965 4.052 1.00 37.28 393 PRO A CA 1
ATOM 2880 C C . PRO A 1 393 ? -37.390 -0.654 2.559 1.00 37.28 393 PRO A C 1
ATOM 2882 O O . PRO A 1 393 ? -38.453 -0.859 1.984 1.00 37.28 393 PRO A O 1
ATOM 2885 N N . CYS A 1 394 ? -36.325 -0.159 1.926 1.00 36.78 394 CYS A N 1
ATOM 2886 C CA . CYS A 1 394 ? -36.264 -0.045 0.472 1.00 36.78 394 CYS A CA 1
ATOM 2887 C C . CYS A 1 394 ? -36.196 -1.455 -0.142 1.00 36.78 394 CYS A C 1
ATOM 2889 O O . CYS A 1 394 ? -35.134 -2.083 -0.075 1.00 36.78 394 CYS A O 1
ATOM 2891 N N . GLU A 1 395 ? -37.310 -1.930 -0.705 1.00 37.19 395 GLU A N 1
ATOM 2892 C CA . GLU A 1 395 ? -37.366 -3.085 -1.620 1.00 37.19 395 GLU A CA 1
ATOM 2893 C C . GLU A 1 395 ? -36.853 -2.748 -3.027 1.00 37.19 395 GLU A C 1
ATOM 2895 O O . GLU A 1 395 ? -37.104 -1.615 -3.513 1.00 37.19 395 GLU A O 1
#